Protein AF-A0A7S3PGZ2-F1 (afdb_monomer_lite)

Sequence (420 aa):
MGLGNPQEDLFAFGVSKQDFEAIEIAKSENRLQLIDGKELVEVLTGVWTCGNGAHTPGSQWILIQGSNKTLISLCVDSAYLYKNIEEMIPIGSCVSKSANLSAIKQMKTTADVLVPGHDLLICKQFRNFEQQTRVYIIDPGCNSSSIGELEKSINVHEKLGNSNFNPHWLKPVKEFEYYGNQENDIRGKSSWISDSELKEKFLDTNLPVVLRQVKSQKRCFDWDLNYLREKCENNIVIVRTETNRLLYRQGKRVPIEKMKFGRYATQILEKQKCRKRYYLAACNVKKALPQVNDEVYVPSFVKKIHKGPFLWVAPEEHYEFCHFDPDDGLLIVLSGKKTVRVFPPRYVDEMYPNPLGSYGRTIQSQVDKIGSVPDLDMYPEFRNVEGFETTLQTGDMLYIPAFWWHQVYIALSILPAITS

Structure (mmCIF, N/CA/C/O backbone):
data_AF-A0A7S3PGZ2-F1
#
_entry.id   AF-A0A7S3PGZ2-F1
#
loop_
_atom_site.group_PDB
_atom_site.id
_atom_site.type_symbol
_atom_site.label_atom_id
_atom_site.label_alt_id
_atom_site.label_comp_id
_atom_site.label_asym_id
_atom_site.label_entity_id
_atom_site.label_seq_id
_atom_site.pdbx_PDB_ins_code
_atom_site.Cartn_x
_atom_site.Cartn_y
_atom_site.Cartn_z
_atom_site.occupancy
_atom_site.B_iso_or_equiv
_atom_site.auth_seq_id
_atom_site.auth_comp_id
_atom_site.auth_asym_id
_atom_site.auth_atom_id
_atom_site.pdbx_PDB_model_num
ATOM 1 N N . MET A 1 1 ? 25.339 -29.223 25.527 1.00 36.03 1 MET A N 1
ATOM 2 C CA . MET A 1 1 ? 24.859 -28.596 24.278 1.00 36.03 1 MET A CA 1
ATOM 3 C C . MET A 1 1 ? 23.855 -29.555 23.669 1.00 36.03 1 MET A C 1
ATOM 5 O O . MET A 1 1 ? 24.261 -30.537 23.067 1.00 36.03 1 MET A O 1
ATOM 9 N N . GLY A 1 2 ? 22.571 -29.374 23.985 1.00 28.50 2 GLY A N 1
ATOM 10 C CA . GLY A 1 2 ? 21.505 -30.231 23.468 1.00 28.50 2 GLY A CA 1
ATOM 11 C C . GLY A 1 2 ? 21.201 -29.848 22.027 1.00 28.50 2 GLY A C 1
ATOM 12 O O . GLY A 1 2 ? 21.022 -28.669 21.736 1.00 28.50 2 GLY A O 1
ATOM 13 N N . LEU A 1 3 ? 21.196 -30.837 21.138 1.00 33.84 3 LEU A N 1
ATOM 14 C CA . LEU A 1 3 ? 20.711 -30.696 19.771 1.00 33.84 3 LEU A CA 1
ATOM 15 C C . LEU A 1 3 ? 19.202 -30.424 19.851 1.00 33.84 3 LEU A C 1
ATOM 17 O O . LEU A 1 3 ? 18.445 -31.287 20.292 1.00 33.84 3 LEU A O 1
ATOM 21 N N . GLY A 1 4 ? 18.794 -29.199 19.512 1.00 32.09 4 GLY A N 1
ATOM 22 C CA . GLY A 1 4 ? 17.389 -28.808 19.430 1.00 32.09 4 GLY A CA 1
ATOM 23 C C . GLY A 1 4 ? 16.656 -29.655 18.393 1.00 32.09 4 GLY A C 1
ATOM 24 O O . GLY A 1 4 ? 17.220 -30.019 17.360 1.00 32.09 4 GLY A O 1
ATOM 25 N N . ASN A 1 5 ? 15.414 -30.010 18.706 1.00 31.45 5 ASN A N 1
ATOM 26 C CA . ASN A 1 5 ? 14.564 -30.850 17.877 1.00 31.45 5 ASN A CA 1
ATOM 27 C C . ASN A 1 5 ? 14.244 -30.113 16.554 1.00 31.45 5 ASN A C 1
ATOM 29 O O . ASN A 1 5 ? 13.613 -29.056 16.607 1.00 31.45 5 ASN A O 1
ATOM 33 N N . PRO A 1 6 ? 14.634 -30.627 15.370 1.00 38.41 6 PRO A N 1
ATOM 34 C CA . PRO A 1 6 ? 14.487 -29.912 14.095 1.00 38.41 6 PRO A CA 1
ATOM 35 C C . PRO A 1 6 ? 13.031 -29.600 13.696 1.00 38.41 6 PRO A C 1
ATOM 37 O O . PRO A 1 6 ? 12.803 -28.813 12.782 1.00 38.41 6 PRO A O 1
ATOM 40 N N . GLN A 1 7 ? 12.039 -30.177 14.384 1.00 40.00 7 GLN A N 1
ATOM 41 C CA . GLN A 1 7 ? 10.625 -29.844 14.192 1.00 40.00 7 GLN A CA 1
ATOM 42 C C . GLN A 1 7 ? 10.199 -28.506 14.817 1.00 40.00 7 GLN A C 1
ATOM 44 O O . GLN A 1 7 ? 9.228 -27.922 14.340 1.00 40.00 7 GLN A O 1
ATOM 49 N N . GLU A 1 8 ? 10.889 -27.990 15.839 1.00 37.78 8 GLU A N 1
ATOM 50 C CA . GLU A 1 8 ? 10.476 -26.734 16.493 1.00 37.78 8 GLU A CA 1
ATOM 51 C C . GLU A 1 8 ? 10.910 -25.479 15.712 1.00 37.78 8 GLU A C 1
ATOM 53 O O . GLU A 1 8 ? 10.200 -24.474 15.728 1.00 37.78 8 GLU A O 1
ATOM 58 N N . ASP A 1 9 ? 11.994 -25.553 14.931 1.00 39.97 9 ASP A N 1
ATOM 59 C CA . ASP A 1 9 ? 12.512 -24.413 14.151 1.00 39.97 9 ASP A CA 1
ATOM 60 C C . ASP A 1 9 ? 11.703 -24.099 12.874 1.00 39.97 9 ASP A C 1
ATOM 62 O O . ASP A 1 9 ? 11.783 -22.991 12.334 1.00 39.97 9 ASP A O 1
ATOM 66 N N . LEU A 1 10 ? 10.866 -25.025 12.393 1.00 38.41 10 LEU A N 1
ATOM 67 C CA . LEU A 1 10 ? 10.037 -24.819 11.193 1.00 38.41 10 LEU A CA 1
ATOM 68 C C . LEU A 1 10 ? 8.880 -23.829 11.420 1.00 38.41 10 LEU A C 1
ATOM 70 O O . LEU A 1 10 ? 8.456 -23.146 10.485 1.00 38.41 10 LEU A O 1
ATOM 74 N N . PHE A 1 11 ? 8.413 -23.673 12.662 1.00 42.59 11 PHE A N 1
ATOM 75 C CA . PHE A 1 11 ? 7.309 -22.762 12.994 1.00 42.59 11 PHE A CA 1
ATOM 76 C C . PHE A 1 11 ? 7.729 -21.283 13.055 1.00 42.59 11 PHE A C 1
ATOM 78 O O . PHE A 1 11 ? 6.872 -20.395 13.062 1.00 42.59 11 PHE A O 1
ATOM 85 N N . ALA A 1 12 ? 9.033 -20.985 13.036 1.00 40.31 12 ALA A N 1
ATOM 86 C CA . ALA A 1 12 ? 9.550 -19.616 13.071 1.00 40.31 12 ALA A CA 1
ATOM 87 C C . ALA A 1 12 ? 9.348 -18.840 11.748 1.00 40.31 12 ALA A C 1
ATOM 89 O O . ALA A 1 12 ? 9.408 -17.608 11.743 1.00 40.31 12 ALA A O 1
ATOM 90 N N . PHE A 1 13 ? 9.057 -19.530 10.636 1.00 43.16 13 PHE A N 1
ATOM 91 C CA . PHE A 1 13 ? 8.945 -18.940 9.291 1.00 43.16 13 PHE A CA 1
ATOM 92 C C . PHE A 1 13 ? 7.508 -18.775 8.768 1.00 43.16 13 PHE A C 1
ATOM 94 O O . PHE A 1 13 ? 7.313 -18.406 7.611 1.00 43.16 13 PHE A O 1
ATOM 101 N N . GLY A 1 14 ? 6.493 -18.964 9.619 1.00 45.81 14 GLY A N 1
ATOM 102 C CA . GLY A 1 14 ? 5.097 -18.684 9.259 1.00 45.81 14 GLY A CA 1
ATOM 103 C C . GLY A 1 14 ? 4.384 -19.802 8.494 1.00 45.81 14 GLY A C 1
ATOM 104 O O . GLY A 1 14 ? 3.420 -19.512 7.794 1.00 45.81 14 GLY A O 1
ATOM 105 N N . VAL A 1 15 ? 4.840 -21.048 8.641 1.00 52.78 15 VAL A N 1
ATOM 106 C CA . VAL A 1 15 ? 4.122 -22.257 8.209 1.00 52.78 15 VAL A CA 1
ATOM 107 C C . VAL A 1 15 ? 3.601 -22.958 9.464 1.00 52.78 15 VAL A C 1
ATOM 109 O O . VAL A 1 15 ? 4.372 -23.293 10.362 1.00 52.78 15 VAL A O 1
ATOM 112 N N . SER A 1 16 ? 2.286 -23.114 9.569 1.00 69.19 16 SER A N 1
ATOM 113 C CA . SER A 1 16 ? 1.597 -23.757 10.688 1.00 69.19 16 SER A CA 1
ATOM 114 C C . SER A 1 16 ? 1.443 -25.266 10.475 1.00 69.19 16 SER A C 1
ATOM 116 O O . SER A 1 16 ? 1.635 -25.788 9.379 1.00 69.19 16 SER A O 1
ATOM 118 N N . LYS A 1 17 ? 1.042 -25.994 11.526 1.00 74.06 17 LYS A N 1
ATOM 119 C CA . LYS A 1 17 ? 0.737 -27.430 11.421 1.00 74.06 17 LYS A CA 1
ATOM 120 C C . LYS A 1 17 ? -0.398 -27.696 10.421 1.00 74.06 17 LYS A C 1
ATOM 122 O O . LYS A 1 17 ? -0.335 -28.663 9.672 1.00 74.06 17 LYS A O 1
ATOM 127 N N . GLN A 1 18 ? -1.386 -26.802 10.378 1.00 72.94 18 GLN A N 1
ATOM 128 C CA . GLN A 1 18 ? -2.496 -26.865 9.427 1.00 72.94 18 GLN A CA 1
ATOM 129 C C . GLN A 1 18 ? -2.013 -26.701 7.981 1.00 72.94 18 GLN A C 1
ATOM 131 O O . GLN A 1 18 ? -2.525 -27.376 7.095 1.00 72.94 18 GLN A O 1
ATOM 136 N N . ASP A 1 19 ? -0.994 -25.868 7.744 1.00 71.00 19 ASP A N 1
ATOM 137 C CA . ASP A 1 19 ? -0.402 -25.717 6.410 1.00 71.00 19 ASP A CA 1
ATOM 138 C C . ASP A 1 19 ? 0.290 -27.013 5.959 1.00 71.00 19 ASP A C 1
ATOM 140 O O . ASP A 1 19 ? 0.137 -27.421 4.810 1.00 71.00 19 ASP A O 1
ATOM 144 N N . PHE A 1 20 ? 0.989 -27.710 6.863 1.00 76.19 20 PHE A N 1
ATOM 145 C CA . PHE A 1 20 ? 1.580 -29.021 6.566 1.00 76.19 20 PHE A CA 1
ATOM 146 C C . PHE A 1 20 ? 0.525 -30.096 6.289 1.00 76.19 20 PHE A C 1
ATOM 148 O O . PHE A 1 20 ? 0.659 -30.849 5.327 1.00 76.19 20 PHE A O 1
ATOM 155 N N . GLU A 1 21 ? -0.537 -30.157 7.092 1.00 81.50 21 GLU A N 1
ATOM 156 C CA . GLU A 1 21 ? -1.652 -31.084 6.863 1.00 81.50 21 GLU A CA 1
ATOM 157 C C . GLU A 1 21 ? -2.329 -30.810 5.509 1.00 81.50 21 GLU A C 1
ATOM 159 O O . GLU A 1 21 ? -2.594 -31.742 4.750 1.00 81.50 21 GLU A O 1
ATOM 164 N N . ALA A 1 22 ? -2.528 -29.537 5.150 1.00 77.38 22 ALA A N 1
ATOM 165 C CA . ALA A 1 22 ? -3.069 -29.145 3.850 1.00 77.38 22 ALA A CA 1
ATOM 166 C C . ALA A 1 22 ? -2.145 -29.529 2.680 1.00 77.38 22 ALA A C 1
ATOM 168 O O . ALA A 1 22 ? -2.632 -29.964 1.635 1.00 77.38 22 ALA A O 1
ATOM 169 N N . ILE A 1 23 ? -0.826 -29.401 2.853 1.00 75.50 23 ILE A N 1
ATOM 170 C CA . ILE A 1 23 ? 0.185 -29.833 1.876 1.00 75.50 23 ILE A CA 1
ATOM 171 C C . ILE A 1 23 ? 0.129 -31.352 1.667 1.00 75.50 23 ILE A C 1
ATOM 173 O O . ILE A 1 23 ? 0.117 -31.804 0.522 1.00 75.50 23 ILE A O 1
ATOM 177 N N . GLU A 1 24 ? 0.049 -32.140 2.741 1.00 79.50 24 GLU A N 1
ATOM 178 C CA . GLU A 1 24 ? -0.033 -33.605 2.656 1.00 79.50 24 GLU A CA 1
ATOM 179 C C . GLU A 1 24 ? -1.346 -34.077 2.013 1.00 79.50 24 GLU A C 1
ATOM 181 O O . GLU A 1 24 ? -1.332 -34.989 1.184 1.00 79.50 24 GLU A O 1
ATOM 186 N N . ILE A 1 25 ? -2.474 -33.419 2.310 1.00 83.38 25 ILE A N 1
ATOM 187 C CA . ILE A 1 25 ? -3.754 -33.678 1.629 1.00 83.38 25 ILE A CA 1
ATOM 188 C C . ILE A 1 25 ? -3.645 -33.338 0.138 1.00 83.38 25 ILE A C 1
ATOM 190 O O . ILE A 1 25 ? -3.988 -34.155 -0.711 1.00 83.38 25 ILE A O 1
ATOM 194 N N . ALA A 1 26 ? -3.120 -32.162 -0.211 1.00 78.25 26 ALA A N 1
ATOM 195 C CA . ALA A 1 26 ? -2.963 -31.774 -1.611 1.00 78.25 26 ALA A CA 1
ATOM 196 C C . ALA A 1 26 ? -2.038 -32.738 -2.374 1.00 78.25 26 ALA A C 1
ATOM 198 O O . ALA A 1 26 ? -2.282 -33.032 -3.544 1.00 78.25 26 ALA A O 1
ATOM 199 N N . LYS A 1 27 ? -1.000 -33.261 -1.715 1.00 78.38 27 LYS A N 1
ATOM 200 C CA . LYS A 1 27 ? -0.095 -34.266 -2.280 1.00 78.38 27 LYS A CA 1
ATOM 201 C C . LYS A 1 27 ? -0.786 -35.615 -2.485 1.00 78.38 27 LYS A C 1
ATOM 203 O O . LYS A 1 27 ? -0.618 -36.205 -3.548 1.00 78.38 27 LYS A O 1
ATOM 208 N N . SER A 1 28 ? -1.574 -36.092 -1.518 1.00 83.00 28 SER A N 1
ATOM 209 C CA . SER A 1 28 ? -2.302 -37.366 -1.643 1.00 83.00 28 SER A CA 1
ATOM 210 C C . SER A 1 28 ? -3.388 -37.323 -2.724 1.00 83.00 28 SER A C 1
ATOM 212 O O . SER A 1 28 ? -3.659 -38.331 -3.373 1.00 83.00 28 SER A O 1
ATOM 214 N N . GLU A 1 29 ? -3.940 -36.140 -2.986 1.00 86.88 29 GLU A N 1
ATOM 215 C CA . GLU A 1 29 ? -4.897 -35.879 -4.064 1.00 86.88 29 GLU A CA 1
ATOM 216 C C . GLU A 1 29 ? -4.229 -35.595 -5.425 1.00 86.88 29 GLU A C 1
ATOM 218 O O . GLU A 1 29 ? -4.915 -35.217 -6.374 1.00 86.88 29 GLU A O 1
ATOM 223 N N . ASN A 1 30 ? -2.900 -35.744 -5.545 1.00 78.50 30 ASN A N 1
ATOM 224 C CA . ASN A 1 30 ? -2.111 -35.395 -6.739 1.00 78.50 30 ASN A CA 1
ATOM 225 C C . ASN A 1 30 ? -2.302 -33.940 -7.220 1.00 78.50 30 ASN A C 1
ATOM 227 O O . ASN A 1 30 ? -2.081 -33.625 -8.388 1.00 78.50 30 ASN A O 1
ATOM 231 N N . ARG A 1 31 ? -2.688 -33.028 -6.320 1.00 73.75 31 ARG A N 1
ATOM 232 C CA . ARG A 1 31 ? -2.811 -31.584 -6.585 1.00 73.75 31 ARG A CA 1
ATOM 233 C C . ARG A 1 31 ? -1.517 -30.815 -6.314 1.00 73.75 31 ARG A C 1
ATOM 235 O O . ARG A 1 31 ? -1.460 -29.616 -6.574 1.00 73.75 31 ARG A O 1
ATOM 242 N N . LEU A 1 32 ? -0.496 -31.480 -5.771 1.00 71.00 32 LEU A N 1
ATOM 243 C CA . LEU A 1 32 ? 0.798 -30.894 -5.441 1.00 71.00 32 LEU A CA 1
ATOM 244 C C . LEU A 1 32 ? 1.941 -31.788 -5.935 1.00 71.00 32 LEU A C 1
ATOM 246 O O . LEU A 1 32 ? 2.065 -32.936 -5.513 1.00 71.00 32 LEU A O 1
ATOM 250 N N . GLN A 1 33 ? 2.817 -31.225 -6.767 1.00 72.06 33 GLN A N 1
ATOM 251 C CA . GLN A 1 33 ? 4.068 -31.848 -7.191 1.00 72.06 33 GLN A CA 1
ATOM 252 C C . GLN A 1 33 ? 5.246 -31.091 -6.573 1.00 72.06 33 GLN A C 1
ATOM 254 O O . GLN A 1 33 ? 5.383 -29.881 -6.752 1.00 72.06 33 GLN A O 1
ATOM 259 N N . LEU A 1 34 ? 6.104 -31.801 -5.837 1.00 71.19 34 LEU A N 1
ATOM 260 C CA . LEU A 1 34 ? 7.367 -31.241 -5.358 1.00 71.19 34 LEU A CA 1
ATOM 261 C C . LEU A 1 34 ? 8.387 -31.279 -6.495 1.00 71.19 34 LEU A C 1
ATOM 263 O O . LEU A 1 34 ? 8.601 -32.326 -7.103 1.00 71.19 34 LEU A O 1
ATOM 267 N N . ILE A 1 35 ? 9.016 -30.139 -6.757 1.00 71.06 35 ILE A N 1
ATOM 268 C CA . ILE A 1 35 ? 10.087 -30.007 -7.744 1.00 71.06 35 ILE A CA 1
ATOM 269 C C . ILE A 1 35 ? 11.429 -29.961 -7.012 1.00 71.06 35 ILE A C 1
ATOM 271 O O . ILE A 1 35 ? 11.580 -29.218 -6.038 1.00 71.06 35 ILE A O 1
ATOM 275 N N . ASP A 1 36 ? 12.403 -30.755 -7.456 1.00 67.00 36 ASP A N 1
ATOM 276 C CA . ASP A 1 36 ? 13.773 -30.644 -6.956 1.00 67.00 36 ASP A CA 1
ATOM 277 C C . ASP A 1 36 ? 14.408 -29.406 -7.605 1.00 67.00 36 ASP A C 1
ATOM 279 O O . ASP A 1 36 ? 14.628 -29.340 -8.814 1.00 67.00 36 ASP A O 1
ATOM 283 N N . GLY A 1 37 ? 14.534 -28.350 -6.803 1.00 66.56 37 GLY A N 1
ATOM 284 C CA . GLY A 1 37 ? 14.540 -26.950 -7.225 1.00 66.56 37 GLY A CA 1
ATOM 285 C C . GLY A 1 37 ? 15.812 -26.451 -7.910 1.00 66.56 37 GLY A C 1
ATOM 286 O O . GLY A 1 37 ? 16.367 -25.448 -7.463 1.00 66.56 37 GLY A O 1
ATOM 287 N N . LYS A 1 38 ? 16.273 -27.123 -8.968 1.00 70.50 38 LYS A N 1
ATOM 288 C CA . LYS A 1 38 ? 17.391 -26.679 -9.823 1.00 70.50 38 LYS A CA 1
ATOM 289 C C . LYS A 1 38 ? 17.133 -26.823 -11.323 1.00 70.50 38 LYS A C 1
ATOM 291 O O . LYS A 1 38 ? 17.802 -26.154 -12.109 1.00 70.50 38 LYS A O 1
ATOM 296 N N . GLU A 1 39 ? 16.188 -27.670 -11.715 1.00 84.06 39 GLU A N 1
ATOM 297 C CA . GLU A 1 39 ? 15.803 -27.864 -13.112 1.00 84.06 39 GLU A CA 1
ATOM 298 C C . GLU A 1 39 ? 14.435 -27.236 -13.394 1.00 84.06 39 GLU A C 1
ATOM 300 O O . GLU A 1 39 ? 13.617 -27.049 -12.490 1.00 84.06 39 GLU A O 1
ATOM 305 N N . LEU A 1 40 ? 14.201 -26.887 -14.661 1.00 88.62 40 LEU A N 1
ATOM 306 C CA . LEU A 1 40 ? 12.897 -26.424 -15.126 1.00 88.62 40 LEU A CA 1
ATOM 307 C C . LEU A 1 40 ? 11.943 -27.608 -15.213 1.00 88.62 40 LEU A C 1
ATOM 309 O O . LEU A 1 40 ? 12.184 -28.553 -15.960 1.00 88.62 40 LEU A O 1
ATOM 313 N N . VAL A 1 41 ? 10.838 -27.522 -14.484 1.00 90.44 41 VAL A N 1
ATOM 314 C CA . VAL A 1 41 ? 9.777 -28.528 -14.482 1.00 90.44 41 VAL A CA 1
ATOM 315 C C . VAL A 1 41 ? 8.519 -27.910 -15.066 1.00 90.44 41 VAL A C 1
ATOM 317 O O . VAL A 1 41 ? 8.073 -26.861 -14.600 1.00 90.44 41 VAL A O 1
ATOM 320 N N . GLU A 1 42 ? 7.950 -28.553 -16.086 1.00 91.38 42 GLU A N 1
ATOM 321 C CA . GLU A 1 42 ? 6.666 -28.144 -16.660 1.00 91.38 42 GLU A CA 1
ATOM 322 C C . GLU A 1 42 ? 5.546 -28.515 -15.691 1.00 91.38 42 GLU A C 1
ATOM 324 O O . GLU A 1 42 ? 5.369 -29.686 -15.360 1.00 91.38 42 GLU A O 1
ATOM 329 N N . VAL A 1 43 ? 4.816 -27.513 -15.208 1.00 87.00 43 VAL A N 1
ATOM 330 C CA . VAL A 1 43 ? 3.734 -27.693 -14.224 1.00 87.00 43 VAL A CA 1
ATOM 331 C C . VAL A 1 43 ? 2.355 -27.503 -14.839 1.00 87.00 43 VAL A C 1
ATOM 333 O O . VAL A 1 43 ? 1.377 -28.050 -14.338 1.00 87.00 43 VAL A O 1
ATOM 336 N N . LEU A 1 44 ? 2.276 -26.754 -15.936 1.00 85.69 44 LEU A N 1
ATOM 337 C CA . LEU A 1 44 ? 1.117 -26.656 -16.817 1.00 85.69 44 LEU A CA 1
ATOM 338 C C . LEU A 1 44 ? 1.642 -26.574 -18.248 1.00 85.69 44 LEU A C 1
ATOM 340 O O . LEU A 1 44 ? 2.768 -26.136 -18.454 1.00 85.69 44 LEU A O 1
ATOM 344 N N . THR A 1 45 ? 0.835 -26.958 -19.235 1.00 88.12 45 THR A N 1
ATOM 345 C CA . THR A 1 45 ? 1.231 -26.853 -20.645 1.00 88.12 45 THR A CA 1
ATOM 346 C C . THR A 1 45 ? 1.700 -25.435 -20.968 1.00 88.12 45 THR A C 1
ATOM 348 O O . THR A 1 45 ? 0.925 -24.483 -20.854 1.00 88.12 45 THR A O 1
ATOM 351 N N . GLY A 1 46 ? 2.966 -25.297 -21.363 1.00 91.12 46 GLY A N 1
ATOM 352 C CA . GLY A 1 46 ? 3.565 -23.997 -21.663 1.00 91.12 46 GLY A CA 1
ATOM 353 C C . GLY A 1 46 ? 3.972 -23.171 -20.436 1.00 91.12 46 GLY A C 1
ATOM 354 O O . GLY A 1 46 ? 4.283 -21.991 -20.593 1.00 91.12 46 GLY A O 1
ATOM 355 N N . VAL A 1 47 ? 3.967 -23.744 -19.230 1.00 93.25 47 VAL A N 1
ATOM 356 C CA . VAL A 1 47 ? 4.386 -23.088 -17.983 1.00 93.25 47 VAL A CA 1
ATOM 357 C C . VAL A 1 47 ? 5.346 -23.990 -17.219 1.00 93.25 47 VAL A C 1
ATOM 359 O O . VAL A 1 47 ? 4.979 -25.058 -16.724 1.00 93.25 47 VAL A O 1
ATOM 362 N N . TRP A 1 48 ? 6.570 -23.506 -17.046 1.00 93.69 48 TRP A N 1
ATOM 363 C CA . TRP A 1 48 ? 7.604 -24.161 -16.261 1.00 93.69 48 TRP A CA 1
ATOM 364 C C . TRP A 1 48 ? 7.929 -23.347 -15.020 1.00 93.69 48 TRP A C 1
ATOM 366 O O . TRP A 1 48 ? 7.825 -22.121 -14.999 1.00 93.69 48 TRP A O 1
ATOM 376 N N . THR A 1 49 ? 8.382 -24.036 -13.988 1.00 92.00 49 THR A N 1
ATOM 377 C CA . THR A 1 49 ? 8.957 -23.423 -12.793 1.00 92.00 49 THR A CA 1
ATOM 378 C C . THR A 1 49 ? 10.323 -24.028 -12.525 1.00 92.00 49 THR A C 1
ATOM 380 O O . THR A 1 49 ? 10.563 -25.203 -12.802 1.00 92.00 49 THR A O 1
ATOM 383 N N . CYS A 1 50 ? 11.235 -23.222 -11.998 1.00 90.12 50 CYS A N 1
ATOM 384 C CA . CYS A 1 50 ? 12.549 -23.673 -11.572 1.00 90.12 50 CYS A CA 1
ATOM 385 C C . CYS A 1 50 ? 12.849 -23.096 -10.197 1.00 90.12 50 CYS A C 1
ATOM 387 O O . CYS A 1 50 ? 12.783 -21.884 -9.976 1.00 90.12 50 CYS A O 1
ATOM 389 N N . GLY A 1 51 ? 13.216 -23.971 -9.264 1.00 88.06 51 GLY A N 1
ATOM 390 C CA . GLY A 1 51 ? 13.726 -23.531 -7.974 1.00 88.06 51 GLY A CA 1
ATOM 391 C C . GLY A 1 51 ? 15.063 -22.811 -8.120 1.00 88.06 51 GLY A C 1
ATOM 392 O O . GLY A 1 51 ? 15.845 -23.068 -9.033 1.00 88.06 51 GLY A O 1
ATOM 393 N N . ASN A 1 52 ? 15.321 -21.885 -7.207 1.00 85.19 52 ASN A N 1
ATOM 394 C CA . ASN A 1 52 ? 16.647 -21.305 -7.031 1.00 85.19 52 ASN A CA 1
ATOM 395 C C . ASN A 1 52 ? 17.017 -21.073 -5.564 1.00 85.19 52 ASN A C 1
ATOM 397 O O . ASN A 1 52 ? 18.203 -20.958 -5.253 1.00 85.19 52 ASN A O 1
ATOM 401 N N . GLY A 1 53 ? 16.031 -21.004 -4.659 1.00 73.25 53 GLY A N 1
ATOM 402 C CA . GLY A 1 53 ? 16.273 -20.800 -3.231 1.00 73.25 53 GLY A CA 1
ATOM 403 C C . GLY A 1 53 ? 17.058 -19.520 -2.917 1.00 73.25 53 GLY A C 1
ATOM 404 O O . GLY A 1 53 ? 17.713 -19.449 -1.881 1.00 73.25 53 GLY A O 1
ATOM 405 N N . ALA A 1 54 ? 17.058 -18.543 -3.824 1.00 76.38 54 ALA A N 1
ATOM 406 C CA . ALA A 1 54 ? 17.967 -17.411 -3.798 1.00 76.38 54 ALA A CA 1
ATOM 407 C C . ALA A 1 54 ? 17.453 -16.257 -2.933 1.00 76.38 54 ALA A C 1
ATOM 409 O O . ALA A 1 54 ? 18.224 -15.692 -2.157 1.00 76.38 54 ALA A O 1
ATOM 410 N N . HIS A 1 55 ? 16.166 -15.911 -3.039 1.00 81.56 55 HIS A N 1
ATOM 411 C CA . HIS A 1 55 ? 15.544 -14.888 -2.190 1.00 81.56 55 HIS A CA 1
ATOM 412 C C . HIS A 1 55 ? 15.269 -15.451 -0.791 1.00 81.56 55 HIS A C 1
ATOM 414 O O . HIS A 1 55 ? 15.772 -14.944 0.212 1.00 81.56 55 HIS A O 1
ATOM 420 N N . THR A 1 56 ? 14.538 -16.563 -0.758 1.00 81.25 56 THR A N 1
ATOM 421 C CA . THR A 1 56 ? 14.191 -17.369 0.418 1.00 81.25 56 THR A CA 1
ATOM 422 C C . THR A 1 56 ? 14.339 -18.856 0.080 1.00 81.25 56 THR A C 1
ATOM 424 O O . THR A 1 56 ? 14.286 -19.213 -1.106 1.00 81.25 56 THR A O 1
ATOM 427 N N . PRO A 1 57 ? 14.528 -19.750 1.071 1.00 79.50 57 PRO A N 1
ATOM 428 C CA . PRO A 1 57 ? 14.527 -21.189 0.822 1.00 79.50 57 PRO A CA 1
ATOM 429 C C . PRO A 1 57 ? 13.257 -21.607 0.071 1.00 79.50 57 PRO A C 1
ATOM 431 O O . PRO A 1 57 ? 12.154 -21.236 0.462 1.00 79.50 57 PRO A O 1
ATOM 434 N N . GLY A 1 58 ? 13.424 -22.335 -1.035 1.00 77.69 58 GLY A N 1
ATOM 435 C CA . GLY A 1 58 ? 12.308 -22.764 -1.882 1.00 77.69 58 GLY A CA 1
ATOM 436 C C . GLY A 1 58 ? 11.762 -21.710 -2.854 1.00 77.69 58 GLY A C 1
ATOM 437 O O . GLY A 1 58 ? 10.797 -22.008 -3.547 1.00 77.69 58 GLY A O 1
ATOM 438 N N . SER A 1 59 ? 12.359 -20.513 -2.952 1.00 85.12 59 SER A N 1
ATOM 439 C CA . SER A 1 59 ? 12.002 -19.549 -4.009 1.00 85.12 59 SER A CA 1
ATOM 440 C C . SER A 1 59 ? 12.218 -20.136 -5.408 1.00 85.12 59 SER A C 1
ATOM 442 O O . SER A 1 59 ? 13.156 -20.907 -5.640 1.00 85.12 59 SER A O 1
ATOM 444 N N . GLN A 1 60 ? 11.317 -19.780 -6.321 1.00 89.38 60 GLN A N 1
ATOM 445 C CA . GLN A 1 60 ? 11.238 -20.285 -7.690 1.00 89.38 60 GLN A CA 1
ATOM 446 C C . GLN A 1 60 ? 11.092 -19.116 -8.655 1.00 89.38 60 GLN A C 1
ATOM 448 O O . GLN A 1 60 ? 10.627 -18.062 -8.246 1.00 89.38 60 GLN A O 1
ATOM 453 N N . TRP A 1 61 ? 11.436 -19.305 -9.919 1.00 91.69 61 TRP A N 1
ATOM 454 C CA . TRP A 1 61 ? 11.076 -18.401 -11.012 1.00 91.69 61 TRP A CA 1
ATOM 455 C C . TRP A 1 61 ? 10.255 -19.161 -12.052 1.00 91.69 61 TRP A C 1
ATOM 457 O O . TRP A 1 61 ? 10.307 -20.391 -12.104 1.00 91.69 61 TRP A O 1
ATOM 467 N N . ILE A 1 62 ? 9.464 -18.435 -12.843 1.00 94.44 62 ILE A N 1
ATOM 468 C CA . ILE A 1 62 ? 8.470 -19.027 -13.746 1.00 94.44 62 ILE A CA 1
ATOM 469 C C . ILE A 1 62 ? 8.848 -18.695 -15.184 1.00 94.44 62 ILE A C 1
ATOM 471 O O . ILE A 1 62 ? 9.174 -17.552 -15.489 1.00 94.44 62 ILE A O 1
ATOM 475 N N . LEU A 1 63 ? 8.762 -19.680 -16.069 1.00 96.00 63 LEU A N 1
ATOM 476 C CA . LEU A 1 63 ? 8.889 -19.521 -17.510 1.00 96.00 63 LEU A CA 1
ATOM 477 C C . LEU A 1 63 ? 7.536 -19.809 -18.159 1.00 96.00 63 LEU A C 1
ATOM 479 O O . LEU A 1 63 ? 6.911 -20.821 -17.858 1.00 96.00 63 LEU A O 1
ATOM 483 N N . ILE A 1 64 ? 7.093 -18.940 -19.057 1.00 96.38 64 ILE A N 1
ATOM 484 C CA . ILE A 1 64 ? 5.814 -19.053 -19.758 1.00 96.38 64 ILE A CA 1
ATOM 485 C C . ILE A 1 64 ? 6.077 -18.996 -21.257 1.00 96.38 64 ILE A C 1
ATOM 487 O O . ILE A 1 64 ? 6.797 -18.118 -21.730 1.00 96.38 64 ILE A O 1
ATOM 491 N N . GLN A 1 65 ? 5.469 -19.896 -22.019 1.00 96.06 65 GLN A N 1
ATOM 492 C CA . GLN A 1 65 ? 5.440 -19.818 -23.471 1.00 96.06 65 GLN A CA 1
ATOM 493 C C . GLN A 1 65 ? 4.251 -18.962 -23.926 1.00 96.06 65 GLN A C 1
ATOM 495 O O . GLN A 1 65 ? 3.092 -19.308 -23.708 1.00 96.06 65 GLN A O 1
ATOM 500 N N . GLY A 1 66 ? 4.542 -17.839 -24.578 1.00 88.44 66 GLY A N 1
ATOM 501 C CA . GLY A 1 66 ? 3.548 -16.978 -25.211 1.00 88.44 66 GLY A CA 1
ATOM 502 C C . GLY A 1 66 ? 2.990 -17.557 -26.517 1.00 88.44 66 GLY A C 1
ATOM 503 O O . GLY A 1 66 ? 3.499 -18.537 -27.064 1.00 88.44 66 GLY A O 1
ATOM 504 N N . SER A 1 67 ? 1.966 -16.897 -27.067 1.00 78.62 67 SER A N 1
ATOM 505 C CA . SER A 1 67 ? 1.230 -17.330 -28.271 1.00 78.62 67 SER A CA 1
ATOM 506 C C . SER A 1 67 ? 2.105 -17.560 -29.511 1.00 78.62 67 SER A C 1
ATOM 508 O O . SER A 1 67 ? 1.794 -18.422 -30.328 1.00 78.62 67 SER A O 1
ATOM 510 N N . ASN A 1 68 ? 3.235 -16.856 -29.624 1.00 86.62 68 ASN A N 1
ATOM 511 C CA . ASN A 1 68 ? 4.199 -16.994 -30.722 1.00 86.62 68 ASN A CA 1
ATOM 512 C C . ASN A 1 68 ? 5.416 -17.863 -30.356 1.00 86.62 68 ASN A C 1
ATOM 514 O O . ASN A 1 68 ? 6.488 -17.697 -30.932 1.00 86.62 68 ASN A O 1
ATOM 518 N N . LYS A 1 69 ? 5.275 -18.766 -29.377 1.00 87.81 69 LYS A N 1
ATOM 519 C CA . LYS A 1 69 ? 6.350 -19.593 -28.796 1.00 87.81 69 LYS A CA 1
ATOM 520 C C . LYS A 1 69 ? 7.462 -18.828 -28.064 1.00 87.81 69 LYS A C 1
ATOM 522 O O . LYS A 1 69 ? 8.381 -19.471 -27.570 1.00 87.81 69 LYS A O 1
ATOM 527 N N . THR A 1 70 ? 7.357 -17.503 -27.951 1.00 92.56 70 THR A N 1
ATOM 528 C CA . THR A 1 70 ? 8.257 -16.656 -27.156 1.00 92.56 70 THR A CA 1
ATOM 529 C C . THR A 1 70 ? 8.285 -17.121 -25.707 1.00 92.56 70 THR A C 1
ATOM 531 O O . THR A 1 70 ? 7.230 -17.284 -25.095 1.00 92.56 70 THR A O 1
ATOM 534 N N . LEU A 1 71 ? 9.474 -17.306 -25.151 1.00 95.88 71 LEU A N 1
ATOM 535 C CA . LEU A 1 71 ? 9.668 -17.698 -23.764 1.00 95.88 71 LEU A CA 1
ATOM 536 C C . LEU A 1 71 ? 9.812 -16.456 -22.884 1.00 95.88 71 LEU A C 1
ATOM 538 O O . LEU A 1 71 ? 10.706 -15.633 -23.073 1.00 95.88 71 LEU A O 1
ATOM 542 N N . ILE A 1 72 ? 8.921 -16.325 -21.909 1.00 95.31 72 ILE A N 1
ATOM 543 C CA . ILE A 1 72 ? 8.832 -15.189 -20.996 1.00 95.31 72 ILE A CA 1
ATOM 544 C C . ILE A 1 72 ? 9.172 -15.680 -19.592 1.00 95.31 72 ILE A C 1
ATOM 546 O O . ILE A 1 72 ? 8.449 -16.497 -19.029 1.00 95.31 72 ILE A O 1
ATOM 550 N N . SER A 1 73 ? 10.256 -15.180 -19.010 1.00 94.94 73 SER A N 1
ATOM 551 C CA . SER A 1 73 ? 10.606 -15.444 -17.616 1.00 94.94 73 SER A CA 1
ATOM 552 C C . SER A 1 73 ? 9.980 -14.390 -16.713 1.00 94.94 73 SER A C 1
ATOM 554 O O . SER A 1 73 ? 10.363 -13.221 -16.771 1.00 94.94 73 SER A O 1
ATOM 556 N N . LEU A 1 74 ? 9.082 -14.803 -15.822 1.00 94.19 74 LEU A N 1
ATOM 557 C CA . LEU A 1 74 ? 8.702 -14.016 -14.655 1.00 94.19 74 LEU A CA 1
ATOM 558 C C . LEU A 1 74 ? 9.758 -14.246 -13.573 1.00 94.19 74 LEU A C 1
ATOM 560 O O . LEU A 1 74 ? 9.811 -15.300 -12.930 1.00 94.19 74 LEU A O 1
ATOM 564 N N . CYS A 1 75 ? 10.622 -13.253 -13.378 1.00 91.00 75 CYS A N 1
ATOM 565 C CA . CYS A 1 75 ? 11.777 -13.373 -12.493 1.00 91.00 75 CYS A CA 1
ATOM 566 C C . CYS A 1 75 ? 11.404 -13.347 -11.008 1.00 91.00 75 CYS A C 1
ATOM 568 O O . CYS A 1 75 ? 12.239 -13.697 -10.171 1.00 91.00 75 CYS A O 1
ATOM 570 N N . VAL A 1 76 ? 10.174 -12.927 -10.689 1.00 85.88 76 VAL A N 1
ATOM 571 C CA . VAL A 1 76 ? 9.633 -12.791 -9.330 1.00 85.88 76 VAL A CA 1
ATOM 572 C C . VAL A 1 76 ? 10.637 -12.101 -8.391 1.00 85.88 76 VAL A C 1
ATOM 574 O O . VAL A 1 76 ? 11.332 -11.167 -8.789 1.00 85.88 76 VAL A O 1
ATOM 577 N N . ASP A 1 77 ? 10.787 -12.580 -7.158 1.00 86.56 77 ASP A N 1
ATOM 578 C CA . ASP A 1 77 ? 11.791 -12.097 -6.215 1.00 86.56 77 ASP A CA 1
ATOM 579 C C . ASP A 1 77 ? 13.235 -12.501 -6.555 1.00 86.56 77 ASP A C 1
ATOM 581 O O . ASP A 1 77 ? 14.145 -12.161 -5.811 1.00 86.56 77 ASP A O 1
ATOM 585 N N . SER A 1 78 ? 13.498 -13.200 -7.661 1.00 88.62 78 SER A N 1
ATOM 586 C CA . SER A 1 78 ? 14.868 -13.573 -8.054 1.00 88.62 78 SER A CA 1
ATOM 587 C C . SER A 1 78 ? 15.610 -12.416 -8.724 1.00 88.62 78 SER A C 1
ATOM 589 O O . SER A 1 78 ? 16.839 -12.367 -8.664 1.00 88.62 78 SER A O 1
ATOM 591 N N . ALA A 1 79 ? 14.879 -11.467 -9.313 1.00 89.81 79 ALA A N 1
ATOM 592 C CA . ALA A 1 79 ? 15.405 -10.203 -9.815 1.00 89.81 79 ALA A CA 1
ATOM 593 C C . ALA A 1 79 ? 14.354 -9.102 -9.634 1.00 89.81 79 ALA A C 1
ATOM 595 O O . ALA A 1 79 ? 13.300 -9.134 -10.266 1.00 89.81 79 ALA A O 1
ATOM 596 N N . TYR A 1 80 ? 14.641 -8.121 -8.777 1.00 85.81 80 TYR A N 1
ATOM 597 C CA . TYR A 1 80 ? 13.690 -7.049 -8.482 1.00 85.81 80 TYR A CA 1
ATOM 598 C C . TYR A 1 80 ? 13.577 -6.046 -9.623 1.00 85.81 80 TYR A C 1
ATOM 600 O O . TYR A 1 80 ? 12.474 -5.620 -9.939 1.00 85.81 80 TYR A O 1
ATOM 608 N N . LEU A 1 81 ? 14.706 -5.691 -10.233 1.00 86.19 81 LEU A N 1
ATOM 609 C CA . LEU A 1 81 ? 14.825 -4.646 -11.244 1.00 86.19 81 LEU A CA 1
ATOM 610 C C . LEU A 1 81 ? 15.488 -5.191 -12.515 1.00 86.19 81 LEU A C 1
ATOM 612 O O . LEU A 1 81 ? 16.309 -6.110 -12.438 1.00 86.19 81 LEU A O 1
ATOM 616 N N . TYR A 1 82 ? 15.235 -4.572 -13.668 1.00 87.75 82 TYR A N 1
ATOM 617 C CA . TYR A 1 82 ? 15.981 -4.817 -14.910 1.00 87.75 82 TYR A CA 1
ATOM 618 C C . TYR A 1 82 ? 17.480 -4.625 -14.692 1.00 87.75 82 TYR A C 1
ATOM 620 O O . TYR A 1 82 ? 18.282 -5.443 -15.136 1.00 87.75 82 TYR A O 1
ATOM 628 N N . LYS A 1 83 ? 17.853 -3.641 -13.867 1.00 86.62 83 LYS A N 1
ATOM 629 C CA . LYS A 1 83 ? 19.237 -3.416 -13.444 1.00 86.62 83 LYS A CA 1
ATOM 630 C C . LYS A 1 83 ? 19.892 -4.659 -12.824 1.00 86.62 83 LYS A C 1
ATOM 632 O O . LYS A 1 83 ? 21.062 -4.920 -13.089 1.00 86.62 83 LYS A O 1
ATOM 637 N N . ASN A 1 84 ? 19.160 -5.456 -12.031 1.00 91.38 84 ASN A N 1
ATOM 638 C CA . ASN A 1 84 ? 19.704 -6.704 -11.475 1.00 91.38 84 ASN A CA 1
ATOM 639 C C . ASN A 1 84 ? 20.113 -7.683 -12.588 1.00 91.38 84 ASN A C 1
ATOM 641 O O . ASN A 1 84 ? 21.127 -8.368 -12.465 1.00 91.38 84 ASN A O 1
ATOM 645 N N . ILE A 1 85 ? 19.333 -7.728 -13.669 1.00 91.38 85 ILE A N 1
ATOM 646 C CA . ILE A 1 85 ? 19.475 -8.658 -14.796 1.00 91.38 85 ILE A CA 1
ATOM 647 C C . ILE A 1 85 ? 20.547 -8.182 -15.786 1.00 91.38 85 ILE A C 1
ATOM 649 O O . ILE A 1 85 ? 21.350 -8.971 -16.296 1.00 91.38 85 ILE A O 1
ATOM 653 N N . GLU A 1 86 ? 20.563 -6.886 -16.079 1.00 91.12 86 GLU A N 1
ATOM 654 C CA . GLU A 1 86 ? 21.483 -6.264 -17.029 1.00 91.12 86 GLU A CA 1
ATOM 655 C C . GLU A 1 86 ? 22.905 -6.233 -16.476 1.00 91.12 86 GLU A C 1
ATOM 657 O O . GLU A 1 86 ? 23.823 -6.740 -17.123 1.00 91.12 86 GLU A O 1
ATOM 662 N N . GLU A 1 87 ? 23.064 -5.730 -15.251 1.00 91.62 87 GLU A N 1
ATOM 663 C CA . GLU A 1 87 ? 24.365 -5.550 -14.602 1.00 91.62 87 GLU A CA 1
ATOM 664 C C . GLU A 1 87 ? 24.821 -6.790 -13.820 1.00 91.62 87 GLU A C 1
ATOM 666 O O . GLU A 1 87 ? 25.908 -6.786 -13.246 1.00 91.62 87 GLU A O 1
ATOM 671 N N . MET A 1 88 ? 24.016 -7.861 -13.793 1.00 92.75 88 MET A N 1
ATOM 672 C CA . MET A 1 88 ? 24.291 -9.075 -13.014 1.00 92.75 88 MET A CA 1
ATOM 673 C C . MET A 1 88 ? 24.576 -8.748 -11.538 1.00 92.75 88 MET A C 1
ATOM 675 O O . MET A 1 88 ? 25.586 -9.165 -10.967 1.00 92.75 88 MET A O 1
ATOM 679 N N . ILE A 1 89 ? 23.676 -7.983 -10.915 1.00 90.50 89 ILE A N 1
ATOM 680 C CA . ILE A 1 89 ? 23.765 -7.570 -9.509 1.00 90.50 89 ILE A CA 1
ATOM 681 C C . ILE A 1 89 ? 22.738 -8.357 -8.696 1.00 90.50 89 ILE A C 1
ATOM 683 O O . ILE A 1 89 ? 21.550 -8.315 -9.032 1.00 90.50 89 ILE A O 1
ATOM 687 N N . PRO A 1 90 ? 23.140 -9.021 -7.594 1.00 88.38 90 PRO A N 1
ATOM 688 C CA . PRO A 1 90 ? 22.190 -9.753 -6.777 1.00 88.38 90 PRO A CA 1
ATOM 689 C C . PRO A 1 90 ? 21.197 -8.801 -6.104 1.00 88.38 90 PRO A C 1
ATOM 691 O O . PRO A 1 90 ? 21.527 -7.660 -5.770 1.00 88.38 90 PRO A O 1
ATOM 694 N N . ILE A 1 91 ? 19.986 -9.282 -5.848 1.00 85.75 91 ILE A N 1
ATOM 695 C CA . ILE A 1 91 ? 18.986 -8.520 -5.092 1.00 85.75 91 ILE A CA 1
ATOM 696 C C . ILE A 1 91 ? 19.482 -8.201 -3.670 1.00 85.75 91 ILE A C 1
ATOM 698 O O . ILE A 1 91 ? 20.241 -8.960 -3.060 1.00 85.75 91 ILE A O 1
ATOM 702 N N . GLY A 1 92 ? 19.001 -7.092 -3.102 1.00 79.88 92 GLY A N 1
ATOM 703 C CA . GLY A 1 92 ? 19.441 -6.614 -1.784 1.00 79.88 92 GLY A CA 1
ATOM 704 C C . GLY A 1 92 ? 19.044 -7.507 -0.600 1.00 79.88 92 GLY A C 1
ATOM 705 O O . GLY A 1 92 ? 19.606 -7.374 0.483 1.00 79.88 92 GLY A O 1
ATOM 706 N N . SER A 1 93 ? 18.095 -8.427 -0.792 1.00 80.19 93 SER A N 1
ATOM 707 C CA . SER A 1 93 ? 17.615 -9.351 0.237 1.00 80.19 93 SER A CA 1
ATOM 708 C C . SER A 1 93 ? 17.598 -10.765 -0.334 1.00 80.19 93 SER A C 1
ATOM 710 O O . SER A 1 93 ? 16.596 -11.205 -0.879 1.00 80.19 93 SER A O 1
ATOM 712 N N . CYS A 1 94 ? 18.731 -11.458 -0.268 1.00 82.31 94 CYS A N 1
ATOM 713 C CA . CYS A 1 94 ? 18.863 -12.853 -0.682 1.00 82.31 94 CYS A CA 1
ATOM 714 C C . CYS A 1 94 ? 19.599 -13.653 0.394 1.00 82.31 94 CYS A C 1
ATOM 716 O O . CYS A 1 94 ? 20.510 -13.135 1.044 1.00 82.31 94 CYS A O 1
ATOM 718 N N . VAL A 1 95 ? 19.220 -14.920 0.568 1.00 84.62 95 VAL A N 1
ATOM 719 C CA . VAL A 1 95 ? 19.931 -15.850 1.462 1.00 84.62 95 VAL A CA 1
ATOM 720 C C . VAL A 1 95 ? 21.285 -16.268 0.884 1.00 84.62 95 VAL A C 1
ATOM 722 O O . VAL A 1 95 ? 22.212 -16.559 1.634 1.00 84.62 95 VAL A O 1
ATOM 725 N N . SER A 1 96 ? 21.426 -16.252 -0.446 1.00 87.69 96 SER A N 1
ATOM 726 C CA . SER A 1 96 ? 22.682 -16.535 -1.142 1.00 87.69 96 SER A CA 1
ATOM 727 C C . SER A 1 96 ? 22.829 -15.678 -2.398 1.00 87.69 96 SER A C 1
ATOM 729 O O . SER A 1 96 ? 22.084 -15.823 -3.368 1.00 87.69 96 SER A O 1
ATOM 731 N N . LYS A 1 97 ? 23.845 -14.805 -2.401 1.00 90.06 97 LYS A N 1
ATOM 732 C CA . LYS A 1 97 ? 24.169 -13.945 -3.552 1.00 90.06 97 LYS A CA 1
ATOM 733 C C . LYS A 1 97 ? 24.594 -14.757 -4.775 1.00 90.06 97 LYS A C 1
ATOM 735 O O . LYS A 1 97 ? 24.213 -14.417 -5.888 1.00 90.06 97 LYS A O 1
ATOM 740 N N . SER A 1 98 ? 25.365 -15.828 -4.580 1.00 90.38 98 SER A N 1
ATOM 741 C CA . SER A 1 98 ? 25.826 -16.683 -5.681 1.00 90.38 98 SER A CA 1
ATOM 742 C C . SER A 1 98 ? 24.674 -17.463 -6.311 1.00 90.38 98 SER A C 1
ATOM 744 O O . SER A 1 98 ? 24.576 -17.507 -7.535 1.00 90.38 98 SER A O 1
ATOM 746 N N . ALA A 1 99 ? 23.763 -18.006 -5.496 1.00 88.62 99 ALA A N 1
ATOM 747 C CA . ALA A 1 99 ? 22.558 -18.667 -5.995 1.00 88.62 99 ALA A CA 1
ATOM 748 C C . ALA A 1 99 ? 21.653 -17.679 -6.746 1.00 88.62 99 ALA A C 1
ATOM 750 O O . ALA A 1 99 ? 21.153 -18.001 -7.820 1.00 88.62 99 ALA A O 1
ATOM 751 N N . ASN A 1 100 ? 21.508 -16.451 -6.235 1.00 92.44 100 ASN A N 1
ATOM 752 C CA . ASN A 1 100 ? 20.743 -15.400 -6.904 1.00 92.44 100 ASN A CA 1
ATOM 753 C C . ASN A 1 100 ? 21.323 -15.036 -8.274 1.00 92.44 100 ASN A C 1
ATOM 755 O O . ASN A 1 100 ? 20.597 -15.031 -9.262 1.00 92.44 100 ASN A O 1
ATOM 759 N N . LEU A 1 101 ? 22.636 -14.825 -8.362 1.00 93.25 101 LEU A N 1
ATOM 760 C CA . LEU A 1 101 ? 23.302 -14.556 -9.638 1.00 93.25 101 LEU A CA 1
ATOM 761 C C . LEU A 1 101 ? 23.199 -15.729 -10.617 1.00 93.25 101 LEU A C 1
ATOM 763 O O . LEU A 1 101 ? 23.019 -15.510 -11.814 1.00 93.25 101 LEU A O 1
ATOM 767 N N . SER A 1 102 ? 23.273 -16.965 -10.119 1.00 91.56 102 SER A N 1
ATOM 768 C CA . SER A 1 102 ? 23.056 -18.159 -10.937 1.00 91.56 102 SER A CA 1
ATOM 769 C C . SER A 1 102 ? 21.635 -18.203 -11.497 1.00 91.56 102 SER A C 1
ATOM 771 O O . SER A 1 102 ? 21.466 -18.468 -12.683 1.00 91.56 102 SER A O 1
ATOM 773 N N . ALA A 1 103 ? 20.627 -17.880 -10.681 1.00 91.94 103 ALA A N 1
ATOM 774 C CA . ALA A 1 103 ? 19.236 -17.806 -11.120 1.00 91.94 103 ALA A CA 1
ATOM 775 C C . ALA A 1 103 ? 19.041 -16.726 -12.190 1.00 91.94 103 ALA A C 1
ATOM 777 O O . ALA A 1 103 ? 18.465 -16.998 -13.238 1.00 91.94 103 ALA A O 1
ATOM 778 N N . ILE A 1 104 ? 19.583 -15.521 -11.968 1.00 94.12 104 ILE A N 1
ATOM 779 C CA . ILE A 1 104 ? 19.543 -14.424 -12.948 1.00 94.12 104 ILE A CA 1
ATOM 780 C C . ILE A 1 104 ? 20.172 -14.865 -14.272 1.00 94.12 104 ILE A C 1
ATOM 782 O O . ILE A 1 104 ? 19.592 -14.652 -15.336 1.00 94.12 104 ILE A O 1
ATOM 786 N N . LYS A 1 105 ? 21.327 -15.536 -14.216 1.00 94.56 105 LYS A N 1
ATOM 787 C CA . LYS A 1 105 ? 22.001 -16.067 -15.405 1.00 94.56 105 LYS A CA 1
ATOM 788 C C . LYS A 1 105 ? 21.153 -17.119 -16.123 1.00 94.56 105 LYS A C 1
ATOM 790 O O . LYS A 1 105 ? 21.073 -17.097 -17.349 1.00 94.56 105 LYS A O 1
ATOM 795 N N . GLN A 1 106 ? 20.530 -18.031 -15.383 1.00 92.94 106 GLN A N 1
ATOM 796 C CA . GLN A 1 106 ? 19.681 -19.075 -15.953 1.00 92.94 106 GLN A CA 1
ATOM 797 C C . GLN A 1 106 ? 18.457 -18.472 -16.651 1.00 92.94 106 GLN A C 1
ATOM 799 O O . GLN A 1 106 ? 18.208 -18.782 -17.811 1.00 92.94 106 GLN A O 1
ATOM 804 N N . MET A 1 107 ? 17.761 -17.534 -16.005 1.00 94.56 107 MET A N 1
ATOM 805 C CA . MET A 1 107 ? 16.634 -16.815 -16.611 1.00 94.56 107 MET A CA 1
ATOM 806 C C . MET A 1 107 ? 17.062 -16.106 -17.900 1.00 94.56 107 MET A C 1
ATOM 808 O O . MET A 1 107 ? 16.430 -16.276 -18.939 1.00 94.56 107 MET A O 1
ATOM 812 N N . LYS A 1 108 ? 18.187 -15.378 -17.859 1.00 94.44 108 LYS A N 1
ATOM 813 C CA . LYS A 1 108 ? 18.718 -14.610 -18.998 1.00 94.44 108 LYS A CA 1
ATOM 814 C C . LYS A 1 108 ? 19.145 -15.477 -20.182 1.00 94.44 108 LYS A C 1
ATOM 816 O O . LYS A 1 108 ? 19.177 -14.997 -21.306 1.00 94.44 108 LYS A O 1
ATOM 821 N N . THR A 1 109 ? 19.519 -16.728 -19.927 1.00 94.50 109 THR A N 1
ATOM 822 C CA . THR A 1 109 ? 19.918 -17.682 -20.975 1.00 94.50 109 THR A CA 1
ATOM 823 C C . THR A 1 109 ? 18.752 -18.508 -21.503 1.00 94.50 109 THR A C 1
ATOM 825 O O . THR A 1 109 ? 18.854 -19.041 -22.601 1.00 94.50 109 THR A O 1
ATOM 828 N N . THR A 1 110 ? 17.663 -18.616 -20.739 1.00 94.31 110 THR A N 1
ATOM 829 C CA . THR A 1 110 ? 16.520 -19.468 -21.086 1.00 94.31 110 THR A CA 1
ATOM 830 C C . THR A 1 110 ? 15.398 -18.697 -21.778 1.00 94.31 110 THR A C 1
ATOM 832 O O . THR A 1 110 ? 14.747 -19.244 -22.662 1.00 94.31 110 THR A O 1
ATOM 835 N N . ALA A 1 111 ? 15.130 -17.458 -21.360 1.00 95.44 111 ALA A N 1
ATOM 836 C CA . ALA A 1 111 ? 13.977 -16.692 -21.822 1.00 95.44 111 ALA A CA 1
ATOM 837 C C . ALA A 1 111 ? 14.349 -15.629 -22.859 1.00 95.44 111 ALA A C 1
ATOM 839 O O . ALA A 1 111 ? 15.393 -14.987 -22.758 1.00 95.44 111 ALA A O 1
ATOM 840 N N . ASP A 1 112 ? 13.439 -15.394 -23.802 1.00 93.19 112 ASP A N 1
ATOM 841 C CA . ASP A 1 112 ? 13.522 -14.303 -24.776 1.00 93.19 112 ASP A CA 1
ATOM 842 C C . ASP A 1 112 ? 13.167 -12.956 -24.129 1.00 93.19 112 ASP A C 1
ATOM 844 O O . ASP A 1 112 ? 13.724 -11.913 -24.469 1.00 93.19 112 ASP A O 1
ATOM 848 N N . VAL A 1 113 ? 12.219 -12.982 -23.187 1.00 91.56 113 VAL A N 1
ATOM 849 C CA . VAL A 1 113 ? 11.721 -11.810 -22.462 1.00 91.56 113 VAL A CA 1
ATOM 850 C C . VAL A 1 113 ? 11.852 -12.058 -20.967 1.00 91.56 113 VAL A C 1
ATOM 852 O O . VAL A 1 113 ? 11.422 -13.091 -20.459 1.00 91.56 113 VAL A O 1
ATOM 855 N N . LEU A 1 114 ? 12.417 -11.097 -20.241 1.00 92.25 114 LEU A N 1
ATOM 856 C CA . LEU A 1 114 ? 12.547 -11.152 -18.788 1.00 92.25 114 LEU A CA 1
ATOM 857 C C . LEU A 1 114 ? 11.669 -10.080 -18.159 1.00 92.25 114 LEU A C 1
ATOM 859 O O . LEU A 1 114 ? 11.823 -8.907 -18.475 1.00 92.25 114 LEU A O 1
ATOM 863 N N . VAL A 1 115 ? 10.789 -10.479 -17.247 1.00 91.75 115 VAL A N 1
ATOM 864 C CA . VAL A 1 115 ? 9.919 -9.573 -16.497 1.00 91.75 115 VAL A CA 1
ATOM 865 C C . VAL A 1 115 ? 10.365 -9.596 -15.031 1.00 91.75 115 VAL A C 1
ATOM 867 O O . VAL A 1 115 ? 10.135 -10.596 -14.342 1.00 91.75 115 VAL A O 1
ATOM 870 N N . PRO A 1 116 ? 11.061 -8.552 -14.545 1.00 89.19 116 PRO A N 1
ATOM 871 C CA . PRO A 1 116 ? 11.477 -8.460 -13.145 1.00 89.19 116 PRO A CA 1
ATOM 872 C C . PRO A 1 116 ? 10.275 -8.390 -12.183 1.00 89.19 116 PRO A C 1
ATOM 874 O O . PRO A 1 116 ? 9.146 -8.168 -12.600 1.00 89.19 116 PRO A O 1
ATOM 877 N N . GLY A 1 117 ? 10.489 -8.610 -10.885 1.00 82.88 117 GLY A N 1
ATOM 878 C CA . GLY A 1 117 ? 9.384 -8.649 -9.916 1.00 82.88 117 GLY A CA 1
ATOM 879 C C . GLY A 1 117 ? 8.841 -7.279 -9.497 1.00 82.88 117 GLY A C 1
ATOM 880 O O . GLY A 1 117 ? 7.678 -7.175 -9.125 1.00 82.88 117 GLY A O 1
ATOM 881 N N . HIS A 1 118 ? 9.678 -6.236 -9.534 1.00 79.81 118 HIS A N 1
ATOM 882 C CA . HIS A 1 118 ? 9.408 -4.953 -8.869 1.00 79.81 118 HIS A CA 1
ATOM 883 C C . HIS A 1 118 ? 9.857 -3.734 -9.698 1.00 79.81 118 HIS A C 1
ATOM 885 O O . HIS A 1 118 ? 10.001 -2.639 -9.152 1.00 79.81 118 HIS A O 1
ATOM 891 N N . ASP A 1 119 ? 10.127 -3.900 -10.999 1.00 81.31 119 ASP A N 1
ATOM 892 C CA . ASP A 1 119 ? 10.645 -2.810 -11.832 1.00 81.31 119 ASP A CA 1
ATOM 893 C C . ASP A 1 119 ? 9.536 -1.919 -12.393 1.00 81.31 119 ASP A C 1
ATOM 895 O O . ASP A 1 119 ? 8.569 -2.373 -13.006 1.00 81.31 119 ASP A O 1
ATOM 899 N N . LEU A 1 120 ? 9.742 -0.613 -12.267 1.00 69.12 120 LEU A N 1
ATOM 900 C CA . LEU A 1 120 ? 8.844 0.411 -12.781 1.00 69.12 120 LEU A CA 1
ATOM 901 C C . LEU A 1 120 ? 8.661 0.387 -14.300 1.00 69.12 120 LEU A C 1
ATOM 903 O O . LEU A 1 120 ? 7.612 0.802 -14.797 1.00 69.12 120 LEU A O 1
ATOM 907 N N . LEU A 1 121 ? 9.650 -0.094 -15.055 1.00 75.62 121 LEU A N 1
ATOM 908 C CA . LEU A 1 121 ? 9.559 -0.215 -16.508 1.00 75.62 121 LEU A CA 1
ATOM 909 C C . LEU A 1 121 ? 8.466 -1.199 -16.946 1.00 75.62 121 LEU A C 1
ATOM 911 O O . LEU A 1 121 ? 7.960 -1.057 -18.057 1.00 75.62 121 LEU A O 1
ATOM 915 N N . ILE A 1 122 ? 8.035 -2.130 -16.090 1.00 74.19 122 ILE A N 1
ATOM 916 C CA . ILE A 1 122 ? 6.915 -3.042 -16.384 1.00 74.19 122 ILE A CA 1
ATOM 917 C C . ILE A 1 122 ? 5.632 -2.241 -16.600 1.00 74.19 122 ILE A C 1
ATOM 919 O O . ILE A 1 122 ? 4.949 -2.420 -17.607 1.00 74.19 122 ILE A O 1
ATOM 923 N N . CYS A 1 123 ? 5.361 -1.271 -15.722 1.00 64.44 123 CYS A N 1
ATOM 924 C CA . CYS A 1 123 ? 4.222 -0.365 -15.873 1.00 64.44 123 CYS A CA 1
ATOM 925 C C . CYS A 1 123 ? 4.296 0.438 -17.185 1.00 64.44 123 CYS A C 1
ATOM 927 O O . CYS A 1 123 ? 3.267 0.868 -17.702 1.00 64.44 123 CYS A O 1
ATOM 929 N N . LYS A 1 124 ? 5.500 0.635 -17.747 1.00 65.50 124 LYS A N 1
ATOM 930 C CA . LYS A 1 124 ? 5.698 1.321 -19.033 1.00 65.50 124 LYS A CA 1
ATOM 931 C C . LYS A 1 124 ? 5.509 0.409 -20.240 1.00 65.50 124 LYS A C 1
ATOM 933 O O . LYS A 1 124 ? 4.885 0.806 -21.217 1.00 65.50 124 LYS A O 1
ATOM 938 N N . GLN A 1 125 ? 6.088 -0.783 -20.203 1.00 65.94 125 GLN A N 1
ATOM 939 C CA . GLN A 1 125 ? 6.086 -1.704 -21.340 1.00 65.94 125 GLN A CA 1
ATOM 940 C C . GLN A 1 125 ? 4.706 -2.316 -21.573 1.00 65.94 125 GLN A C 1
ATOM 942 O O . GLN A 1 125 ? 4.320 -2.536 -22.716 1.00 65.94 125 GLN A O 1
ATOM 947 N N . PHE A 1 126 ? 3.930 -2.504 -20.507 1.00 62.84 126 PHE A N 1
ATOM 948 C CA . PHE A 1 126 ? 2.576 -3.046 -20.579 1.00 62.84 126 PHE A CA 1
ATOM 949 C C . PHE A 1 126 ? 1.503 -1.954 -20.453 1.00 62.84 126 PHE A C 1
ATOM 951 O O . PHE A 1 126 ? 0.410 -2.220 -19.978 1.00 62.84 126 PHE A O 1
ATOM 958 N N . ARG A 1 127 ? 1.791 -0.725 -20.915 1.00 53.44 127 ARG A N 1
ATOM 959 C CA . ARG A 1 127 ? 0.938 0.485 -20.823 1.00 53.44 127 ARG A CA 1
ATOM 960 C C . ARG A 1 127 ? -0.498 0.366 -21.351 1.00 53.44 127 ARG A C 1
ATOM 962 O O . ARG A 1 127 ? -1.283 1.270 -21.073 1.00 53.44 127 ARG A O 1
ATOM 969 N N . ASN A 1 128 ? -0.859 -0.697 -22.076 1.00 48.50 128 ASN A N 1
ATOM 970 C CA . ASN A 1 128 ? -2.210 -0.928 -22.609 1.00 48.50 128 ASN A CA 1
ATOM 971 C C . ASN A 1 128 ? -3.208 -1.356 -21.512 1.00 48.50 128 ASN A C 1
ATOM 973 O O . ASN A 1 128 ? -3.908 -2.357 -21.629 1.00 48.50 128 ASN A O 1
ATOM 977 N N . PHE A 1 129 ? -3.283 -0.553 -20.454 1.00 53.34 129 PHE A N 1
ATOM 978 C CA . PHE A 1 129 ? -4.274 -0.590 -19.389 1.00 53.34 129 PHE A CA 1
ATOM 979 C C . PHE A 1 129 ? -5.220 0.614 -19.528 1.00 53.34 129 PHE A C 1
ATOM 981 O O . PHE A 1 129 ? -5.427 1.364 -18.576 1.00 53.34 129 PHE A O 1
ATOM 988 N N . GLU A 1 130 ? -5.805 0.843 -20.711 1.00 46.81 130 GLU A N 1
ATOM 989 C CA . GLU A 1 130 ? -6.780 1.936 -20.921 1.00 46.81 130 GLU A CA 1
ATOM 990 C C . GLU A 1 130 ? -7.979 1.865 -19.951 1.00 46.81 130 GLU A C 1
ATOM 992 O O . GLU A 1 130 ? -8.627 2.872 -19.689 1.00 46.81 130 GLU A O 1
ATOM 997 N N . GLN A 1 131 ? -8.235 0.701 -19.341 1.00 48.94 131 GLN A N 1
ATOM 998 C CA . GLN A 1 131 ? -9.267 0.520 -18.316 1.00 48.94 131 GLN A CA 1
ATOM 999 C C . GLN A 1 131 ? -8.869 1.053 -16.920 1.00 48.94 131 GLN A C 1
ATOM 1001 O O . GLN A 1 131 ? -9.756 1.327 -16.114 1.00 48.94 131 GLN A O 1
ATOM 1006 N N . GLN A 1 132 ? -7.580 1.286 -16.630 1.00 57.00 132 GLN A N 1
ATOM 1007 C CA . GLN A 1 132 ? -7.063 1.749 -15.325 1.00 57.00 132 GLN A CA 1
ATOM 1008 C C . GLN A 1 132 ? -7.089 3.278 -15.149 1.00 57.00 132 GLN A C 1
ATOM 1010 O O . GLN A 1 132 ? -6.229 3.870 -14.499 1.00 57.00 132 GLN A O 1
ATOM 1015 N N . THR A 1 133 ? -8.070 3.960 -15.734 1.00 62.59 133 THR A N 1
ATOM 1016 C CA . THR A 1 133 ? -8.292 5.402 -15.525 1.00 62.59 133 THR A CA 1
ATOM 1017 C C . THR A 1 133 ? -9.649 5.680 -14.907 1.00 62.59 133 THR A C 1
ATOM 1019 O O . THR A 1 133 ? -10.250 6.716 -15.181 1.00 62.59 133 THR A O 1
ATOM 1022 N N . ARG A 1 134 ? -10.177 4.734 -14.135 1.00 69.50 134 ARG A N 1
ATOM 1023 C CA . ARG A 1 134 ? -11.461 4.870 -13.453 1.00 69.50 134 ARG A CA 1
ATOM 1024 C C . ARG A 1 134 ? -11.278 4.438 -12.016 1.00 69.50 134 ARG A C 1
ATOM 1026 O O . ARG A 1 134 ? -10.537 3.498 -11.734 1.00 69.50 134 ARG A O 1
ATOM 1033 N N . VAL A 1 135 ? -11.938 5.151 -11.122 1.00 73.94 135 VAL A N 1
ATOM 1034 C CA . VAL A 1 135 ? -11.919 4.860 -9.697 1.00 73.94 135 VAL A CA 1
ATOM 1035 C C . VAL A 1 135 ? -13.341 4.960 -9.206 1.00 73.94 135 VAL A C 1
ATOM 1037 O O . VAL A 1 135 ? -14.037 5.888 -9.609 1.00 73.94 135 VAL A O 1
ATOM 1040 N N . TYR A 1 136 ? -13.777 4.007 -8.387 1.00 79.75 136 TYR A N 1
ATOM 1041 C CA . TYR A 1 136 ? -15.199 3.847 -8.103 1.00 79.75 136 TYR A CA 1
ATOM 1042 C C . TYR A 1 136 ? -15.563 4.097 -6.639 1.00 79.75 136 TYR A C 1
ATOM 1044 O O . TYR A 1 136 ? -14.760 3.858 -5.741 1.00 79.75 136 TYR A O 1
ATOM 1052 N N . ILE A 1 137 ? -16.791 4.544 -6.386 1.00 79.88 137 ILE A N 1
ATOM 1053 C CA . ILE A 1 137 ? -17.428 4.568 -5.066 1.00 79.88 137 ILE A CA 1
ATOM 1054 C C . ILE A 1 137 ? -18.606 3.594 -5.079 1.00 79.88 137 ILE A C 1
ATOM 1056 O O . ILE A 1 137 ? -19.468 3.659 -5.951 1.00 79.88 137 ILE A O 1
ATOM 1060 N N . ILE A 1 138 ? -18.666 2.731 -4.072 1.00 79.69 138 ILE A N 1
ATOM 1061 C CA . ILE A 1 138 ? -19.822 1.898 -3.752 1.00 79.69 138 ILE A CA 1
ATOM 1062 C C . ILE A 1 138 ? -20.414 2.438 -2.455 1.00 79.69 138 ILE A C 1
ATOM 1064 O O . ILE A 1 138 ? -19.761 2.407 -1.408 1.00 79.69 138 ILE A O 1
ATOM 1068 N N . ASP A 1 139 ? -21.645 2.940 -2.534 1.00 75.56 139 ASP A N 1
ATOM 1069 C CA . ASP A 1 139 ? -22.374 3.487 -1.393 1.00 75.56 139 ASP A CA 1
ATOM 1070 C C . ASP A 1 139 ? -23.744 2.800 -1.240 1.00 75.56 139 ASP A C 1
ATOM 1072 O O . ASP A 1 139 ? -24.631 3.004 -2.070 1.00 75.56 139 ASP A O 1
ATOM 1076 N N . PRO A 1 140 ? -23.948 1.991 -0.184 1.00 64.25 140 PRO A N 1
ATOM 1077 C CA . PRO A 1 140 ? -25.208 1.288 0.057 1.00 64.25 140 PRO A CA 1
ATOM 1078 C C . PRO A 1 140 ? -26.365 2.216 0.474 1.00 64.25 140 PRO A C 1
ATOM 1080 O O . PRO A 1 140 ? -27.514 1.775 0.484 1.00 64.25 140 PRO A O 1
ATOM 1083 N N . GLY A 1 141 ? -26.084 3.460 0.882 1.00 56.31 141 GLY A N 1
ATOM 1084 C CA . GLY A 1 141 ? -27.073 4.425 1.374 1.00 56.31 141 GLY A CA 1
ATOM 1085 C C . GLY A 1 141 ? -27.523 5.458 0.339 1.00 56.31 141 GLY A C 1
ATOM 1086 O O . GLY A 1 141 ? -28.384 6.288 0.644 1.00 56.31 141 GLY A O 1
ATOM 1087 N N . CYS A 1 142 ? -26.957 5.440 -0.868 1.00 49.78 142 CYS A N 1
ATOM 1088 C CA . CYS A 1 142 ? -27.203 6.477 -1.860 1.00 49.78 142 CYS A CA 1
ATOM 1089 C C . CYS A 1 142 ? -28.442 6.157 -2.715 1.00 49.78 142 CYS A C 1
ATOM 1091 O O . CYS A 1 142 ? -28.380 5.404 -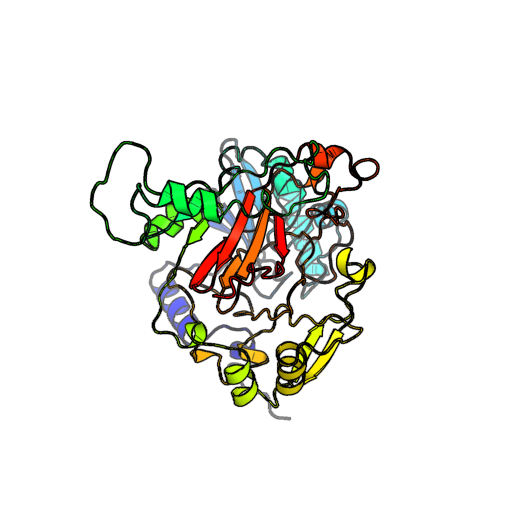3.685 1.00 49.78 142 CYS A O 1
ATOM 1093 N N . ASN A 1 143 ? -29.591 6.746 -2.367 1.00 44.41 143 ASN A N 1
ATOM 1094 C CA . ASN A 1 143 ? -30.703 6.885 -3.309 1.00 44.41 143 ASN A CA 1
ATOM 1095 C C . ASN A 1 143 ? -30.329 7.958 -4.348 1.00 44.41 143 ASN A C 1
ATOM 1097 O O . ASN A 1 143 ? -29.696 8.953 -4.011 1.00 44.41 143 ASN A O 1
ATOM 1101 N N . SER A 1 144 ? -30.740 7.811 -5.608 1.00 44.97 144 SER A N 1
ATOM 1102 C CA . SER A 1 144 ? -30.346 8.716 -6.708 1.00 44.97 144 SER A CA 1
ATOM 1103 C C . SER A 1 144 ? -30.629 10.211 -6.461 1.00 44.97 144 SER A C 1
ATOM 1105 O O . SER A 1 144 ? -30.031 11.066 -7.105 1.00 44.97 144 SER A O 1
ATOM 1107 N N . SER A 1 145 ? -31.517 10.546 -5.520 1.00 41.38 145 SER A N 1
ATOM 1108 C CA . SER A 1 145 ? -31.834 11.914 -5.096 1.00 41.38 145 SER A CA 1
ATOM 1109 C C . SER A 1 145 ? -30.811 12.551 -4.143 1.00 41.38 145 SER A C 1
ATOM 1111 O O . SER A 1 145 ? -30.752 13.775 -4.080 1.00 41.38 145 SER A O 1
ATOM 1113 N N . SER A 1 146 ? -30.010 11.767 -3.411 1.00 41.47 146 SER A N 1
ATOM 1114 C CA . SER A 1 146 ? -28.975 12.274 -2.489 1.00 41.47 146 SER A CA 1
ATOM 1115 C C . SER A 1 146 ? -27.609 12.478 -3.151 1.00 41.47 146 SER A C 1
ATOM 1117 O O . SER A 1 146 ? -26.761 13.155 -2.571 1.00 41.47 146 SER A O 1
ATOM 1119 N N . ILE A 1 147 ? -27.411 11.979 -4.378 1.00 40.31 147 ILE A N 1
ATOM 1120 C CA . ILE A 1 147 ? -26.190 12.202 -5.174 1.00 40.31 147 ILE A CA 1
ATOM 1121 C C . ILE A 1 147 ? -25.930 13.708 -5.336 1.00 40.31 147 ILE A C 1
ATOM 1123 O O . ILE A 1 147 ? -24.838 14.168 -5.028 1.00 40.31 147 ILE A O 1
ATOM 1127 N N . GLY A 1 148 ? -26.960 14.501 -5.659 1.00 38.75 148 GLY A N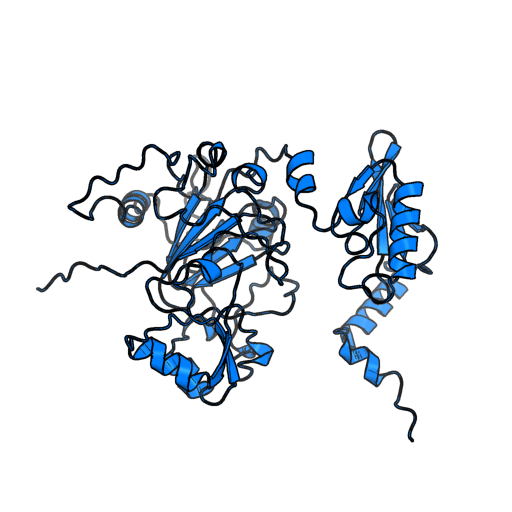 1
ATOM 1128 C CA . GLY A 1 148 ? -26.827 15.956 -5.827 1.00 38.75 148 GLY A CA 1
ATOM 1129 C C . GLY A 1 148 ? -26.555 16.751 -4.536 1.00 38.75 148 GLY A C 1
ATOM 1130 O O . GLY A 1 148 ? -26.155 17.913 -4.609 1.00 38.75 148 GLY A O 1
ATOM 1131 N N . GLU A 1 149 ? -26.764 16.166 -3.349 1.00 35.56 149 GLU A N 1
ATOM 1132 C CA . GLU A 1 149 ? -26.365 16.758 -2.058 1.00 35.56 149 GLU A CA 1
ATOM 1133 C C . GLU A 1 149 ? -24.977 16.270 -1.609 1.00 35.56 149 GLU A C 1
ATOM 1135 O O . GLU A 1 149 ? -24.198 17.058 -1.067 1.00 35.56 149 GLU A O 1
ATOM 1140 N N . LEU A 1 150 ? -24.621 15.013 -1.902 1.00 37.16 150 LEU A N 1
ATOM 1141 C CA . LEU A 1 150 ? -23.280 14.464 -1.686 1.00 37.16 150 LEU A CA 1
ATOM 1142 C C . LEU A 1 150 ? -22.237 15.129 -2.596 1.00 37.16 150 LEU A C 1
ATOM 1144 O O . LEU A 1 150 ? -21.212 15.563 -2.076 1.00 37.16 150 LEU A O 1
ATOM 1148 N N . GLU A 1 151 ? -22.525 15.326 -3.886 1.00 36.81 151 GLU A N 1
ATOM 1149 C CA . GLU A 1 151 ? -21.708 16.105 -4.840 1.00 36.81 151 GLU A CA 1
ATOM 1150 C C . GLU A 1 151 ? -21.469 17.546 -4.347 1.00 36.81 151 GLU A C 1
ATOM 1152 O O . GLU A 1 151 ? -20.374 18.100 -4.479 1.00 36.81 151 GLU A O 1
ATOM 1157 N N . LYS A 1 152 ? -22.466 18.151 -3.683 1.00 33.00 152 LYS A N 1
ATOM 1158 C CA . LYS A 1 152 ? -22.326 19.473 -3.045 1.00 33.00 152 LYS A CA 1
ATOM 1159 C C . LYS A 1 152 ? -21.490 19.443 -1.764 1.00 33.00 152 LYS A C 1
ATOM 1161 O O . LYS A 1 152 ? -20.845 20.436 -1.447 1.00 33.00 152 LYS A O 1
ATOM 1166 N N . SER A 1 153 ? -21.501 18.336 -1.020 1.00 32.91 153 SER A N 1
ATOM 1167 C CA . SER A 1 153 ? -20.712 18.165 0.212 1.00 32.91 153 SER A CA 1
ATOM 1168 C C . SER A 1 153 ? -19.258 17.740 -0.041 1.00 32.91 153 SER A C 1
ATOM 1170 O O . SER A 1 153 ? -18.396 17.972 0.807 1.00 32.91 153 SER A O 1
ATOM 1172 N N . ILE A 1 154 ? -18.987 17.135 -1.202 1.00 37.66 154 ILE A N 1
ATOM 1173 C CA . ILE A 1 154 ? -17.656 16.716 -1.666 1.00 37.66 154 ILE A CA 1
ATOM 1174 C C . ILE A 1 154 ? -16.917 17.901 -2.319 1.00 37.66 154 ILE A C 1
ATOM 1176 O O . ILE A 1 154 ? -15.694 17.995 -2.216 1.00 37.66 154 ILE A O 1
ATOM 1180 N N . ASN A 1 155 ? -17.650 18.894 -2.837 1.00 33.62 155 ASN A N 1
ATOM 1181 C CA . ASN A 1 155 ? -17.124 20.208 -3.216 1.00 33.62 155 ASN A CA 1
ATOM 1182 C C . ASN A 1 155 ? -16.825 21.106 -1.998 1.00 33.62 155 ASN A C 1
ATOM 1184 O O . ASN A 1 155 ? -17.491 22.111 -1.753 1.00 33.62 155 ASN A O 1
ATOM 1188 N N . VAL A 1 156 ? -15.778 20.794 -1.229 1.00 33.09 156 VAL A N 1
ATOM 1189 C CA . VAL A 1 156 ? -15.259 21.722 -0.194 1.00 33.09 156 VAL A CA 1
ATOM 1190 C C . VAL A 1 156 ? -14.248 22.730 -0.772 1.00 33.09 156 VAL A C 1
ATOM 1192 O O . VAL A 1 156 ? -13.736 23.581 -0.050 1.00 33.09 156 VAL A O 1
ATOM 1195 N N . HIS A 1 157 ? -13.988 22.720 -2.084 1.00 34.16 157 HIS A N 1
ATOM 1196 C CA . HIS A 1 157 ? -13.025 23.650 -2.694 1.00 34.16 157 HIS A CA 1
ATOM 1197 C C . HIS A 1 157 ? -13.601 25.027 -3.073 1.00 34.16 157 HIS A C 1
ATOM 1199 O O . HIS A 1 157 ? -12.824 25.944 -3.314 1.00 34.16 157 HIS A O 1
ATOM 1205 N N . GLU A 1 158 ? -14.924 25.241 -3.046 1.00 32.22 158 GLU A N 1
ATOM 1206 C CA . GLU A 1 158 ? -15.525 26.504 -3.532 1.00 32.22 158 GLU A CA 1
ATOM 1207 C C . GLU A 1 158 ? -15.937 27.535 -2.462 1.00 32.22 158 GLU A C 1
ATOM 1209 O O . GLU A 1 158 ? -16.422 28.614 -2.804 1.00 32.22 158 GLU A O 1
ATOM 1214 N N . LYS A 1 159 ? -15.729 27.287 -1.161 1.00 28.42 159 LYS A N 1
ATOM 1215 C CA . LYS A 1 159 ? -16.129 28.253 -0.108 1.00 28.42 159 LYS A CA 1
ATOM 1216 C C . LYS A 1 159 ? -15.048 28.624 0.907 1.00 28.42 159 LYS A C 1
ATOM 1218 O O . LYS A 1 159 ? -15.359 29.011 2.031 1.00 28.42 159 LYS A O 1
ATOM 1223 N N . LEU A 1 160 ? -13.782 28.621 0.497 1.00 31.66 160 LEU A N 1
ATOM 1224 C CA . LEU A 1 160 ? -12.766 29.444 1.160 1.00 31.66 160 LEU A CA 1
ATOM 1225 C C . LEU A 1 160 ? -12.681 30.785 0.427 1.00 31.66 160 LEU A C 1
ATOM 1227 O O . LEU A 1 160 ? -11.901 30.972 -0.502 1.00 31.66 160 LEU A O 1
ATOM 1231 N N . GLY A 1 161 ? -13.546 31.715 0.837 1.00 29.52 161 GLY A N 1
ATOM 1232 C CA . GLY A 1 161 ? -13.474 33.103 0.401 1.00 29.52 161 GLY A CA 1
ATOM 1233 C C . GLY A 1 161 ? -12.079 33.680 0.660 1.00 29.52 161 GLY A C 1
ATOM 1234 O O . GLY A 1 161 ? -11.536 33.540 1.754 1.00 29.52 161 GLY A O 1
ATOM 1235 N N . ASN A 1 162 ? -11.545 34.351 -0.362 1.00 30.78 162 ASN A N 1
ATOM 1236 C CA . ASN A 1 162 ? -10.254 35.042 -0.423 1.00 30.78 162 ASN A CA 1
ATOM 1237 C C . ASN A 1 162 ? -8.991 34.170 -0.514 1.00 30.78 162 ASN A C 1
ATOM 1239 O O . ASN A 1 162 ? -8.142 34.167 0.370 1.00 30.78 162 ASN A O 1
ATOM 1243 N N . SER A 1 163 ? -8.773 33.565 -1.680 1.00 30.22 163 SER A N 1
ATOM 1244 C CA . SER A 1 163 ? -7.589 33.865 -2.506 1.00 30.22 163 SER A CA 1
ATOM 1245 C C . SER A 1 163 ? -7.778 33.258 -3.899 1.00 30.22 163 SER A C 1
ATOM 1247 O O . SER A 1 163 ? -8.516 32.294 -4.052 1.00 30.22 163 SER A O 1
ATOM 1249 N N . ASN A 1 164 ? -7.158 33.855 -4.917 1.00 28.56 164 ASN A N 1
ATOM 1250 C CA . ASN A 1 164 ? -7.187 33.449 -6.328 1.00 28.56 164 ASN A CA 1
ATOM 1251 C C . ASN A 1 164 ? -6.716 31.993 -6.555 1.00 28.56 164 ASN A C 1
ATOM 1253 O O . ASN A 1 164 ? -5.602 31.772 -7.026 1.00 28.56 164 ASN A O 1
ATOM 1257 N N . PHE A 1 165 ? -7.535 30.997 -6.223 1.00 34.56 165 PHE A N 1
ATOM 1258 C CA . PHE A 1 165 ? -7.189 29.581 -6.323 1.00 34.56 165 PHE A CA 1
ATOM 1259 C C . PHE A 1 165 ? -8.064 28.889 -7.371 1.00 34.56 165 PHE A C 1
ATOM 1261 O O . PHE A 1 165 ? -8.942 28.095 -7.060 1.00 34.56 165 PHE A O 1
ATOM 1268 N N . ASN A 1 166 ? -7.808 29.204 -8.640 1.00 34.16 166 ASN A N 1
ATOM 1269 C CA . ASN A 1 166 ? -8.192 28.344 -9.755 1.00 34.16 166 ASN A CA 1
ATOM 1270 C C . ASN A 1 166 ? -6.898 27.818 -10.398 1.00 34.16 166 ASN A C 1
ATOM 1272 O O . ASN A 1 166 ? -6.275 28.531 -11.192 1.00 34.16 166 ASN A O 1
ATOM 1276 N N . PRO A 1 167 ? -6.394 26.638 -9.993 1.00 39.12 167 PRO A N 1
ATOM 1277 C CA . PRO A 1 167 ? -5.156 26.120 -10.540 1.00 39.12 167 PRO A CA 1
ATOM 1278 C C . PRO A 1 167 ? -5.420 25.543 -11.936 1.00 39.12 167 PRO A C 1
ATOM 1280 O O . PRO A 1 167 ? -5.666 24.353 -12.086 1.00 39.12 167 PRO A O 1
ATOM 1283 N N . HIS A 1 168 ? -5.288 26.375 -12.972 1.00 35.53 168 HIS A N 1
ATOM 1284 C CA . HIS A 1 168 ? -5.322 25.980 -14.391 1.00 35.53 168 HIS A CA 1
ATOM 1285 C C . HIS A 1 168 ? -4.299 24.884 -14.793 1.00 35.53 168 HIS A C 1
ATOM 1287 O O . HIS A 1 168 ? -4.270 24.472 -15.949 1.00 35.53 168 HIS A O 1
ATOM 1293 N N . TRP A 1 169 ? -3.431 24.438 -13.877 1.00 44.97 169 TRP A N 1
ATOM 1294 C CA . TRP A 1 169 ? -2.338 23.490 -14.120 1.00 44.97 169 TRP A CA 1
ATOM 1295 C C . TRP A 1 169 ? -2.644 22.040 -13.719 1.00 44.97 169 TRP A C 1
ATOM 1297 O O . TRP A 1 169 ? -1.929 21.139 -14.153 1.00 44.97 169 TRP A O 1
ATOM 1307 N N . LEU A 1 170 ? -3.681 21.794 -12.917 1.00 44.72 170 LEU A N 1
ATOM 1308 C CA . LEU A 1 170 ? -4.251 20.456 -12.781 1.00 44.72 170 LEU A CA 1
ATOM 1309 C C . LEU A 1 170 ? -5.305 20.329 -13.875 1.00 44.72 170 LEU A C 1
ATOM 1311 O O . LEU A 1 170 ? -6.250 21.119 -13.912 1.00 44.72 170 LEU A O 1
ATOM 1315 N N . LYS A 1 171 ? -5.206 19.306 -14.731 1.00 48.75 171 LYS A N 1
ATOM 1316 C CA . LYS A 1 171 ? -6.440 18.788 -15.327 1.00 48.75 171 LYS A CA 1
ATOM 1317 C C . LYS A 1 171 ? -7.399 18.512 -14.164 1.00 48.75 171 LYS A C 1
ATOM 1319 O O . LYS A 1 171 ? -6.920 18.007 -13.143 1.00 48.75 171 LYS A O 1
ATOM 1324 N N . PRO A 1 172 ? -8.689 18.878 -14.265 1.00 47.50 172 PRO A N 1
ATOM 1325 C CA . PRO A 1 172 ? -9.615 18.719 -13.156 1.00 47.50 172 PRO A CA 1
ATOM 1326 C C . PRO A 1 172 ? -9.491 17.299 -12.619 1.00 47.50 172 PRO A C 1
ATOM 1328 O O . PRO A 1 172 ? -9.597 16.329 -13.374 1.00 47.50 172 PRO A O 1
ATOM 1331 N N . VAL A 1 173 ? -9.163 17.206 -11.330 1.00 52.91 173 VAL A N 1
ATOM 1332 C CA . VAL A 1 173 ? -9.138 15.932 -10.626 1.00 52.91 173 VAL A CA 1
ATOM 1333 C C . VAL A 1 173 ? -10.526 15.345 -10.797 1.00 52.91 173 VAL A C 1
ATOM 1335 O O . VAL A 1 173 ? -11.514 15.988 -10.442 1.00 52.91 173 VAL A O 1
ATOM 1338 N N . LYS A 1 174 ? -10.605 14.171 -11.416 1.00 55.72 174 LYS A N 1
ATOM 1339 C CA . LYS A 1 174 ? -11.900 13.549 -11.661 1.00 55.72 174 LYS A CA 1
ATOM 1340 C C . LYS A 1 174 ? -12.436 13.044 -10.330 1.00 55.72 174 LYS A C 1
ATOM 1342 O O . LYS A 1 174 ? -11.691 12.498 -9.511 1.00 55.72 174 LYS A O 1
ATOM 1347 N N . GLU A 1 175 ? -13.729 13.232 -10.116 1.00 55.69 175 GLU A N 1
ATOM 1348 C CA . GLU A 1 175 ? -14.407 12.550 -9.026 1.00 55.69 175 GLU A CA 1
ATOM 1349 C C . GLU A 1 175 ? -14.414 11.041 -9.293 1.00 55.69 175 GLU A C 1
ATOM 1351 O O . GLU A 1 175 ? -14.301 10.581 -10.433 1.00 55.69 175 GLU A O 1
ATOM 1356 N N . PHE A 1 176 ? -14.504 10.263 -8.220 1.00 58.41 176 PHE A N 1
ATOM 1357 C CA . PHE A 1 176 ? -14.677 8.823 -8.335 1.00 58.41 176 PHE A CA 1
ATOM 1358 C C . PHE A 1 176 ? -16.079 8.546 -8.897 1.00 58.41 176 PHE A C 1
ATOM 1360 O O . PHE A 1 176 ? -17.058 9.154 -8.469 1.00 58.41 176 PHE A O 1
ATOM 1367 N N . GLU A 1 177 ? -16.186 7.607 -9.827 1.00 57.66 177 GLU A N 1
ATOM 1368 C CA . GLU A 1 177 ? -17.454 7.214 -10.434 1.00 57.66 177 GLU A CA 1
ATOM 1369 C C . GLU A 1 177 ? -18.276 6.354 -9.465 1.00 57.66 177 GLU A C 1
ATOM 1371 O O . GLU A 1 177 ? -17.761 5.427 -8.844 1.00 57.66 177 GLU A O 1
ATOM 1376 N N . TYR A 1 178 ? -19.579 6.594 -9.340 1.00 55.97 178 TYR A N 1
ATOM 1377 C CA . TYR A 1 178 ? -20.424 5.701 -8.548 1.00 55.97 178 TYR A CA 1
ATOM 1378 C C . TYR A 1 178 ? -20.649 4.381 -9.294 1.00 55.97 178 TYR A C 1
ATOM 1380 O O . TYR A 1 178 ? -21.154 4.357 -10.418 1.00 55.97 178 TYR A O 1
ATOM 1388 N N . TYR A 1 179 ? -20.295 3.269 -8.656 1.00 46.47 179 TYR A N 1
ATOM 1389 C CA . TYR A 1 179 ? -20.623 1.936 -9.144 1.00 46.47 179 TYR A CA 1
ATOM 1390 C C . TYR A 1 179 ? -22.019 1.559 -8.632 1.00 46.47 179 TYR A C 1
ATOM 1392 O O . TYR A 1 179 ? -22.216 1.364 -7.433 1.00 46.47 179 TYR A O 1
ATOM 1400 N N . GLY A 1 180 ? -22.983 1.495 -9.558 1.00 54.25 180 GLY A N 1
ATOM 1401 C CA . GLY A 1 180 ? -24.394 1.204 -9.273 1.00 54.25 180 GLY A CA 1
ATOM 1402 C C . GLY A 1 180 ? -25.350 2.380 -9.514 1.00 54.25 180 GLY A C 1
ATOM 1403 O O . GLY A 1 180 ? -25.969 2.855 -8.572 1.00 54.25 180 GLY A O 1
ATOM 1404 N N . ASN A 1 181 ? -25.459 2.852 -10.764 1.00 45.56 181 ASN A N 1
ATOM 1405 C CA . ASN A 1 181 ? -26.626 3.537 -11.363 1.00 45.56 181 ASN A CA 1
ATOM 1406 C C . ASN A 1 181 ? -26.233 4.113 -12.737 1.00 45.56 181 ASN A C 1
ATOM 1408 O O . ASN A 1 181 ? -26.083 5.320 -12.903 1.00 45.56 181 ASN A O 1
ATOM 1412 N N . GLN A 1 182 ? -26.058 3.255 -13.742 1.00 39.69 182 GLN A N 1
ATOM 1413 C CA . GLN A 1 182 ? -26.045 3.698 -15.140 1.00 39.69 182 GLN A CA 1
ATOM 1414 C C . GLN A 1 182 ? -27.209 3.030 -15.869 1.00 39.69 182 GLN A C 1
ATOM 1416 O O . GLN A 1 182 ? -27.086 1.900 -16.316 1.00 39.69 182 GLN A O 1
ATOM 1421 N N . GLU A 1 183 ? -28.342 3.739 -15.883 1.00 37.81 183 GLU A N 1
ATOM 1422 C CA . GLU A 1 183 ? -29.521 3.670 -16.772 1.00 37.81 183 GLU A CA 1
ATOM 1423 C C . GLU A 1 183 ? -30.165 2.335 -17.189 1.00 37.81 183 GLU A C 1
ATOM 1425 O O . GLU A 1 183 ? -31.272 2.370 -17.717 1.00 37.81 183 GLU A O 1
ATOM 1430 N N . ASN A 1 184 ? -29.618 1.166 -16.877 1.00 34.91 184 ASN A N 1
ATOM 1431 C CA . ASN A 1 184 ? -30.291 -0.115 -17.045 1.00 34.91 184 ASN A CA 1
ATOM 1432 C C . ASN A 1 184 ? -29.965 -1.017 -15.856 1.00 34.91 184 ASN A C 1
ATOM 1434 O O . ASN A 1 184 ? -28.819 -1.418 -15.688 1.00 34.91 184 ASN A O 1
ATOM 1438 N N . ASP A 1 185 ? -31.011 -1.364 -15.096 1.00 40.06 185 ASP A N 1
ATOM 1439 C CA . ASP A 1 185 ? -31.005 -2.361 -14.015 1.00 40.06 185 ASP A CA 1
ATOM 1440 C C . ASP A 1 185 ? -30.242 -1.878 -12.752 1.00 40.06 185 ASP A C 1
ATOM 1442 O O . ASP A 1 185 ? -29.030 -1.737 -12.743 1.00 40.06 185 ASP A O 1
ATOM 1446 N N . ILE A 1 186 ? -30.838 -1.554 -11.600 1.00 33.84 186 ILE A N 1
ATOM 1447 C CA . ILE A 1 186 ? -31.791 -2.323 -10.797 1.00 33.84 186 ILE A CA 1
ATOM 1448 C C . ILE A 1 186 ? -32.467 -1.330 -9.825 1.00 33.84 186 ILE A C 1
ATOM 1450 O O . ILE A 1 186 ? -31.866 -0.889 -8.842 1.00 33.84 186 ILE A O 1
ATOM 1454 N N . ARG A 1 187 ? -33.743 -0.989 -10.036 1.00 32.56 187 ARG A N 1
ATOM 1455 C CA . ARG A 1 187 ? -34.552 -0.376 -8.967 1.00 32.56 187 ARG A CA 1
ATOM 1456 C C . ARG A 1 187 ? -34.825 -1.463 -7.926 1.00 32.56 187 ARG A C 1
ATOM 1458 O O . ARG A 1 187 ? -35.695 -2.296 -8.146 1.00 32.56 187 ARG A O 1
ATOM 1465 N N . GLY A 1 188 ? -34.082 -1.472 -6.815 1.00 33.16 188 GLY A N 1
ATOM 1466 C CA . GLY A 1 188 ? -34.461 -2.258 -5.632 1.00 33.16 188 GLY A CA 1
ATOM 1467 C C . GLY A 1 188 ? -33.448 -3.246 -5.048 1.00 33.16 188 GLY A C 1
ATOM 1468 O O . GLY A 1 188 ? -33.873 -4.143 -4.325 1.00 33.16 188 GLY A O 1
ATOM 1469 N N . LYS A 1 189 ? -32.135 -3.109 -5.278 1.00 36.84 189 LYS A N 1
ATOM 1470 C CA . LYS A 1 189 ? -31.142 -3.838 -4.467 1.00 36.84 189 LYS A CA 1
ATOM 1471 C C . LYS A 1 189 ? -30.532 -2.929 -3.405 1.00 36.84 189 LYS A C 1
ATOM 1473 O O . LYS A 1 189 ? -29.577 -2.210 -3.648 1.00 36.84 189 LYS A O 1
ATOM 1478 N N . SER A 1 190 ? -31.076 -3.026 -2.197 1.00 42.56 190 SER A N 1
ATOM 1479 C CA . SER A 1 190 ? -30.534 -2.487 -0.943 1.00 42.56 190 SER A CA 1
ATOM 1480 C C . SER A 1 190 ? -29.293 -3.250 -0.440 1.00 42.56 190 SER A C 1
ATOM 1482 O O . SER A 1 190 ? -29.043 -3.303 0.765 1.00 42.56 190 SER A O 1
ATOM 1484 N N . SER A 1 191 ? -28.573 -3.947 -1.319 1.00 52.28 191 SER A N 1
ATOM 1485 C CA . SER A 1 191 ? -27.538 -4.906 -0.940 1.00 52.28 191 SER A CA 1
ATOM 1486 C C . SER A 1 191 ? -26.168 -4.410 -1.370 1.00 52.28 191 SER A C 1
ATOM 1488 O O . SER A 1 191 ? -25.950 -4.131 -2.545 1.00 52.28 191 SER A O 1
ATOM 1490 N N . TRP A 1 192 ? -25.255 -4.359 -0.404 1.00 66.19 192 TRP A N 1
ATOM 1491 C CA . TRP A 1 192 ? -23.811 -4.285 -0.608 1.00 66.19 192 TRP A CA 1
ATOM 1492 C C . TRP A 1 192 ? -23.328 -5.174 -1.766 1.00 66.19 192 TRP A C 1
ATOM 1494 O O . TRP A 1 192 ? -23.879 -6.256 -1.987 1.00 66.19 192 TRP A O 1
ATOM 1504 N N . ILE A 1 193 ? -22.265 -4.741 -2.454 1.00 76.06 193 ILE A N 1
ATOM 1505 C CA . ILE A 1 193 ? -21.536 -5.580 -3.414 1.00 76.06 193 ILE A CA 1
ATOM 1506 C C . ILE A 1 193 ? -21.070 -6.876 -2.732 1.00 76.06 193 ILE A C 1
ATOM 1508 O O . ILE A 1 193 ? -20.646 -6.859 -1.574 1.00 76.06 193 ILE A O 1
ATOM 1512 N N . SER A 1 194 ? -21.160 -8.005 -3.435 1.00 81.50 194 SER A N 1
ATOM 1513 C CA . SER A 1 194 ? -20.661 -9.285 -2.918 1.00 81.50 194 SER A CA 1
ATOM 1514 C C . SER A 1 194 ? -19.131 -9.361 -2.977 1.00 81.50 194 SER A C 1
ATOM 1516 O O . SER A 1 194 ? -18.519 -8.772 -3.864 1.00 81.50 194 SER A O 1
ATOM 1518 N N . ASP A 1 195 ? -18.502 -10.148 -2.097 1.00 83.69 195 ASP A N 1
ATOM 1519 C CA . ASP A 1 195 ? -17.045 -10.374 -2.117 1.00 83.69 195 ASP A CA 1
ATOM 1520 C C . ASP A 1 195 ? -16.545 -10.897 -3.474 1.00 83.69 195 ASP A C 1
ATOM 1522 O O . ASP A 1 195 ? -15.476 -10.503 -3.940 1.00 83.69 195 ASP A O 1
ATOM 1526 N N . SER A 1 196 ? -17.317 -11.774 -4.124 1.00 80.00 196 SER A N 1
ATOM 1527 C CA . SER A 1 196 ? -16.983 -12.309 -5.448 1.00 80.00 196 SER A CA 1
ATOM 1528 C C . SER A 1 196 ? -17.016 -11.233 -6.526 1.00 80.00 196 SER A C 1
ATOM 1530 O O . SER A 1 196 ? -16.114 -11.176 -7.355 1.00 80.00 196 SER A O 1
ATOM 1532 N N . GLU A 1 197 ? -18.026 -10.363 -6.491 1.00 81.38 197 GLU A N 1
ATOM 1533 C CA . GLU A 1 197 ? -18.161 -9.277 -7.459 1.00 81.38 197 GLU A CA 1
ATOM 1534 C C . GLU A 1 197 ? -17.107 -8.192 -7.219 1.00 81.38 197 GLU A C 1
ATOM 1536 O O . GLU A 1 197 ? -16.480 -7.733 -8.169 1.00 81.38 197 GLU A O 1
ATOM 1541 N N . LEU A 1 198 ? -16.825 -7.848 -5.957 1.00 83.62 198 LEU A N 1
ATOM 1542 C CA . LEU A 1 198 ? -15.735 -6.942 -5.596 1.00 83.62 198 LEU A CA 1
ATOM 1543 C C . LEU A 1 198 ? -14.396 -7.461 -6.136 1.00 83.62 198 LEU A C 1
ATOM 1545 O O . LEU A 1 198 ? -13.619 -6.709 -6.727 1.00 83.62 198 LEU A O 1
ATOM 1549 N N . LYS A 1 199 ? -14.141 -8.762 -5.964 1.00 82.25 199 LYS A N 1
ATOM 1550 C CA . LYS A 1 199 ? -12.922 -9.397 -6.456 1.00 82.25 199 LYS A CA 1
ATOM 1551 C C . LYS A 1 199 ? -12.827 -9.336 -7.981 1.00 82.25 199 LYS A C 1
ATOM 1553 O O . LYS A 1 199 ? -11.835 -8.832 -8.494 1.00 82.25 199 LYS A O 1
ATOM 1558 N N . GLU A 1 200 ? -13.843 -9.830 -8.683 1.00 78.44 200 GLU A N 1
ATOM 1559 C CA . GLU A 1 200 ? -13.852 -9.917 -10.148 1.00 78.44 200 GLU A CA 1
ATOM 1560 C C . GLU A 1 200 ? -13.767 -8.533 -10.802 1.00 78.44 200 GLU A C 1
ATOM 1562 O O . GLU A 1 200 ? -13.048 -8.353 -11.781 1.00 78.44 200 GLU A O 1
ATOM 1567 N N . LYS A 1 201 ? -14.505 -7.549 -10.273 1.00 77.31 201 LYS A N 1
ATOM 1568 C CA . LYS A 1 201 ? -14.646 -6.236 -10.911 1.00 77.31 201 LYS A CA 1
ATOM 1569 C C . LYS A 1 201 ? -13.548 -5.248 -10.548 1.00 77.31 201 LYS A C 1
ATOM 1571 O O . LYS A 1 201 ? -13.302 -4.358 -11.361 1.00 77.31 201 LYS A O 1
ATOM 1576 N N . PHE A 1 202 ? -12.910 -5.385 -9.382 1.00 84.31 202 PHE A N 1
ATOM 1577 C CA . PHE A 1 202 ? -11.947 -4.392 -8.885 1.00 84.31 202 PHE A CA 1
ATOM 1578 C C . PHE A 1 202 ? -10.575 -4.966 -8.537 1.00 84.31 202 PHE A C 1
ATOM 1580 O O . PHE A 1 202 ? -9.567 -4.417 -8.975 1.00 84.31 202 PHE A O 1
ATOM 1587 N N . LEU A 1 203 ? -10.506 -6.056 -7.767 1.00 84.38 203 LEU A N 1
ATOM 1588 C CA . LEU A 1 203 ? -9.208 -6.610 -7.348 1.00 84.38 203 LEU A CA 1
ATOM 1589 C C . LEU A 1 203 ? -8.488 -7.266 -8.533 1.00 84.38 203 LEU A C 1
ATOM 1591 O O . LEU A 1 203 ? -7.320 -6.983 -8.780 1.00 84.38 203 LEU A O 1
ATOM 1595 N N . ASP A 1 204 ? -9.193 -8.089 -9.311 1.00 79.69 204 ASP A N 1
ATOM 1596 C CA . ASP A 1 204 ? -8.612 -8.813 -10.453 1.00 79.69 204 ASP A CA 1
ATOM 1597 C C . ASP A 1 204 ? -8.311 -7.901 -11.650 1.00 79.69 204 ASP A C 1
ATOM 1599 O O . ASP A 1 204 ? -7.483 -8.229 -12.498 1.00 79.69 204 ASP A O 1
ATOM 1603 N N . THR A 1 205 ? -8.965 -6.743 -11.708 1.00 77.06 205 THR A N 1
ATOM 1604 C CA . THR A 1 205 ? -8.797 -5.721 -12.751 1.00 77.06 205 THR A CA 1
ATOM 1605 C C . THR A 1 205 ? -7.873 -4.581 -12.323 1.00 77.06 205 THR A C 1
ATOM 1607 O O . THR A 1 205 ? -7.571 -3.708 -13.141 1.00 77.06 205 THR A O 1
ATOM 1610 N N . ASN A 1 206 ? -7.383 -4.597 -11.075 1.00 82.94 206 ASN A N 1
ATOM 1611 C CA . ASN A 1 206 ? -6.466 -3.598 -10.528 1.00 82.94 206 ASN A CA 1
ATOM 1612 C C . ASN A 1 206 ? -7.075 -2.173 -10.616 1.00 82.94 206 ASN A C 1
ATOM 1614 O O . ASN A 1 206 ? -6.487 -1.225 -11.142 1.00 82.94 206 ASN A O 1
ATOM 1618 N N . LEU A 1 207 ? -8.311 -2.038 -10.119 1.00 84.62 207 LEU A N 1
ATOM 1619 C CA . LEU A 1 207 ? -9.058 -0.779 -10.066 1.00 84.62 207 LEU A CA 1
ATOM 1620 C C . LEU A 1 207 ? -9.310 -0.356 -8.614 1.00 84.62 207 LEU A C 1
ATOM 1622 O O . LEU A 1 207 ? -9.889 -1.132 -7.850 1.00 84.62 207 LEU A O 1
ATOM 1626 N N . PRO A 1 208 ? -8.933 0.872 -8.211 1.00 89.94 208 PRO A N 1
ATOM 1627 C CA . PRO A 1 208 ? -9.224 1.342 -6.873 1.00 89.94 208 PRO A CA 1
ATOM 1628 C C . PRO A 1 208 ? -10.725 1.578 -6.698 1.00 89.94 208 PRO A C 1
ATOM 1630 O O . PRO A 1 208 ? -11.442 2.006 -7.610 1.00 89.94 208 PRO A O 1
ATOM 1633 N N . VAL A 1 209 ? -11.203 1.298 -5.489 1.00 89.12 209 VAL A N 1
ATOM 1634 C CA . VAL A 1 209 ? -12.617 1.430 -5.135 1.00 89.12 209 VAL A CA 1
ATOM 1635 C C . VAL A 1 209 ? -12.774 1.821 -3.674 1.00 89.12 209 VAL A C 1
ATOM 1637 O O . VAL A 1 209 ? -12.103 1.284 -2.791 1.00 89.12 209 VAL A O 1
ATOM 1640 N N . VAL A 1 210 ? -13.672 2.768 -3.419 1.00 89.88 210 VAL A N 1
ATOM 1641 C CA . VAL A 1 210 ? -14.125 3.144 -2.083 1.00 89.88 210 VAL A CA 1
ATOM 1642 C C . VAL A 1 210 ? -15.403 2.391 -1.766 1.00 89.88 210 VAL A C 1
ATOM 1644 O O . VAL A 1 210 ? -16.392 2.520 -2.479 1.00 89.88 210 VAL A O 1
ATOM 1647 N N . LEU A 1 211 ? -15.410 1.668 -0.657 1.00 88.94 211 LEU A N 1
ATOM 1648 C CA . LEU A 1 211 ? -16.611 1.129 -0.037 1.00 88.94 211 LEU A CA 1
ATOM 1649 C C . LEU A 1 211 ? -17.010 2.065 1.104 1.00 88.94 211 LEU A C 1
ATOM 1651 O O . LEU A 1 211 ? -16.280 2.189 2.094 1.00 88.94 211 LEU A O 1
ATOM 1655 N N . ARG A 1 212 ? -18.141 2.757 0.961 1.00 85.31 212 ARG A N 1
ATOM 1656 C CA . ARG A 1 212 ? -18.635 3.680 1.988 1.00 85.31 212 ARG A CA 1
ATOM 1657 C C . ARG A 1 212 ? -19.292 2.924 3.126 1.00 85.31 212 ARG A C 1
ATOM 1659 O O . ARG A 1 212 ? -20.031 1.970 2.898 1.00 85.31 212 ARG A O 1
ATOM 1666 N N . GLN A 1 213 ? -19.069 3.407 4.347 1.00 82.81 213 GLN A N 1
ATOM 1667 C CA . GLN A 1 213 ? -19.809 2.977 5.536 1.00 82.81 213 GLN A CA 1
ATOM 1668 C C . GLN A 1 213 ? -19.793 1.452 5.754 1.00 82.81 213 GLN A C 1
ATOM 1670 O O . GLN A 1 213 ? -20.823 0.846 6.065 1.00 82.81 213 GLN A O 1
ATOM 1675 N N . VAL A 1 214 ? -18.622 0.825 5.591 1.00 83.88 214 VAL A N 1
ATOM 1676 C CA . VAL A 1 214 ? -18.397 -0.586 5.926 1.00 83.88 214 VAL A CA 1
ATOM 1677 C C . VAL A 1 214 ? -18.805 -0.816 7.377 1.00 83.88 214 VAL A C 1
ATOM 1679 O O . VAL A 1 214 ? -18.311 -0.155 8.289 1.00 83.88 214 VAL A O 1
A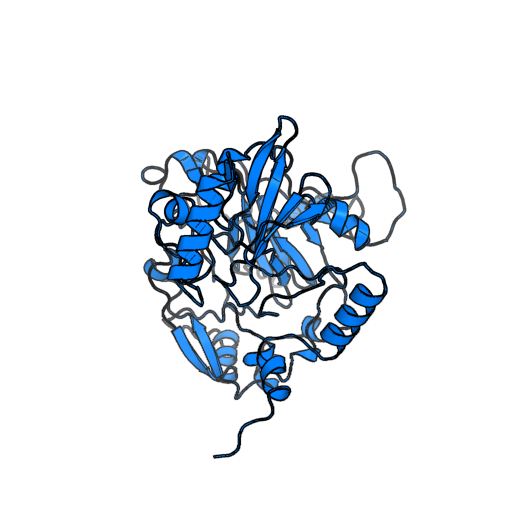TOM 1682 N N . LYS A 1 215 ? -19.704 -1.778 7.595 1.00 74.12 215 LYS A N 1
ATOM 1683 C CA . LYS A 1 215 ? -20.161 -2.167 8.931 1.00 74.12 215 LYS A CA 1
ATOM 1684 C C . LYS A 1 215 ? -19.540 -3.495 9.329 1.00 74.12 215 LYS A C 1
ATOM 1686 O O . LYS A 1 215 ? -19.508 -4.438 8.545 1.00 74.12 215 LYS A O 1
ATOM 1691 N N . SER A 1 216 ? -19.100 -3.585 10.575 1.00 81.75 216 SER A N 1
ATOM 1692 C CA . SER A 1 216 ? -18.642 -4.825 11.191 1.00 81.75 216 SER A CA 1
ATOM 1693 C C . SER A 1 216 ? -18.955 -4.792 12.681 1.00 81.75 216 SER A C 1
ATOM 1695 O O . SER A 1 216 ? -19.008 -3.725 13.279 1.00 81.75 216 SER A O 1
ATOM 1697 N N . GLN A 1 217 ? -19.121 -5.963 13.294 1.00 85.06 217 GLN A N 1
ATOM 1698 C CA . GLN A 1 217 ? -19.242 -6.095 14.753 1.00 85.06 217 GLN A CA 1
ATOM 1699 C C . GLN A 1 217 ? -17.877 -6.042 15.462 1.00 85.06 217 GLN A C 1
ATOM 1701 O O . GLN A 1 217 ? -17.787 -6.181 16.680 1.00 85.06 217 GLN A O 1
ATOM 1706 N N . LYS A 1 218 ? -16.788 -5.901 14.700 1.00 90.50 218 LYS A N 1
ATOM 1707 C CA . LYS A 1 218 ? -15.436 -5.797 15.240 1.00 90.50 218 LYS A CA 1
ATOM 1708 C C . LYS A 1 218 ? -15.237 -4.462 15.955 1.00 90.50 218 LYS A C 1
ATOM 1710 O O . LYS A 1 218 ? -15.489 -3.401 15.394 1.00 90.50 218 LYS A O 1
ATOM 1715 N N . ARG A 1 219 ? -14.688 -4.533 17.171 1.00 91.81 219 ARG A N 1
ATOM 1716 C CA . ARG A 1 219 ? -14.505 -3.387 18.075 1.00 91.81 219 ARG A CA 1
ATOM 1717 C C . ARG A 1 219 ? -13.602 -2.281 17.523 1.00 91.81 219 ARG A C 1
ATOM 1719 O O . ARG A 1 219 ? -13.693 -1.154 17.993 1.00 91.81 219 ARG A O 1
ATOM 1726 N N . CYS A 1 220 ? -12.762 -2.556 16.521 1.00 91.81 220 CYS A N 1
ATOM 1727 C CA . CYS A 1 220 ? -11.924 -1.517 15.921 1.00 91.81 220 CYS A CA 1
ATOM 1728 C C . CYS A 1 220 ? -12.705 -0.343 15.317 1.00 91.81 220 CYS A C 1
ATOM 1730 O O . CYS A 1 220 ? -12.151 0.748 15.219 1.00 91.81 220 CYS A O 1
ATOM 1732 N N . PHE A 1 221 ? -13.972 -0.538 14.939 1.00 89.56 221 PHE A N 1
ATOM 1733 C CA . PHE A 1 221 ? -14.836 0.541 14.450 1.00 89.56 221 PHE A CA 1
ATOM 1734 C C . PHE A 1 221 ? -15.282 1.520 15.549 1.00 89.56 221 PHE A C 1
ATOM 1736 O O . PHE A 1 221 ? -15.667 2.638 15.227 1.00 89.56 221 PHE A O 1
ATOM 1743 N N . ASP A 1 222 ? -15.156 1.139 16.823 1.00 90.25 222 ASP A N 1
ATOM 1744 C CA . ASP A 1 222 ? -15.441 1.992 17.985 1.00 90.25 222 ASP A CA 1
ATOM 1745 C C . ASP A 1 222 ? -14.161 2.582 18.600 1.00 90.25 222 ASP A C 1
ATOM 1747 O O . ASP A 1 222 ? -14.191 3.182 19.676 1.00 90.25 222 ASP A O 1
ATOM 1751 N N . TRP A 1 223 ? -12.999 2.366 17.974 1.00 92.94 223 TRP A N 1
ATOM 1752 C CA . TRP A 1 223 ? -11.745 2.879 18.506 1.00 92.94 223 TRP A CA 1
ATOM 1753 C C . TRP A 1 223 ? -11.690 4.401 18.426 1.00 92.94 223 TRP A C 1
ATOM 1755 O O . TRP A 1 223 ? -11.730 4.999 17.351 1.00 92.94 223 TRP A O 1
ATOM 1765 N N . ASP A 1 224 ? -11.429 5.013 19.573 1.00 90.62 224 ASP A N 1
ATOM 1766 C CA . ASP A 1 224 ? -10.879 6.353 19.654 1.00 90.62 224 ASP A CA 1
ATOM 1767 C C . ASP A 1 224 ? -9.486 6.332 20.302 1.00 90.62 224 ASP A C 1
ATOM 1769 O O . ASP A 1 224 ? -8.989 5.315 20.806 1.00 90.62 224 ASP A O 1
ATOM 1773 N N . LEU A 1 225 ? -8.817 7.483 20.268 1.00 91.44 225 LEU A N 1
ATOM 1774 C CA . LEU A 1 225 ? -7.463 7.590 20.793 1.00 91.44 225 LEU A CA 1
ATOM 1775 C C . LEU A 1 225 ? -7.416 7.537 22.333 1.00 91.44 225 LEU A C 1
ATOM 1777 O O . LEU A 1 225 ? -6.369 7.189 22.874 1.00 91.44 225 LEU A O 1
ATOM 1781 N N . ASN A 1 226 ? -8.518 7.818 23.042 1.00 93.75 226 ASN A N 1
ATOM 1782 C CA . ASN A 1 226 ? -8.592 7.660 24.499 1.00 93.75 226 ASN A CA 1
ATOM 1783 C C . ASN A 1 226 ? -8.601 6.179 24.884 1.00 93.75 226 ASN A C 1
ATOM 1785 O O . ASN A 1 226 ? -7.803 5.768 25.726 1.00 93.75 226 ASN A O 1
ATOM 1789 N N . TYR A 1 227 ? -9.440 5.384 24.222 1.00 95.62 227 TYR A N 1
ATOM 1790 C CA . TYR A 1 227 ? -9.536 3.942 24.403 1.00 95.62 227 TYR A CA 1
ATOM 1791 C C . TYR A 1 227 ? -8.195 3.255 24.137 1.00 95.62 227 TYR A C 1
ATOM 1793 O O . TYR A 1 227 ? -7.686 2.505 24.974 1.00 95.62 227 TYR A O 1
ATOM 1801 N N . LEU A 1 228 ? -7.577 3.554 22.989 1.00 96.19 228 LEU A N 1
ATOM 1802 C CA . LEU A 1 228 ? -6.270 2.993 22.654 1.00 96.19 228 LEU A CA 1
ATOM 1803 C C . LEU A 1 228 ? -5.201 3.432 23.662 1.00 96.19 228 LEU A C 1
ATOM 1805 O O . LEU A 1 228 ? -4.333 2.634 24.018 1.00 96.19 228 LEU A O 1
ATOM 1809 N N . ARG A 1 229 ? -5.239 4.693 24.123 1.00 96.25 229 ARG A N 1
ATOM 1810 C CA . ARG A 1 229 ? -4.289 5.216 25.116 1.00 96.25 229 ARG A CA 1
ATOM 1811 C C . ARG A 1 229 ? -4.383 4.438 26.418 1.00 96.25 229 ARG A C 1
ATOM 1813 O O . ARG A 1 229 ? -3.342 4.061 26.937 1.00 96.25 229 ARG A O 1
ATOM 1820 N N . GLU A 1 230 ? -5.591 4.211 26.924 1.00 96.94 230 GLU A N 1
ATOM 1821 C CA . GLU A 1 230 ? -5.828 3.462 28.160 1.00 96.94 230 GLU A CA 1
ATOM 1822 C C . GLU A 1 230 ? -5.345 2.014 28.024 1.00 96.94 230 GLU A C 1
ATOM 1824 O O . GLU A 1 230 ? -4.579 1.516 28.848 1.00 96.94 230 GLU A O 1
ATOM 1829 N N . LYS A 1 231 ? -5.724 1.346 26.933 1.00 97.56 231 LYS A N 1
ATOM 1830 C CA . LYS A 1 231 ? -5.458 -0.084 26.756 1.00 97.56 231 LYS A CA 1
ATOM 1831 C C . LYS A 1 231 ? -4.006 -0.414 26.396 1.00 97.56 231 LYS A C 1
ATOM 1833 O O . LYS A 1 231 ? -3.517 -1.497 26.725 1.00 97.56 231 LYS A O 1
ATOM 1838 N N . CYS A 1 232 ? -3.313 0.503 25.724 1.00 97.50 232 CYS A N 1
ATOM 1839 C CA . CYS A 1 232 ? -1.951 0.302 25.227 1.00 97.50 232 CYS A CA 1
ATOM 1840 C C . CYS A 1 232 ? -0.944 1.318 25.787 1.00 97.50 232 CYS A C 1
ATOM 1842 O O . CYS A 1 232 ? 0.103 1.538 25.181 1.00 97.50 232 CYS A O 1
ATOM 1844 N N . GLU A 1 233 ? -1.224 1.940 26.935 1.00 97.31 233 GLU A N 1
ATOM 1845 C CA . GLU A 1 233 ? -0.450 3.066 27.479 1.00 97.31 233 GLU A CA 1
ATOM 1846 C C . GLU A 1 233 ? 1.068 2.817 27.495 1.00 97.31 233 GLU A C 1
ATOM 1848 O O . GLU A 1 233 ? 1.864 3.655 27.056 1.00 97.31 233 GLU A O 1
ATOM 1853 N N . ASN A 1 234 ? 1.469 1.640 27.980 1.00 98.00 234 ASN A N 1
ATOM 1854 C CA . ASN A 1 234 ? 2.863 1.286 28.235 1.00 98.00 234 ASN A CA 1
ATOM 1855 C C . ASN A 1 234 ? 3.591 0.674 27.030 1.00 98.00 234 ASN A C 1
ATOM 1857 O O . ASN A 1 234 ? 4.805 0.467 27.099 1.00 98.00 234 ASN A O 1
ATOM 1861 N N . ASN A 1 235 ? 2.891 0.409 25.927 1.00 98.31 235 ASN A N 1
ATOM 1862 C CA . ASN A 1 235 ? 3.476 -0.182 24.730 1.00 98.31 235 ASN A CA 1
ATOM 1863 C C . ASN A 1 235 ? 4.473 0.773 24.071 1.00 98.31 235 ASN A C 1
ATOM 1865 O O . ASN A 1 235 ? 4.220 1.971 23.971 1.00 98.31 235 ASN A O 1
ATOM 1869 N N . ILE A 1 236 ? 5.599 0.253 23.580 1.00 98.00 236 ILE A N 1
ATOM 1870 C CA . ILE A 1 236 ? 6.592 1.062 22.867 1.00 98.00 236 ILE A CA 1
ATOM 1871 C C . ILE A 1 236 ? 6.263 1.087 21.376 1.00 98.00 236 ILE A C 1
ATOM 1873 O O . ILE A 1 236 ? 6.181 0.044 20.730 1.00 98.00 236 ILE A O 1
ATOM 1877 N N . VAL A 1 237 ? 6.139 2.290 20.822 1.00 97.00 237 VAL A N 1
ATOM 1878 C CA . VAL A 1 237 ? 5.894 2.537 19.398 1.00 97.00 237 VAL A CA 1
ATOM 1879 C C . VAL A 1 237 ? 7.029 3.337 18.767 1.00 97.00 237 VAL A C 1
ATOM 1881 O O . VAL A 1 237 ? 7.752 4.069 19.446 1.00 97.00 237 VAL A O 1
ATOM 1884 N N . ILE A 1 238 ? 7.185 3.184 17.450 1.00 95.19 238 ILE A N 1
ATOM 1885 C CA . ILE A 1 238 ? 8.124 3.954 16.630 1.00 95.19 238 ILE A CA 1
ATOM 1886 C C . ILE A 1 238 ? 7.331 5.055 15.932 1.00 95.19 238 ILE A C 1
ATOM 1888 O O . ILE A 1 238 ? 6.437 4.773 15.139 1.00 95.19 238 ILE A O 1
ATOM 1892 N N . VAL A 1 239 ? 7.666 6.306 16.224 1.00 93.06 239 VAL A N 1
ATOM 1893 C CA . VAL A 1 239 ? 6.961 7.486 15.721 1.00 93.06 239 VAL A CA 1
ATOM 1894 C C . VAL A 1 239 ? 7.896 8.259 14.806 1.00 93.06 239 VAL A C 1
ATOM 1896 O O . VAL A 1 239 ? 9.017 8.587 15.193 1.00 93.06 239 VAL A O 1
ATOM 1899 N N . ARG A 1 240 ? 7.441 8.566 13.592 1.00 91.00 240 ARG A N 1
ATOM 1900 C CA . ARG A 1 240 ? 8.138 9.482 12.688 1.00 91.00 240 ARG A CA 1
ATOM 1901 C C . ARG A 1 240 ? 7.971 10.902 13.212 1.00 91.00 240 ARG A C 1
ATOM 1903 O O . ARG A 1 240 ? 6.880 11.292 13.631 1.00 91.00 240 ARG A O 1
ATOM 1910 N N . THR A 1 241 ? 9.046 11.671 13.207 1.00 88.06 241 THR A N 1
ATOM 1911 C CA . THR A 1 241 ? 9.064 13.040 13.725 1.00 88.06 241 THR A CA 1
ATOM 1912 C C . THR A 1 241 ? 9.375 14.022 12.607 1.00 88.06 241 THR A C 1
ATOM 1914 O O . THR A 1 241 ? 9.732 13.626 11.500 1.00 88.06 241 THR A O 1
ATOM 1917 N N . GLU A 1 242 ? 9.196 15.317 12.874 1.00 84.75 242 GLU A N 1
ATOM 1918 C CA . GLU A 1 242 ? 9.562 16.385 11.937 1.00 84.75 242 GLU A CA 1
ATOM 1919 C C . GLU A 1 242 ? 8.971 16.197 10.525 1.00 84.75 242 GLU A C 1
ATOM 1921 O O . GLU A 1 242 ? 9.566 16.608 9.527 1.00 84.75 242 GLU A O 1
ATOM 1926 N N . THR A 1 243 ? 7.771 15.609 10.427 1.00 79.75 243 THR A N 1
ATOM 1927 C CA . THR A 1 243 ? 7.153 15.268 9.131 1.00 79.75 243 THR A CA 1
ATOM 1928 C C . THR A 1 243 ? 6.751 16.497 8.308 1.00 79.75 243 THR A C 1
ATOM 1930 O O . THR A 1 243 ? 6.431 16.422 7.126 1.00 79.75 243 THR A O 1
ATOM 1933 N N . ASN A 1 244 ? 6.800 17.676 8.923 1.00 74.44 244 ASN A N 1
ATOM 1934 C CA . ASN A 1 244 ? 6.649 18.969 8.270 1.00 74.44 244 ASN A CA 1
ATOM 1935 C C . ASN A 1 244 ? 7.912 19.459 7.540 1.00 74.44 244 ASN A C 1
ATOM 1937 O O . ASN A 1 244 ? 7.849 20.499 6.887 1.00 74.44 244 ASN A O 1
ATOM 1941 N N . ARG A 1 245 ? 9.058 18.780 7.660 1.00 76.94 245 ARG A N 1
ATOM 1942 C CA . ARG A 1 245 ? 10.315 19.200 7.022 1.00 76.94 245 ARG A CA 1
ATOM 1943 C C . ARG A 1 245 ? 10.406 18.716 5.578 1.00 76.94 245 ARG A C 1
ATOM 1945 O O . ARG A 1 245 ? 10.008 17.599 5.264 1.00 76.94 245 ARG A O 1
ATOM 1952 N N . LEU A 1 246 ? 11.032 19.529 4.722 1.00 73.12 246 LEU A N 1
ATOM 1953 C CA . LEU A 1 246 ? 11.235 19.220 3.302 1.00 73.12 246 LEU A CA 1
ATOM 1954 C C . LEU A 1 246 ? 11.955 17.880 3.085 1.00 73.12 246 LEU A C 1
ATOM 1956 O O . LEU A 1 246 ? 11.564 17.114 2.219 1.00 73.12 246 LEU A O 1
ATOM 1960 N N . LEU A 1 247 ? 12.966 17.559 3.899 1.00 74.00 247 LEU A N 1
ATOM 1961 C CA . LEU A 1 247 ? 13.706 16.298 3.760 1.00 74.00 247 LEU A CA 1
ATOM 1962 C C . LEU A 1 247 ? 12.864 15.056 4.081 1.00 74.00 247 LEU A C 1
ATOM 1964 O O . LEU A 1 247 ? 13.096 14.012 3.475 1.00 74.00 247 LEU A O 1
ATOM 1968 N N . TYR A 1 248 ? 11.908 15.165 5.013 1.00 75.19 248 TYR A N 1
ATOM 1969 C CA . TYR A 1 248 ? 10.933 14.099 5.264 1.00 75.19 248 TYR A CA 1
ATOM 1970 C C . TYR A 1 248 ? 10.022 13.933 4.061 1.00 75.19 248 TYR A C 1
ATOM 1972 O O . TYR A 1 248 ? 9.858 12.828 3.555 1.00 75.19 248 TYR A O 1
ATOM 1980 N N . ARG A 1 249 ? 9.482 15.057 3.587 1.00 66.75 249 ARG A N 1
ATOM 1981 C CA . ARG A 1 249 ? 8.561 15.098 2.457 1.00 66.75 249 ARG A CA 1
ATOM 1982 C C . ARG A 1 249 ? 9.214 14.497 1.216 1.00 66.75 249 ARG A C 1
ATOM 1984 O O . ARG A 1 249 ? 8.681 13.557 0.673 1.00 66.75 249 ARG A O 1
ATOM 1991 N N . GLN A 1 250 ? 10.452 14.860 0.894 1.00 66.81 250 GLN A N 1
ATOM 1992 C CA . GLN A 1 250 ? 11.216 14.268 -0.215 1.00 66.81 250 GLN A CA 1
ATOM 1993 C C . GLN A 1 250 ? 11.638 12.793 -0.014 1.00 66.81 250 GLN A C 1
ATOM 1995 O O . GLN A 1 250 ? 12.383 12.259 -0.836 1.00 66.81 250 GLN A O 1
ATOM 2000 N N . GLY A 1 251 ? 11.271 12.145 1.097 1.00 66.69 251 GLY A N 1
ATOM 2001 C CA . GLY A 1 251 ? 11.681 10.772 1.420 1.00 66.69 251 GLY A CA 1
ATOM 2002 C C . GLY A 1 251 ? 13.177 10.603 1.726 1.00 66.69 251 GLY A C 1
ATOM 2003 O O . GLY A 1 251 ? 13.640 9.488 1.946 1.00 66.69 251 GLY A O 1
ATOM 2004 N N . LYS A 1 252 ? 13.947 11.699 1.780 1.00 68.56 252 LYS A N 1
ATOM 2005 C CA . LYS A 1 252 ? 15.408 11.684 1.975 1.00 68.56 252 LYS A CA 1
ATOM 2006 C C . LYS A 1 252 ? 15.815 11.435 3.424 1.00 68.56 252 LYS A C 1
ATOM 2008 O O . LYS A 1 252 ? 16.905 10.927 3.678 1.00 68.56 252 LYS A O 1
ATOM 2013 N N . ARG A 1 253 ? 14.976 11.822 4.392 1.00 75.44 253 ARG A N 1
ATOM 2014 C CA . ARG A 1 253 ? 15.250 11.622 5.822 1.00 75.44 253 ARG A CA 1
ATOM 2015 C C . ARG A 1 253 ? 13.972 11.393 6.613 1.00 75.44 253 ARG A C 1
ATOM 2017 O O . ARG A 1 253 ? 13.136 12.282 6.708 1.00 75.44 253 ARG A O 1
ATOM 2024 N N . VAL A 1 254 ? 13.890 10.251 7.286 1.00 80.00 254 VAL A N 1
ATOM 2025 C CA . VAL A 1 254 ? 12.763 9.892 8.155 1.00 80.00 254 VAL A CA 1
ATOM 2026 C C . VAL A 1 254 ? 13.269 9.811 9.597 1.00 80.00 254 VAL A C 1
ATOM 2028 O O . VAL A 1 254 ? 13.728 8.749 10.017 1.00 80.00 254 VAL A O 1
ATOM 2031 N N . PRO A 1 255 ? 13.284 10.918 10.364 1.00 85.75 255 PRO A N 1
ATOM 2032 C CA . PRO A 1 255 ? 13.686 10.848 11.759 1.00 85.75 255 PRO A CA 1
ATOM 2033 C C . PRO A 1 255 ? 12.610 10.100 12.553 1.00 85.75 255 PRO A C 1
ATOM 2035 O O . PRO A 1 255 ? 11.412 10.304 12.357 1.00 85.75 255 PRO A O 1
ATOM 2038 N N . ILE A 1 256 ? 13.053 9.203 13.430 1.00 91.00 256 ILE A N 1
ATOM 2039 C CA . ILE A 1 256 ? 12.183 8.345 14.233 1.00 91.00 256 ILE A CA 1
ATOM 2040 C C . ILE A 1 256 ? 12.514 8.488 15.717 1.00 91.00 256 ILE A C 1
ATOM 2042 O O . ILE A 1 256 ? 13.676 8.636 16.093 1.00 91.00 256 ILE A O 1
ATOM 2046 N N . GLU A 1 257 ? 11.495 8.410 16.563 1.00 93.69 257 GLU A N 1
ATOM 2047 C CA . GLU A 1 257 ? 11.611 8.351 18.020 1.00 93.69 257 GLU A CA 1
ATOM 2048 C C . GLU A 1 257 ? 10.878 7.102 18.536 1.00 93.69 257 GLU A C 1
ATOM 2050 O O . GLU A 1 257 ? 9.801 6.755 18.051 1.00 93.69 257 GLU A O 1
ATOM 2055 N N . LYS A 1 258 ? 11.461 6.414 19.526 1.00 96.19 258 LYS A N 1
ATOM 2056 C CA . LYS A 1 258 ? 10.786 5.342 20.272 1.00 96.19 258 LYS A CA 1
ATOM 2057 C C . LYS A 1 258 ? 10.161 5.938 21.527 1.00 96.19 258 LYS A C 1
ATOM 2059 O O . LYS A 1 258 ? 10.863 6.585 22.302 1.00 96.19 258 LYS A O 1
ATOM 2064 N N . MET A 1 259 ? 8.870 5.716 21.747 1.00 95.81 259 MET A N 1
ATOM 2065 C CA . MET A 1 259 ? 8.173 6.238 22.926 1.00 95.81 259 MET A CA 1
ATOM 2066 C C . MET A 1 259 ? 7.007 5.346 23.349 1.00 95.81 259 MET A C 1
ATOM 2068 O O . MET A 1 259 ? 6.551 4.510 22.574 1.00 95.81 259 MET A O 1
ATOM 2072 N N . LYS A 1 260 ? 6.519 5.542 24.579 1.00 98.06 260 LYS A N 1
ATOM 2073 C CA . LYS A 1 260 ? 5.265 4.933 25.035 1.00 98.06 260 LYS A CA 1
ATOM 2074 C C . LYS A 1 260 ? 4.095 5.428 24.181 1.00 98.06 260 LYS A C 1
ATOM 2076 O O . LYS A 1 260 ? 3.985 6.634 23.945 1.00 98.06 260 LYS A O 1
ATOM 2081 N N . PHE A 1 261 ? 3.208 4.527 23.774 1.00 97.56 261 PHE A N 1
ATOM 2082 C CA . PHE A 1 261 ? 2.009 4.862 23.010 1.00 97.56 261 PHE A CA 1
ATOM 2083 C C . PHE A 1 261 ? 1.118 5.830 23.786 1.00 97.56 261 PHE A C 1
ATOM 2085 O O . PHE A 1 261 ? 0.626 6.788 23.199 1.00 97.56 261 PHE A O 1
ATOM 2092 N N . GLY A 1 262 ? 1.000 5.666 25.108 1.00 96.25 262 GLY A N 1
ATOM 2093 C CA . GLY A 1 262 ? 0.220 6.578 25.939 1.00 96.25 262 GLY A CA 1
ATOM 2094 C C . GLY A 1 262 ? 0.708 8.026 25.860 1.00 96.25 262 GLY A C 1
ATOM 2095 O O . GLY A 1 262 ? -0.086 8.947 25.685 1.00 96.25 262 GLY A O 1
ATOM 2096 N N . ARG A 1 263 ? 2.034 8.226 25.871 1.00 94.44 263 ARG A N 1
ATOM 2097 C CA . ARG A 1 263 ? 2.654 9.549 25.688 1.00 9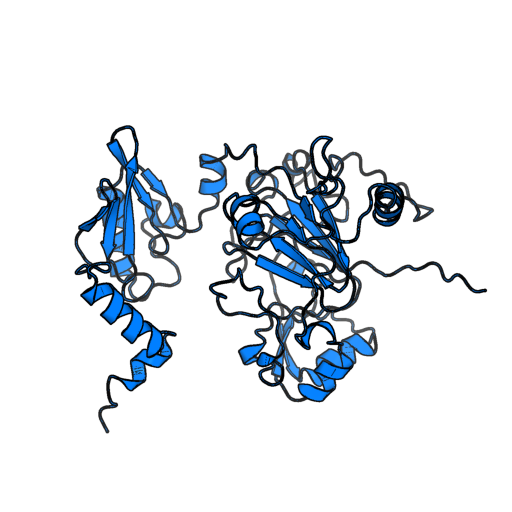4.44 263 ARG A CA 1
ATOM 2098 C C . ARG A 1 263 ? 2.337 10.128 24.310 1.00 94.44 263 ARG A C 1
ATOM 2100 O O . ARG A 1 263 ? 1.963 11.293 24.222 1.00 94.44 263 ARG A O 1
ATOM 2107 N N . TYR A 1 264 ? 2.491 9.326 23.257 1.00 93.56 264 TYR A N 1
ATOM 2108 C CA . TYR A 1 264 ? 2.172 9.742 21.892 1.00 93.56 264 TYR A CA 1
ATOM 2109 C C . TYR A 1 264 ? 0.694 10.145 21.759 1.00 93.56 264 TYR A C 1
ATOM 2111 O O . TYR A 1 264 ? 0.390 11.231 21.272 1.00 93.56 264 TYR A O 1
ATOM 2119 N N . ALA A 1 265 ? -0.219 9.308 22.253 1.00 93.38 265 ALA A N 1
ATOM 2120 C CA . ALA A 1 265 ? -1.655 9.550 22.211 1.00 93.38 265 ALA A CA 1
ATOM 2121 C C . ALA A 1 265 ? -2.040 10.849 22.936 1.00 93.38 265 ALA A C 1
ATOM 2123 O O . ALA A 1 265 ? -2.768 11.667 22.378 1.00 93.38 265 ALA A O 1
ATOM 2124 N N . THR A 1 266 ? -1.491 11.088 24.132 1.00 91.56 266 THR A N 1
ATOM 2125 C CA . THR A 1 266 ? -1.694 12.340 24.876 1.00 91.56 266 THR A CA 1
ATOM 2126 C C . THR A 1 266 ? -1.222 13.564 24.089 1.00 91.56 266 THR A C 1
ATOM 2128 O O . THR A 1 266 ? -1.943 14.554 24.025 1.00 91.56 266 THR A O 1
ATOM 2131 N N . GLN A 1 267 ? -0.067 13.495 23.417 1.00 88.00 267 GLN A N 1
ATOM 2132 C CA . GLN A 1 267 ? 0.432 14.614 22.603 1.00 88.00 267 GLN A CA 1
ATOM 2133 C C . GLN A 1 267 ? -0.513 14.985 21.451 1.00 88.00 267 GLN A C 1
ATOM 2135 O O . GLN A 1 267 ? -0.649 16.169 21.139 1.00 88.00 267 GLN A O 1
ATOM 2140 N N . ILE A 1 268 ? -1.158 13.994 20.828 1.00 86.69 268 ILE A N 1
ATOM 2141 C CA . ILE A 1 268 ? -2.148 14.222 19.767 1.00 86.69 268 ILE A CA 1
ATOM 2142 C C . ILE A 1 268 ? -3.456 14.777 20.350 1.00 86.69 268 ILE A C 1
ATOM 2144 O O . ILE A 1 268 ? -3.968 15.771 19.838 1.00 86.69 268 ILE A O 1
ATOM 2148 N N . LEU A 1 269 ? -3.970 14.172 21.429 1.00 86.69 269 LEU A N 1
ATOM 2149 C CA . LEU A 1 269 ? -5.234 14.559 22.073 1.00 86.69 269 LEU A CA 1
ATOM 2150 C C . LEU A 1 269 ? -5.209 15.991 22.614 1.00 86.69 269 LEU A C 1
ATOM 2152 O O . LEU A 1 269 ? -6.150 16.750 22.411 1.00 86.69 269 LEU A O 1
ATOM 2156 N N . GLU A 1 270 ? -4.119 16.382 23.267 1.00 84.88 270 GLU A N 1
ATOM 2157 C CA . GLU A 1 270 ? -3.977 17.713 23.865 1.00 84.88 270 GLU A CA 1
ATOM 2158 C C . GLU A 1 270 ? -3.648 18.801 22.832 1.00 84.88 270 GLU A C 1
ATOM 2160 O O . GLU A 1 270 ? -3.420 19.954 23.203 1.00 84.88 270 GLU A O 1
ATOM 2165 N N . LYS A 1 271 ? -3.575 18.446 21.537 1.00 74.06 271 LYS A N 1
ATOM 2166 C CA . LYS A 1 271 ? -3.138 19.327 20.442 1.00 74.06 271 LYS A CA 1
ATOM 2167 C C . LYS A 1 271 ? -1.895 20.132 20.830 1.00 74.06 271 LYS A C 1
ATOM 2169 O O . LYS A 1 271 ? -1.783 21.311 20.480 1.00 74.06 271 LYS A O 1
ATOM 2174 N N . GLN A 1 272 ? -0.973 19.518 21.588 1.00 61.91 272 GLN A N 1
ATOM 2175 C CA . GLN A 1 272 ? 0.210 20.223 22.068 1.00 61.91 272 GLN A CA 1
ATOM 2176 C C . GLN A 1 272 ? 0.885 20.843 20.849 1.00 61.91 272 GLN A C 1
ATOM 2178 O O . GLN A 1 272 ? 1.159 20.135 19.875 1.00 61.91 272 GLN A O 1
ATOM 2183 N N . LYS A 1 273 ? 1.141 22.160 20.886 1.00 56.53 273 LYS A N 1
ATOM 2184 C CA . LYS A 1 273 ? 1.919 22.874 19.862 1.00 56.53 273 LYS A CA 1
ATOM 2185 C C . LYS A 1 273 ? 3.367 22.390 19.922 1.00 56.53 273 LYS A C 1
ATOM 2187 O O . LYS A 1 273 ? 4.280 23.100 20.335 1.00 56.53 273 LYS A O 1
ATOM 2192 N N . CYS A 1 274 ? 3.583 21.134 19.565 1.00 53.06 274 CYS A N 1
ATOM 2193 C CA . CYS A 1 274 ? 4.888 20.536 19.502 1.00 53.06 274 CYS A CA 1
ATOM 2194 C C . CYS A 1 274 ? 5.577 21.120 18.268 1.00 53.06 274 CYS A C 1
ATOM 2196 O O . CYS A 1 274 ? 5.030 21.090 17.165 1.00 53.06 274 CYS A O 1
ATOM 2198 N N . ARG A 1 275 ? 6.800 21.646 18.425 1.00 59.94 275 ARG A N 1
ATOM 2199 C CA . ARG A 1 275 ? 7.612 22.095 17.274 1.00 59.94 275 ARG A CA 1
ATOM 2200 C C . ARG A 1 275 ? 7.853 20.962 16.265 1.00 59.94 275 ARG A C 1
ATOM 2202 O O . ARG A 1 275 ? 8.159 21.244 15.108 1.00 59.94 275 ARG A O 1
ATOM 2209 N N . LYS A 1 276 ? 7.733 19.702 16.701 1.00 68.56 276 LYS A N 1
ATOM 2210 C CA . LYS A 1 276 ? 7.856 18.497 15.877 1.00 68.56 276 LYS A CA 1
ATOM 2211 C C . LYS A 1 276 ? 6.463 17.971 15.520 1.00 68.56 276 LYS A C 1
ATOM 2213 O O . LYS A 1 276 ? 5.667 17.710 16.415 1.00 68.56 276 LYS A O 1
ATOM 2218 N N . ARG A 1 277 ? 6.182 17.763 14.228 1.00 78.75 277 ARG A N 1
ATOM 2219 C CA . ARG A 1 277 ? 4.997 16.996 13.809 1.00 78.75 277 ARG A CA 1
ATOM 2220 C C . ARG A 1 277 ? 5.277 15.504 13.950 1.00 78.75 277 ARG A C 1
ATOM 2222 O O . ARG A 1 277 ? 6.256 15.018 13.384 1.00 78.75 277 ARG A O 1
ATOM 2229 N N . TYR A 1 278 ? 4.436 14.815 14.715 1.00 87.56 278 TYR A N 1
ATOM 2230 C CA . TYR A 1 278 ? 4.531 13.379 14.949 1.00 87.56 278 TYR A CA 1
ATOM 2231 C C . TYR A 1 278 ? 3.587 12.596 14.042 1.00 87.56 278 TYR A C 1
ATOM 2233 O O . TYR A 1 278 ? 2.463 13.021 13.793 1.00 87.56 278 TYR A O 1
ATOM 2241 N N . TYR A 1 279 ? 4.031 11.428 13.595 1.00 90.81 279 TYR A N 1
ATOM 2242 C CA . TYR A 1 279 ? 3.242 10.512 12.786 1.00 90.81 279 TYR A CA 1
ATOM 2243 C C . TYR A 1 279 ? 3.559 9.071 13.176 1.00 90.81 279 TYR A C 1
ATOM 2245 O O . TYR A 1 279 ? 4.684 8.594 13.001 1.00 90.81 279 TYR A O 1
ATOM 2253 N N . LEU A 1 280 ? 2.568 8.373 13.720 1.00 93.19 280 LEU A N 1
ATOM 2254 C CA . LEU A 1 280 ? 2.647 6.939 13.934 1.00 93.19 280 LEU A CA 1
ATOM 2255 C C . LEU A 1 280 ? 2.269 6.262 12.616 1.00 93.19 280 LEU A C 1
ATOM 2257 O O . LEU A 1 280 ? 1.090 6.130 12.308 1.00 93.19 280 LEU A O 1
ATOM 2261 N N . ALA A 1 281 ? 3.272 5.884 11.828 1.00 90.25 281 ALA A N 1
ATOM 2262 C CA . ALA A 1 281 ? 3.092 5.311 10.498 1.00 90.25 281 ALA A CA 1
ATOM 2263 C C . ALA A 1 281 ? 3.427 3.821 10.485 1.00 90.25 281 ALA A C 1
ATOM 2265 O O . ALA A 1 281 ? 4.430 3.423 11.079 1.00 90.25 281 ALA A O 1
ATOM 2266 N N . ALA A 1 282 ? 2.636 3.024 9.760 1.00 88.69 282 ALA A N 1
ATOM 2267 C CA . ALA A 1 282 ? 2.861 1.589 9.581 1.00 88.69 282 ALA A CA 1
ATOM 2268 C C . ALA A 1 282 ? 3.122 0.850 10.913 1.00 88.69 282 ALA A C 1
ATOM 2270 O O . ALA A 1 282 ? 4.003 -0.008 11.019 1.00 88.69 282 ALA A O 1
ATOM 2271 N N . CYS A 1 283 ? 2.367 1.197 11.961 1.00 92.75 283 CYS A N 1
ATOM 2272 C CA . CYS A 1 283 ? 2.493 0.570 13.271 1.00 92.75 283 CYS A CA 1
ATOM 2273 C C . CYS A 1 283 ? 1.858 -0.823 13.229 1.00 92.75 283 CYS A C 1
ATOM 2275 O O . CYS A 1 283 ? 0.638 -0.940 13.180 1.00 92.75 283 CYS A O 1
ATOM 2277 N N . ASN A 1 284 ? 2.665 -1.885 13.212 1.00 93.94 284 ASN A N 1
ATOM 2278 C CA . ASN A 1 284 ? 2.151 -3.257 13.213 1.00 93.94 284 ASN A CA 1
ATOM 2279 C C . ASN A 1 284 ? 1.383 -3.517 14.518 1.00 93.94 284 ASN A C 1
ATOM 2281 O O . ASN A 1 284 ? 2.001 -3.586 15.582 1.00 93.94 284 ASN A O 1
ATOM 2285 N N . VAL A 1 285 ? 0.062 -3.689 14.430 1.00 93.44 285 VAL A N 1
ATOM 2286 C CA . VAL A 1 285 ? -0.815 -3.810 15.606 1.00 93.44 285 VAL A CA 1
ATOM 2287 C C . VAL A 1 285 ? -0.456 -5.050 16.419 1.00 93.44 285 VAL A C 1
ATOM 2289 O O . VAL A 1 285 ? -0.248 -4.944 17.621 1.00 93.44 285 VAL A O 1
ATOM 2292 N N . LYS A 1 286 ? -0.260 -6.203 15.769 1.00 92.56 286 LYS A N 1
ATOM 2293 C CA . LYS A 1 286 ? 0.107 -7.461 16.440 1.00 92.56 286 LYS A CA 1
ATOM 2294 C C . LYS A 1 286 ? 1.376 -7.337 17.286 1.00 92.56 286 LYS A C 1
ATOM 2296 O O . LYS A 1 286 ? 1.456 -7.908 18.368 1.00 92.56 286 LYS A O 1
ATOM 2301 N N . LYS A 1 287 ? 2.387 -6.625 16.784 1.00 92.75 287 LYS A N 1
ATOM 2302 C CA . LYS A 1 287 ? 3.689 -6.475 17.451 1.00 92.75 287 LYS A CA 1
ATOM 2303 C C . LYS A 1 287 ? 3.700 -5.341 18.467 1.00 92.75 287 LYS A C 1
ATOM 2305 O O . LYS A 1 287 ? 4.269 -5.495 19.540 1.00 92.75 287 LYS A O 1
ATOM 2310 N N . ALA A 1 288 ? 3.141 -4.192 18.102 1.00 93.50 288 ALA A N 1
ATOM 2311 C CA . ALA A 1 288 ? 3.245 -2.977 18.894 1.00 93.50 288 ALA A CA 1
ATOM 2312 C C . ALA A 1 288 ? 2.096 -2.827 19.894 1.00 93.50 288 ALA A C 1
ATOM 2314 O O . ALA A 1 288 ? 2.327 -2.321 20.985 1.00 93.50 288 ALA A O 1
ATOM 2315 N N . LEU A 1 289 ? 0.886 -3.278 19.557 1.00 96.12 289 LEU A N 1
ATOM 2316 C CA . LEU A 1 289 ? -0.349 -3.107 20.332 1.00 96.12 289 LEU A CA 1
ATOM 2317 C C . LEU A 1 289 ? -1.127 -4.444 20.450 1.00 96.12 289 LEU A C 1
ATOM 2319 O O . LEU A 1 289 ? -2.307 -4.502 20.092 1.00 96.12 289 LEU A O 1
ATOM 2323 N N . PRO A 1 290 ? -0.498 -5.546 20.915 1.00 95.88 290 PRO A N 1
ATOM 2324 C CA . PRO A 1 290 ? -1.103 -6.882 20.908 1.00 95.88 290 PRO A CA 1
ATOM 2325 C C . PRO A 1 290 ? -2.450 -6.965 21.639 1.00 95.88 290 PRO A C 1
ATOM 2327 O O . PRO A 1 290 ? -3.291 -7.774 21.264 1.00 95.88 290 PRO A O 1
ATOM 2330 N N . GLN A 1 291 ? -2.692 -6.104 22.633 1.00 96.50 291 GLN A N 1
ATOM 2331 C CA . GLN A 1 291 ? -3.929 -6.078 23.424 1.00 96.50 291 GLN A CA 1
ATOM 2332 C C . GLN A 1 291 ? -5.191 -5.808 22.594 1.00 96.50 291 GLN A C 1
ATOM 2334 O O . GLN A 1 291 ? -6.294 -6.131 23.035 1.00 96.50 291 GLN A O 1
ATOM 2339 N N . VAL A 1 292 ? -5.042 -5.179 21.427 1.00 95.94 292 VAL A N 1
ATOM 2340 C CA . VAL A 1 292 ? -6.153 -4.822 20.534 1.00 95.94 292 VAL A CA 1
ATOM 2341 C C . VAL A 1 292 ? -6.078 -5.552 19.191 1.00 95.94 292 VAL A C 1
ATOM 2343 O O . VAL A 1 292 ? -6.850 -5.262 18.285 1.00 95.94 292 VAL A O 1
ATOM 2346 N N . ASN A 1 293 ? -5.173 -6.524 19.041 1.00 94.25 293 ASN A N 1
ATOM 2347 C CA . ASN A 1 293 ? -4.996 -7.242 17.779 1.00 94.25 293 ASN A CA 1
ATOM 2348 C C . ASN A 1 293 ? -6.270 -7.978 17.330 1.00 94.25 293 ASN A C 1
ATOM 2350 O O . ASN A 1 293 ? -6.653 -7.885 16.167 1.00 94.25 293 ASN A O 1
ATOM 2354 N N . ASP A 1 294 ? -6.951 -8.665 18.247 1.00 93.31 294 ASP A N 1
ATOM 2355 C CA . ASP A 1 294 ? -8.100 -9.525 17.908 1.00 93.31 294 ASP A CA 1
ATOM 2356 C C . ASP A 1 294 ? -9.392 -8.730 17.627 1.00 93.31 294 ASP A C 1
ATOM 2358 O O . ASP A 1 294 ? -10.391 -9.259 17.117 1.00 93.31 294 ASP A O 1
ATOM 2362 N N . GLU A 1 295 ? -9.353 -7.429 17.921 1.00 95.06 295 GLU A N 1
ATOM 2363 C CA . GLU A 1 295 ? -10.413 -6.463 17.640 1.00 95.06 295 GLU A CA 1
ATOM 2364 C C . GLU A 1 295 ? -10.346 -5.911 16.215 1.00 95.06 295 GLU A C 1
ATOM 2366 O O . GLU A 1 295 ? -11.332 -5.331 15.758 1.00 95.06 295 GLU A O 1
ATOM 2371 N N . VAL A 1 296 ? -9.218 -6.092 15.516 1.00 92.38 296 VAL A N 1
ATOM 2372 C CA . VAL A 1 296 ? -9.033 -5.601 14.148 1.00 92.38 296 VAL A CA 1
ATOM 2373 C C . VAL A 1 296 ? -9.959 -6.344 13.190 1.00 92.38 296 VAL A C 1
ATOM 2375 O O . VAL A 1 296 ? -10.044 -7.574 13.178 1.00 92.38 296 VAL A O 1
ATOM 2378 N N . TYR A 1 297 ? -10.647 -5.573 12.356 1.00 91.25 297 TYR A N 1
ATOM 2379 C CA . TYR A 1 297 ? -11.423 -6.086 11.244 1.00 91.25 297 TYR A CA 1
ATOM 2380 C C . TYR A 1 297 ? -10.532 -6.388 10.041 1.00 91.25 297 TYR A C 1
ATOM 2382 O O . TYR A 1 297 ? -9.732 -5.559 9.613 1.00 91.25 297 TYR A O 1
ATOM 2390 N N . VAL A 1 298 ? -10.717 -7.581 9.485 1.00 89.38 298 VAL A N 1
ATOM 2391 C CA . VAL A 1 298 ? -10.120 -8.023 8.228 1.00 89.38 298 VAL A CA 1
ATOM 2392 C C . VAL A 1 298 ? -11.276 -8.507 7.355 1.00 89.38 298 VAL A C 1
ATOM 2394 O O . VAL A 1 298 ? -11.976 -9.430 7.781 1.00 89.38 298 VAL A O 1
ATOM 2397 N N . PRO A 1 299 ? -11.523 -7.894 6.184 1.00 86.31 299 PRO A N 1
ATOM 2398 C CA . PRO A 1 299 ? -12.575 -8.354 5.284 1.00 86.31 299 PRO A CA 1
ATOM 2399 C C . PRO A 1 299 ? -12.348 -9.801 4.826 1.00 86.31 299 PRO A C 1
ATOM 2401 O O . PRO A 1 299 ? -11.209 -10.212 4.614 1.00 86.31 299 PRO A O 1
ATOM 2404 N N . SER A 1 300 ? -13.421 -10.567 4.625 1.00 84.44 300 SER A N 1
ATOM 2405 C CA . SER A 1 300 ? -13.369 -11.993 4.251 1.00 84.44 300 SER A CA 1
ATOM 2406 C C . SER A 1 300 ? -12.667 -12.267 2.920 1.00 84.44 300 SER A C 1
ATOM 2408 O O . SER A 1 300 ? -12.035 -13.311 2.761 1.00 84.44 300 SER A O 1
ATOM 2410 N N . PHE A 1 301 ? -12.718 -11.323 1.980 1.00 81.75 301 PHE A N 1
ATOM 2411 C CA . PHE A 1 301 ? -11.998 -11.420 0.709 1.00 81.75 301 PHE A CA 1
ATOM 2412 C C . PHE A 1 301 ? -10.472 -11.259 0.852 1.00 81.75 301 PHE A C 1
ATOM 2414 O O . PHE A 1 301 ? -9.727 -11.604 -0.069 1.00 81.75 301 PHE A O 1
ATOM 2421 N N . VAL A 1 302 ? -9.973 -10.790 2.002 1.00 84.19 302 VAL A N 1
ATOM 2422 C CA . VAL A 1 302 ? -8.536 -10.685 2.287 1.00 84.19 302 VAL A CA 1
ATOM 2423 C C . VAL A 1 302 ? -8.014 -12.025 2.796 1.00 84.19 302 VAL A C 1
ATOM 2425 O O . VAL A 1 302 ? -8.099 -12.349 3.977 1.00 84.19 302 VAL A O 1
ATOM 2428 N N . LYS A 1 303 ? -7.423 -12.810 1.892 1.00 77.81 303 LYS A N 1
ATOM 2429 C CA . LYS A 1 303 ? -6.905 -14.152 2.216 1.00 77.81 303 LYS A CA 1
ATOM 2430 C C . LYS A 1 303 ? -5.589 -14.136 2.993 1.00 77.81 303 LYS A C 1
ATOM 2432 O O . LYS A 1 303 ? -5.325 -15.040 3.779 1.00 77.81 303 LYS A O 1
ATOM 2437 N N . LYS A 1 304 ? -4.735 -13.140 2.744 1.00 79.19 304 LYS A N 1
ATOM 2438 C CA . LYS A 1 304 ? -3.397 -13.043 3.337 1.00 79.19 304 LYS A CA 1
ATOM 2439 C C . LYS A 1 304 ? -3.051 -11.592 3.620 1.00 79.19 304 LYS A C 1
ATOM 2441 O O . LYS A 1 304 ? -3.199 -10.740 2.753 1.00 79.19 304 LYS A O 1
ATOM 2446 N N . ILE A 1 305 ? -2.532 -11.333 4.817 1.00 78.75 305 ILE A N 1
ATOM 2447 C CA . ILE A 1 305 ? -2.013 -10.019 5.193 1.00 78.75 305 ILE A CA 1
ATOM 2448 C C . ILE A 1 305 ? -0.497 -10.110 5.313 1.00 78.75 305 ILE A C 1
ATOM 2450 O O . ILE A 1 305 ? 0.046 -10.811 6.171 1.00 78.75 305 ILE A O 1
ATOM 2454 N N . HIS A 1 306 ? 0.212 -9.382 4.458 1.00 74.06 306 HIS A N 1
ATOM 2455 C CA . HIS A 1 306 ? 1.666 -9.332 4.502 1.00 74.06 306 HIS A CA 1
ATOM 2456 C C . HIS A 1 306 ? 2.122 -8.428 5.648 1.00 74.06 306 HIS A C 1
ATOM 2458 O O . HIS A 1 306 ? 2.020 -7.209 5.576 1.00 74.06 306 HIS A O 1
ATOM 2464 N N . LYS A 1 307 ? 2.649 -9.026 6.725 1.00 74.06 307 LYS A N 1
ATOM 2465 C CA . LYS A 1 307 ? 3.255 -8.322 7.876 1.00 74.06 307 LYS A CA 1
ATOM 2466 C C . LYS A 1 307 ? 2.322 -7.365 8.647 1.00 74.06 307 LYS A C 1
ATOM 2468 O O . LYS A 1 307 ? 2.807 -6.760 9.598 1.00 74.06 307 LYS A O 1
ATOM 2473 N N . GLY A 1 308 ? 1.048 -7.232 8.279 1.00 70.94 308 GLY A N 1
ATOM 2474 C CA . GLY A 1 308 ? 0.026 -6.402 8.935 1.00 70.94 308 GLY A CA 1
ATOM 2475 C C . GLY A 1 308 ? -1.037 -7.233 9.669 1.00 70.94 308 GLY A C 1
ATOM 2476 O O . GLY A 1 308 ? -0.959 -8.462 9.635 1.00 70.94 308 GLY A O 1
ATOM 2477 N N . PRO A 1 309 ? -2.020 -6.599 10.338 1.00 90.00 309 PRO A N 1
ATOM 2478 C CA . PRO A 1 309 ? -2.521 -5.242 10.088 1.00 90.00 309 PRO A CA 1
ATOM 2479 C C . PRO A 1 309 ? -1.649 -4.120 10.669 1.00 90.00 309 PRO A C 1
ATOM 2481 O O . PRO A 1 309 ? -0.923 -4.303 11.652 1.00 90.00 309 PRO A O 1
ATOM 2484 N N . PHE A 1 310 ? -1.735 -2.945 10.048 1.00 93.31 310 PHE A N 1
ATOM 2485 C CA . PHE A 1 310 ? -0.987 -1.748 10.425 1.00 93.31 310 PHE A CA 1
ATOM 2486 C C . PHE A 1 310 ? -1.931 -0.610 10.828 1.00 93.31 310 PHE A C 1
ATOM 2488 O O . PHE A 1 310 ? -3.024 -0.477 10.287 1.00 93.31 310 PHE A O 1
ATOM 2495 N N . LEU A 1 311 ? -1.486 0.217 11.772 1.00 94.94 311 LEU A N 1
ATOM 2496 C CA . LEU A 1 311 ? -2.192 1.397 12.253 1.00 94.94 311 LEU A CA 1
ATOM 2497 C C . LEU A 1 311 ? -1.438 2.670 11.848 1.00 94.94 311 LEU A C 1
ATOM 2499 O O . LEU A 1 311 ? -0.214 2.756 11.996 1.00 94.94 311 LEU A O 1
ATOM 2503 N N . TRP A 1 312 ? -2.197 3.667 11.388 1.00 94.38 312 TRP A N 1
ATOM 2504 C CA . TRP A 1 312 ? -1.707 5.009 11.082 1.00 94.38 312 TRP A CA 1
ATOM 2505 C C . TRP A 1 312 ? -2.464 6.054 11.893 1.00 94.38 312 TRP A C 1
ATOM 2507 O O . TRP A 1 312 ? -3.651 6.278 11.652 1.00 94.38 312 TRP A O 1
ATOM 2517 N N . VAL A 1 313 ? -1.763 6.733 12.799 1.00 93.06 313 VAL A N 1
ATOM 2518 C CA . VAL A 1 313 ? -2.304 7.841 13.598 1.00 93.06 313 VAL A CA 1
ATOM 2519 C C . VAL A 1 313 ? -1.470 9.077 13.312 1.00 93.06 313 VAL A C 1
ATOM 2521 O O . VAL A 1 313 ? -0.240 9.024 13.320 1.00 93.06 313 VAL A O 1
ATOM 2524 N N . ALA A 1 314 ? -2.129 10.190 13.023 1.00 88.44 314 ALA A N 1
ATOM 2525 C CA . ALA A 1 314 ? -1.474 11.457 12.750 1.00 88.44 314 ALA A CA 1
ATOM 2526 C C . ALA A 1 314 ? -2.366 12.615 13.220 1.00 88.44 314 ALA A C 1
ATOM 2528 O O . ALA A 1 314 ? -3.587 12.450 13.262 1.00 88.44 314 ALA A O 1
ATOM 2529 N N . PRO A 1 315 ? -1.781 13.770 13.577 1.00 83.00 315 PRO A N 1
ATOM 2530 C CA . PRO A 1 315 ? -2.550 14.968 13.879 1.00 83.00 315 PRO A CA 1
ATOM 2531 C C . PRO A 1 315 ? -3.200 15.545 12.611 1.00 83.00 315 PRO A C 1
ATOM 2533 O O . PRO A 1 315 ? -2.817 15.209 11.486 1.00 83.00 315 PRO A O 1
ATOM 2536 N N . GLU A 1 316 ? -4.142 16.467 12.807 1.00 78.44 316 GLU A N 1
ATOM 2537 C CA . GLU A 1 316 ? -4.674 17.329 11.744 1.00 78.44 316 GLU A CA 1
ATOM 2538 C C . GLU A 1 316 ? -3.529 18.015 10.967 1.00 78.44 316 GLU A C 1
ATOM 2540 O O . GLU A 1 316 ? -2.443 18.260 11.502 1.00 78.44 316 GLU A O 1
ATOM 2545 N N . GLU A 1 317 ? -3.760 18.306 9.684 1.00 75.94 317 GLU A N 1
ATOM 2546 C CA . GLU A 1 317 ? -2.781 18.868 8.738 1.00 75.94 317 GLU A CA 1
ATOM 2547 C C . GLU A 1 317 ? -1.573 17.971 8.417 1.00 75.94 317 GLU A C 1
ATOM 2549 O O . GLU A 1 317 ? -0.606 18.417 7.782 1.00 75.94 317 GLU A O 1
ATOM 2554 N N . HIS A 1 318 ? -1.561 16.716 8.862 1.00 80.81 318 HIS A N 1
ATOM 2555 C CA . HIS A 1 318 ? -0.560 15.766 8.399 1.00 80.81 318 HIS A CA 1
ATOM 2556 C C . HIS A 1 318 ? -0.808 15.402 6.930 1.00 80.81 318 HIS A C 1
ATOM 2558 O O . HIS A 1 318 ? -1.946 15.177 6.525 1.00 80.81 318 HIS A O 1
ATOM 2564 N N . TYR A 1 319 ? 0.262 15.284 6.147 1.00 79.81 319 TYR A N 1
ATOM 2565 C CA . TYR A 1 319 ? 0.206 14.641 4.842 1.00 79.81 319 TYR A CA 1
ATOM 2566 C C . TYR A 1 319 ? 1.372 13.677 4.683 1.00 79.81 319 TYR A C 1
ATOM 2568 O O . TYR A 1 319 ? 2.481 13.952 5.154 1.00 79.81 319 TYR A O 1
ATOM 2576 N N . GLU A 1 320 ? 1.102 12.576 3.996 1.00 80.19 320 GLU A N 1
ATOM 2577 C CA . GLU A 1 320 ? 2.116 11.663 3.503 1.00 80.19 320 GLU A CA 1
ATOM 2578 C C . GLU A 1 320 ? 2.398 11.997 2.042 1.00 80.19 320 GLU A C 1
ATOM 2580 O O . GLU A 1 320 ? 1.501 12.329 1.264 1.00 80.19 320 GLU A O 1
ATOM 2585 N N . PHE A 1 321 ? 3.672 11.957 1.689 1.00 81.19 321 PHE A N 1
ATOM 2586 C CA . PHE A 1 321 ? 4.135 12.242 0.345 1.00 81.19 321 PHE A CA 1
ATOM 2587 C C . PHE A 1 321 ? 3.570 11.257 -0.678 1.00 81.19 321 PHE A C 1
ATOM 2589 O O . PHE A 1 321 ? 3.264 10.115 -0.333 1.00 81.19 321 PHE A O 1
ATOM 2596 N N . CYS A 1 322 ? 3.447 11.682 -1.936 1.00 87.06 322 CYS A N 1
ATOM 2597 C CA . CYS A 1 322 ? 2.933 10.788 -2.962 1.00 87.06 322 CYS A CA 1
ATOM 2598 C C . CYS A 1 322 ? 3.924 9.650 -3.230 1.00 87.06 322 CYS A C 1
ATOM 2600 O O . CYS A 1 322 ? 5.121 9.878 -3.425 1.00 87.06 322 CYS A O 1
ATOM 2602 N N . HIS A 1 323 ? 3.424 8.423 -3.202 1.00 88.00 323 HIS A N 1
ATOM 2603 C CA . HIS A 1 323 ? 4.196 7.209 -3.428 1.00 88.00 323 HIS A CA 1
ATOM 2604 C C . HIS A 1 323 ? 3.293 6.122 -3.999 1.00 88.00 323 HIS A C 1
ATOM 2606 O O . HIS A 1 323 ? 2.075 6.274 -4.004 1.00 88.00 323 HIS A O 1
ATOM 2612 N N . PHE A 1 324 ? 3.884 5.026 -4.455 1.00 88.19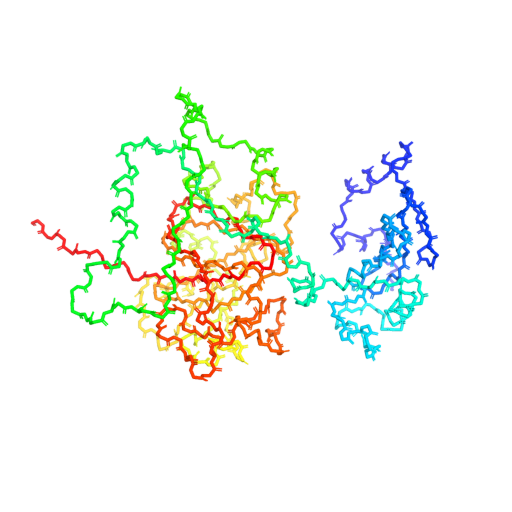 324 PHE A N 1
ATOM 2613 C CA . PHE A 1 324 ? 3.159 3.778 -4.659 1.00 88.19 324 PHE A CA 1
ATOM 2614 C C . PHE A 1 324 ? 3.772 2.662 -3.811 1.00 88.19 324 PHE A C 1
ATOM 2616 O O . PHE A 1 324 ? 4.950 2.715 -3.424 1.00 88.19 324 PHE A O 1
ATOM 2623 N N . ASP A 1 325 ? 2.958 1.641 -3.568 1.00 86.25 325 ASP A N 1
ATOM 2624 C CA . ASP A 1 325 ? 3.342 0.390 -2.926 1.00 86.25 325 ASP A CA 1
ATOM 2625 C C . ASP A 1 325 ? 3.404 -0.742 -3.966 1.00 86.25 325 ASP A C 1
ATOM 2627 O O . ASP A 1 325 ? 2.620 -0.734 -4.915 1.00 86.25 325 ASP A O 1
ATOM 2631 N N . PRO A 1 326 ? 4.307 -1.725 -3.815 1.00 80.25 326 PRO A N 1
ATOM 2632 C CA . PRO A 1 326 ? 4.348 -2.910 -4.678 1.00 80.25 326 PRO A CA 1
ATOM 2633 C C . PRO A 1 326 ? 3.307 -3.974 -4.289 1.00 80.25 326 PRO A C 1
ATOM 2635 O O . PRO A 1 326 ? 3.149 -4.962 -4.996 1.00 80.25 326 PRO A O 1
ATOM 2638 N N . ASP A 1 327 ? 2.633 -3.791 -3.152 1.00 84.38 327 ASP A N 1
ATOM 2639 C CA . ASP A 1 327 ? 1.620 -4.690 -2.606 1.00 84.38 327 ASP A CA 1
ATOM 2640 C C . ASP A 1 327 ? 0.244 -3.992 -2.662 1.00 84.38 327 ASP A C 1
ATOM 2642 O O . ASP A 1 327 ? 0.161 -2.770 -2.521 1.00 84.38 327 ASP A O 1
ATOM 2646 N N . ASP A 1 328 ? -0.836 -4.763 -2.811 1.00 88.31 328 ASP A N 1
ATOM 2647 C CA . ASP A 1 328 ? -2.205 -4.255 -2.666 1.00 88.31 328 ASP A CA 1
ATOM 2648 C C . ASP A 1 328 ? -2.457 -3.699 -1.252 1.00 88.31 328 ASP A C 1
ATOM 2650 O O . ASP A 1 328 ? -2.101 -4.312 -0.238 1.00 88.31 328 ASP A O 1
ATOM 2654 N N . GLY A 1 329 ? -3.135 -2.556 -1.176 1.00 90.81 329 GLY A N 1
ATOM 2655 C CA . GLY A 1 329 ? -3.484 -1.859 0.056 1.00 90.81 329 GLY A CA 1
ATOM 2656 C C . GLY A 1 329 ? -4.990 -1.801 0.311 1.00 90.81 329 GLY A C 1
ATOM 2657 O O . GLY A 1 329 ? -5.794 -1.587 -0.592 1.00 90.81 329 GLY A O 1
ATOM 2658 N N . LEU A 1 330 ? -5.380 -1.928 1.582 1.00 92.56 330 LEU A N 1
ATOM 2659 C CA . LEU A 1 330 ? -6.734 -1.631 2.060 1.00 92.56 330 LEU A CA 1
ATOM 2660 C C . LEU A 1 330 ? -6.652 -0.624 3.202 1.00 92.56 330 LEU A C 1
ATOM 2662 O O . LEU A 1 330 ? -6.192 -0.940 4.302 1.00 92.56 330 LEU A O 1
ATOM 2666 N N . LEU A 1 331 ? -7.095 0.600 2.933 1.00 94.31 331 LEU A N 1
ATOM 2667 C CA . LEU A 1 331 ? -7.129 1.690 3.897 1.00 94.31 331 LEU A CA 1
ATOM 2668 C C . LEU A 1 331 ? -8.532 1.807 4.489 1.00 94.31 331 LEU A C 1
ATOM 2670 O O . LEU A 1 331 ? -9.458 2.197 3.789 1.00 94.31 331 LEU A O 1
ATOM 2674 N N . ILE A 1 332 ? -8.678 1.535 5.786 1.00 93.38 332 ILE A N 1
ATOM 2675 C CA . ILE A 1 332 ? -9.937 1.721 6.520 1.00 93.38 332 ILE A CA 1
ATOM 2676 C C . ILE A 1 332 ? -9.797 2.928 7.447 1.00 93.38 332 ILE A C 1
ATOM 2678 O O . ILE A 1 332 ? -8.836 3.022 8.219 1.00 93.38 332 ILE A O 1
ATOM 2682 N N . VAL A 1 333 ? -10.754 3.854 7.395 1.00 92.94 333 VAL A N 1
ATOM 2683 C CA . VAL A 1 333 ? -10.797 5.000 8.309 1.00 92.94 333 VAL A CA 1
ATOM 2684 C C . VAL A 1 333 ? -11.608 4.626 9.546 1.00 92.94 333 VAL A C 1
ATOM 2686 O O . VAL A 1 333 ? -12.829 4.533 9.502 1.00 92.94 333 VAL A O 1
ATOM 2689 N N . LEU A 1 334 ? -10.915 4.414 10.667 1.00 92.12 334 LEU A N 1
ATOM 2690 C CA . LEU A 1 334 ? -11.546 4.088 11.955 1.00 92.12 334 LEU A CA 1
ATOM 2691 C C . LEU A 1 334 ? -11.974 5.337 12.739 1.00 92.12 334 LEU A C 1
ATOM 2693 O O . LEU A 1 334 ? -12.916 5.289 13.517 1.00 92.12 334 LEU A O 1
ATOM 2697 N N . SER A 1 335 ? -11.290 6.467 12.540 1.00 89.25 335 SER A N 1
ATOM 2698 C CA . SER A 1 335 ? -11.613 7.731 13.202 1.00 89.25 335 SER A CA 1
ATOM 2699 C C . SER A 1 335 ? -11.135 8.922 12.371 1.00 89.25 335 SER A C 1
ATOM 2701 O O . SER A 1 335 ? -10.034 8.899 11.809 1.00 89.25 335 SER A O 1
ATOM 2703 N N . GLY A 1 336 ? -11.956 9.971 12.310 1.00 87.12 336 GLY A N 1
ATOM 2704 C CA . GLY A 1 336 ? -11.660 11.213 11.601 1.00 87.12 336 GLY A CA 1
ATOM 2705 C C . GLY A 1 336 ? -11.949 11.152 10.099 1.00 87.12 336 GLY A C 1
ATOM 2706 O O . GLY A 1 336 ? -12.812 10.410 9.634 1.00 87.12 336 GLY A O 1
ATOM 2707 N N . LYS A 1 337 ? -11.242 11.990 9.336 1.00 87.19 337 LYS A N 1
ATOM 2708 C CA . LYS A 1 337 ? -11.362 12.080 7.876 1.00 87.19 337 LYS A CA 1
ATOM 2709 C C . LYS A 1 337 ? -9.982 12.088 7.234 1.00 87.19 337 LYS A C 1
ATOM 2711 O O . LYS A 1 337 ? -9.048 12.685 7.772 1.00 87.19 337 LYS A O 1
ATOM 2716 N N . LYS A 1 338 ? -9.860 11.448 6.076 1.00 87.56 338 LYS A N 1
ATOM 2717 C CA . LYS A 1 338 ? -8.642 11.460 5.259 1.00 87.56 338 LYS A CA 1
ATOM 2718 C C . LYS A 1 338 ? -9.016 11.780 3.829 1.00 87.56 338 LYS A C 1
ATOM 2720 O O . LYS A 1 338 ? -9.860 11.097 3.265 1.00 87.56 338 LYS A O 1
ATOM 2725 N N . THR A 1 339 ? -8.374 12.771 3.233 1.00 86.00 339 THR A N 1
ATOM 2726 C CA . THR A 1 339 ? -8.463 12.954 1.789 1.00 86.00 339 THR A CA 1
ATOM 2727 C C . THR A 1 339 ? -7.346 12.174 1.127 1.00 86.00 339 THR A C 1
ATOM 2729 O O . THR A 1 339 ? -6.184 12.254 1.536 1.00 86.00 339 THR A O 1
ATOM 2732 N N . VAL A 1 340 ? -7.719 11.382 0.130 1.00 86.56 340 VAL A N 1
ATOM 2733 C CA . VAL A 1 340 ? -6.801 10.559 -0.643 1.00 86.56 340 VAL A CA 1
ATOM 2734 C C . VAL A 1 340 ? -6.850 11.019 -2.085 1.00 86.56 340 VAL A C 1
ATOM 2736 O O . VAL A 1 340 ? -7.929 11.198 -2.645 1.00 86.56 340 VAL A O 1
ATOM 2739 N N . ARG A 1 341 ? -5.671 11.189 -2.674 1.00 87.31 341 ARG A N 1
ATOM 2740 C CA . ARG A 1 341 ? -5.499 11.301 -4.117 1.00 87.31 341 ARG A CA 1
ATOM 2741 C C . ARG A 1 341 ? -4.904 10.017 -4.642 1.00 87.31 341 ARG A C 1
ATOM 2743 O O . ARG A 1 341 ? -3.979 9.509 -4.012 1.00 87.31 341 ARG A O 1
ATOM 2750 N N . VAL A 1 342 ? -5.390 9.529 -5.773 1.00 88.38 342 VAL A N 1
ATOM 2751 C CA . VAL A 1 342 ? -4.839 8.357 -6.458 1.00 88.38 342 VAL A CA 1
ATOM 2752 C C . VAL A 1 342 ? -4.538 8.688 -7.916 1.00 88.38 342 VAL A C 1
ATOM 2754 O O . VAL A 1 342 ? -5.288 9.429 -8.553 1.00 88.38 342 VAL A O 1
ATOM 2757 N N . PHE A 1 343 ? -3.439 8.147 -8.440 1.00 87.31 343 PHE A N 1
ATOM 2758 C CA . PHE A 1 343 ? -3.016 8.332 -9.825 1.00 87.31 343 PHE A CA 1
ATOM 2759 C C . PHE A 1 343 ? -2.696 6.978 -10.461 1.00 87.31 343 PHE A C 1
ATOM 2761 O O . PHE A 1 343 ? -2.002 6.161 -9.844 1.00 87.31 343 PHE A O 1
ATOM 2768 N N . PRO A 1 344 ? -3.166 6.746 -11.697 1.00 85.88 344 PRO A N 1
ATOM 2769 C CA . PRO A 1 344 ? -2.883 5.523 -12.431 1.00 85.88 344 PRO A CA 1
ATOM 2770 C C . PRO A 1 344 ? -1.378 5.209 -12.543 1.00 85.88 344 PRO A C 1
ATOM 2772 O O . PRO A 1 344 ? -0.584 6.126 -12.792 1.00 85.88 344 PRO A O 1
ATOM 2775 N N . PRO A 1 345 ? -0.969 3.926 -12.479 1.00 85.12 345 PRO A N 1
ATOM 2776 C CA . PRO A 1 345 ? 0.432 3.513 -12.630 1.00 85.12 345 PRO A CA 1
ATOM 2777 C C . PRO A 1 345 ? 1.075 3.958 -13.953 1.00 85.12 345 PRO A C 1
ATOM 2779 O O . PRO A 1 345 ? 2.288 4.162 -14.018 1.00 85.12 345 PRO A O 1
ATOM 2782 N N . ARG A 1 346 ? 0.270 4.169 -15.011 1.00 82.88 346 ARG A N 1
ATOM 2783 C CA . ARG A 1 346 ? 0.753 4.625 -16.330 1.00 82.88 346 ARG A CA 1
ATOM 2784 C C . ARG A 1 346 ? 1.509 5.955 -16.285 1.00 82.88 346 ARG A C 1
ATOM 2786 O O . ARG A 1 346 ? 2.326 6.184 -17.167 1.00 82.88 346 ARG A O 1
ATOM 2793 N N . TYR A 1 347 ? 1.267 6.780 -15.261 1.00 84.88 347 TYR A N 1
ATOM 2794 C CA . TYR A 1 347 ? 1.932 8.069 -15.058 1.00 84.88 347 TYR A CA 1
ATOM 2795 C C . TYR A 1 347 ? 3.324 7.965 -14.424 1.00 84.88 347 TYR A C 1
ATOM 2797 O O . TYR A 1 347 ? 3.867 8.952 -13.943 1.00 84.88 347 TYR A O 1
ATOM 2805 N N . VAL A 1 348 ? 3.915 6.771 -14.365 1.00 85.56 348 VAL A N 1
ATOM 2806 C CA . VAL A 1 348 ? 5.203 6.543 -13.698 1.00 85.56 348 VAL A CA 1
ATOM 2807 C C . VAL A 1 348 ? 6.313 7.511 -14.127 1.00 85.56 348 VAL A C 1
ATOM 2809 O O . VAL A 1 348 ? 7.121 7.874 -13.283 1.00 85.56 348 VAL A O 1
ATOM 2812 N N . ASP A 1 349 ? 6.367 7.958 -15.385 1.00 85.19 349 ASP A N 1
ATOM 2813 C CA . ASP A 1 349 ? 7.394 8.912 -15.832 1.00 85.19 349 ASP A CA 1
ATOM 2814 C C . ASP A 1 349 ? 7.075 10.335 -15.386 1.00 85.19 349 ASP A C 1
ATOM 2816 O O . ASP A 1 349 ? 7.923 11.040 -14.836 1.00 85.19 349 ASP A O 1
ATOM 2820 N N . GLU A 1 350 ? 5.821 10.723 -15.564 1.00 87.50 350 GLU A N 1
ATOM 2821 C CA . GLU A 1 350 ? 5.289 12.035 -15.237 1.00 87.50 350 GLU A CA 1
ATOM 2822 C C . GLU A 1 350 ? 5.232 12.275 -13.723 1.00 87.50 350 GLU A C 1
ATOM 2824 O O . GLU A 1 350 ? 5.220 13.422 -13.287 1.00 87.50 350 GLU A O 1
ATOM 2829 N N . MET A 1 351 ? 5.249 11.211 -12.914 1.00 86.75 351 MET A N 1
ATOM 2830 C CA . MET A 1 351 ? 5.327 11.260 -11.452 1.00 86.75 351 MET A CA 1
ATOM 2831 C C . MET A 1 351 ? 6.770 11.378 -10.932 1.00 86.75 351 MET A C 1
ATOM 2833 O O . MET A 1 351 ? 6.959 11.525 -9.725 1.00 86.75 351 MET A O 1
ATOM 2837 N N . TYR A 1 352 ? 7.799 11.339 -11.786 1.00 87.94 352 TYR A N 1
ATOM 2838 C CA . TYR A 1 352 ? 9.211 11.528 -11.412 1.00 87.94 352 TYR A CA 1
ATOM 2839 C C . TYR A 1 352 ? 9.663 10.693 -10.192 1.00 87.94 352 TYR A C 1
ATOM 2841 O O . TYR A 1 352 ? 10.048 11.267 -9.169 1.00 87.94 352 TYR A O 1
ATOM 2849 N N . PRO A 1 353 ? 9.629 9.347 -10.238 1.00 85.19 353 PRO A N 1
ATOM 2850 C CA . PRO A 1 353 ? 10.022 8.480 -9.128 1.00 85.19 353 PRO A CA 1
ATOM 2851 C C . PRO A 1 353 ? 11.411 8.840 -8.604 1.00 85.19 353 PRO A C 1
ATOM 2853 O O . PRO A 1 353 ? 12.336 9.120 -9.368 1.00 85.19 353 PRO A O 1
ATOM 2856 N N . ASN A 1 354 ? 11.570 8.834 -7.285 1.00 79.06 354 ASN A N 1
ATOM 2857 C CA . ASN A 1 354 ? 12.858 9.037 -6.650 1.00 79.06 354 ASN A CA 1
ATOM 2858 C C . ASN A 1 354 ? 13.750 7.812 -6.941 1.00 79.06 354 ASN A C 1
ATOM 2860 O O . ASN A 1 354 ? 13.411 6.710 -6.502 1.00 79.06 354 ASN A O 1
ATOM 2864 N N . PRO A 1 355 ? 14.890 7.976 -7.639 1.00 65.56 355 PRO A N 1
ATOM 2865 C CA . PRO A 1 355 ? 15.731 6.860 -8.077 1.00 65.56 355 PRO A CA 1
ATOM 2866 C C . PRO A 1 355 ? 16.398 6.100 -6.924 1.00 65.56 355 PRO A C 1
ATOM 2868 O O . PRO A 1 355 ? 16.834 4.968 -7.110 1.00 65.56 355 PRO A O 1
ATOM 2871 N N . LEU A 1 356 ? 16.487 6.704 -5.735 1.00 59.62 356 LEU A N 1
ATOM 2872 C CA . LEU A 1 356 ? 17.000 6.033 -4.538 1.00 59.62 356 LEU A CA 1
ATOM 2873 C C . LEU A 1 356 ? 15.915 5.241 -3.790 1.00 59.62 356 LEU A C 1
ATOM 2875 O O . LEU A 1 356 ? 16.247 4.524 -2.847 1.00 59.62 356 LEU A O 1
ATOM 2879 N N . GLY A 1 357 ? 14.641 5.375 -4.187 1.00 57.09 357 GLY A N 1
ATOM 2880 C CA . GLY A 1 357 ? 13.492 4.911 -3.407 1.00 57.09 357 GLY A CA 1
ATOM 2881 C C . GLY A 1 357 ? 13.471 5.506 -1.992 1.00 57.09 357 GLY A C 1
ATOM 2882 O O . GLY A 1 357 ? 14.274 6.379 -1.646 1.00 57.09 357 GLY A O 1
ATOM 2883 N N . SER A 1 358 ? 12.570 5.028 -1.134 1.00 53.75 358 SER A N 1
ATOM 2884 C CA . SER A 1 358 ? 12.829 5.099 0.306 1.00 53.75 358 SER A CA 1
ATOM 2885 C C . SER A 1 358 ? 13.717 3.920 0.699 1.00 53.75 358 SER A C 1
ATOM 2887 O O . SER A 1 358 ? 13.774 2.911 0.006 1.00 53.75 358 SER A O 1
ATOM 2889 N N . TYR A 1 359 ? 14.327 3.967 1.885 1.00 48.28 359 TYR A N 1
ATOM 2890 C CA . TYR A 1 359 ? 14.916 2.773 2.518 1.00 48.28 359 TYR A CA 1
ATOM 2891 C C . TYR A 1 359 ? 13.881 1.641 2.794 1.00 48.28 359 TYR A C 1
ATOM 2893 O O . TYR A 1 359 ? 14.203 0.666 3.473 1.00 48.28 359 TYR A O 1
ATOM 2901 N N . GLY A 1 360 ? 12.629 1.777 2.334 1.00 54.25 360 GLY A N 1
ATOM 2902 C CA . GLY A 1 360 ? 11.550 0.792 2.403 1.00 54.25 360 GLY A CA 1
ATOM 2903 C C . GLY A 1 360 ? 11.203 0.177 1.038 1.00 54.25 360 GLY A C 1
ATOM 2904 O O . GLY A 1 360 ? 11.986 0.219 0.101 1.00 54.25 360 GLY A O 1
ATOM 2905 N N . ARG A 1 361 ? 10.013 -0.436 0.945 1.00 64.75 361 ARG A N 1
ATOM 2906 C CA . ARG A 1 361 ? 9.493 -1.074 -0.288 1.00 64.75 361 ARG A CA 1
ATOM 2907 C C . ARG A 1 361 ? 8.765 -0.113 -1.235 1.00 64.75 361 ARG A C 1
ATOM 2909 O O . ARG A 1 361 ? 8.429 -0.488 -2.346 1.00 64.75 361 ARG A O 1
ATOM 2916 N N . THR A 1 362 ? 8.487 1.094 -0.767 1.00 75.50 362 THR A N 1
ATOM 2917 C CA . THR A 1 362 ? 7.690 2.115 -1.457 1.00 75.50 362 THR A CA 1
ATOM 2918 C C . THR A 1 362 ? 8.587 3.000 -2.315 1.00 75.50 362 THR A C 1
ATOM 2920 O O . THR A 1 362 ? 9.687 3.335 -1.859 1.00 75.50 362 THR A O 1
ATOM 2923 N N . ILE A 1 363 ? 8.099 3.507 -3.442 1.00 80.19 363 ILE A N 1
ATOM 2924 C CA . ILE A 1 363 ? 8.816 4.528 -4.217 1.00 80.19 363 ILE A CA 1
ATOM 2925 C C . ILE A 1 363 ? 8.039 5.841 -4.186 1.00 80.19 363 ILE A C 1
ATOM 2927 O O . ILE A 1 363 ? 6.850 5.891 -4.488 1.00 80.19 363 ILE A O 1
ATOM 2931 N N . GLN A 1 364 ? 8.730 6.912 -3.811 1.00 83.81 364 GLN A N 1
ATOM 2932 C CA . GLN A 1 364 ? 8.185 8.261 -3.703 1.00 83.81 364 GLN A CA 1
ATOM 2933 C C . GLN A 1 364 ? 8.282 9.029 -5.028 1.00 83.81 364 GLN A C 1
ATOM 2935 O O . GLN A 1 364 ? 9.284 8.916 -5.729 1.00 83.81 364 GLN A O 1
ATOM 2940 N N . SER A 1 365 ? 7.290 9.865 -5.330 1.00 86.06 365 SER A N 1
ATOM 2941 C CA . SER A 1 365 ? 7.306 10.819 -6.451 1.00 86.06 365 SER A CA 1
ATOM 2942 C C . SER A 1 365 ? 8.130 12.046 -6.079 1.00 86.06 365 SER A C 1
ATOM 2944 O O . SER A 1 365 ? 7.882 12.621 -5.041 1.00 86.06 365 SER A O 1
ATOM 2946 N N . GLN A 1 366 ? 9.059 12.544 -6.889 1.00 82.69 366 GLN A N 1
ATOM 2947 C CA . GLN A 1 366 ? 9.801 13.773 -6.547 1.00 82.69 366 GLN A CA 1
ATOM 2948 C C . GLN A 1 366 ? 8.915 15.039 -6.502 1.00 82.69 366 GLN A C 1
ATOM 2950 O O . GLN A 1 366 ? 9.330 16.070 -5.962 1.00 82.69 366 GLN A O 1
ATOM 2955 N N . VAL A 1 367 ? 7.678 14.951 -6.996 1.00 81.44 367 VAL A N 1
ATOM 2956 C CA . VAL A 1 367 ? 6.698 16.038 -7.001 1.00 81.44 367 VAL A CA 1
ATOM 2957 C C . VAL A 1 367 ? 6.028 16.151 -5.625 1.00 81.44 367 VAL A C 1
ATOM 2959 O O . VAL A 1 367 ? 5.083 15.443 -5.292 1.00 81.44 367 VAL A O 1
ATOM 2962 N N . ASP A 1 368 ? 6.531 17.073 -4.797 1.00 64.12 368 ASP A N 1
ATOM 2963 C CA . ASP A 1 368 ? 6.150 17.178 -3.375 1.00 64.12 368 ASP A CA 1
ATOM 2964 C C . ASP A 1 368 ? 4.725 17.647 -3.120 1.00 64.12 368 ASP A C 1
ATOM 2966 O O . ASP A 1 368 ? 4.005 17.185 -2.230 1.00 64.12 368 ASP A O 1
ATOM 2970 N N . LYS A 1 369 ? 4.311 18.608 -3.925 1.00 61.88 369 LYS A N 1
ATOM 2971 C CA . LYS A 1 369 ? 3.179 19.458 -3.629 1.00 61.88 369 LYS A CA 1
ATOM 2972 C C . LYS A 1 369 ? 2.067 19.175 -4.608 1.00 61.88 369 LYS A C 1
ATOM 2974 O O . LYS A 1 369 ? 1.751 20.001 -5.435 1.00 61.88 369 LYS A O 1
ATOM 2979 N N . ILE A 1 370 ? 1.416 18.035 -4.469 1.00 53.69 370 ILE A N 1
ATOM 2980 C CA . ILE A 1 370 ? 0.165 17.806 -5.202 1.00 53.69 370 ILE A CA 1
ATOM 2981 C C . ILE A 1 370 ? -0.964 18.705 -4.627 1.00 53.69 370 ILE A C 1
ATOM 2983 O O . ILE A 1 370 ? -1.937 19.006 -5.302 1.00 53.69 370 ILE A O 1
ATOM 2987 N N . GLY A 1 371 ? -0.826 19.202 -3.382 1.00 47.59 371 GLY A N 1
ATOM 2988 C CA . GLY A 1 371 ? -1.764 20.143 -2.732 1.00 47.59 371 GLY A CA 1
ATOM 2989 C C . GLY A 1 371 ? -1.407 21.636 -2.811 1.00 47.59 371 GLY A C 1
ATOM 2990 O O . GLY A 1 371 ? -2.094 22.450 -2.205 1.00 47.59 371 GLY A O 1
ATOM 2991 N N . SER A 1 372 ? -0.328 22.011 -3.499 1.00 54.38 372 SER A N 1
ATOM 2992 C CA . SER A 1 372 ? -0.022 23.407 -3.870 1.00 54.38 372 SER A CA 1
ATOM 2993 C C . SER A 1 372 ? 0.555 23.401 -5.287 1.00 54.38 372 SER A C 1
ATOM 2995 O O . SER A 1 372 ? 0.579 22.345 -5.895 1.00 54.38 372 SER A O 1
ATOM 2997 N N . VAL A 1 373 ? 0.960 24.532 -5.860 1.00 59.28 373 VAL A N 1
ATOM 2998 C CA . VAL A 1 373 ? 1.466 24.540 -7.245 1.00 59.28 373 VAL A CA 1
ATOM 2999 C C . VAL A 1 373 ? 2.732 23.660 -7.348 1.00 59.28 373 VAL A C 1
ATOM 3001 O O . VAL A 1 373 ? 3.702 23.961 -6.642 1.00 59.28 373 VAL A O 1
ATOM 3004 N N . PRO A 1 374 ? 2.739 22.564 -8.140 1.00 70.62 374 PRO A N 1
ATOM 3005 C CA . PRO A 1 374 ? 3.929 21.774 -8.404 1.00 70.62 374 PRO A CA 1
ATOM 3006 C C . PRO A 1 374 ? 4.930 22.642 -9.159 1.00 70.62 374 PRO A C 1
ATOM 3008 O O . PRO A 1 374 ? 4.557 23.522 -9.934 1.00 70.62 374 PRO A O 1
ATOM 3011 N N . ASP A 1 375 ? 6.212 22.393 -8.925 1.00 77.25 375 ASP A N 1
ATOM 3012 C CA . ASP A 1 375 ? 7.287 23.061 -9.650 1.00 77.25 375 ASP A CA 1
ATOM 3013 C C . ASP A 1 375 ? 7.350 22.488 -11.075 1.00 77.25 375 ASP A C 1
ATOM 3015 O O . ASP A 1 375 ? 8.060 21.521 -11.333 1.00 77.25 375 ASP A O 1
ATOM 3019 N N . LEU A 1 376 ? 6.524 23.019 -11.980 1.00 80.56 376 LEU A N 1
ATOM 3020 C CA . LEU A 1 376 ? 6.445 22.572 -13.376 1.00 80.56 376 LEU A CA 1
ATOM 3021 C C . LEU A 1 376 ? 7.642 23.023 -14.219 1.00 80.56 376 LEU A C 1
ATOM 3023 O O . LEU A 1 376 ? 7.789 22.543 -15.344 1.00 80.56 376 LEU A O 1
ATOM 3027 N N . ASP A 1 377 ? 8.484 23.911 -13.691 1.00 83.56 377 ASP A N 1
ATOM 3028 C CA . ASP A 1 377 ? 9.773 24.223 -14.302 1.00 83.56 377 ASP A CA 1
ATOM 3029 C C . ASP A 1 377 ? 10.740 23.053 -14.068 1.00 83.56 377 ASP A C 1
ATOM 3031 O O . ASP A 1 377 ? 11.453 22.635 -14.981 1.00 83.56 377 ASP A O 1
ATOM 3035 N N . MET A 1 378 ? 10.711 22.463 -12.867 1.00 83.81 378 MET A N 1
ATOM 3036 C CA . MET A 1 378 ? 11.497 21.276 -12.518 1.00 83.81 378 MET A CA 1
ATOM 3037 C C . MET A 1 378 ? 10.870 19.957 -13.005 1.00 83.81 378 MET A C 1
ATOM 3039 O O . MET A 1 378 ? 11.596 19.030 -13.365 1.00 83.81 378 MET A O 1
ATOM 3043 N N . TYR A 1 379 ? 9.537 19.869 -13.029 1.00 87.12 379 TYR A N 1
ATOM 3044 C CA . TYR A 1 379 ? 8.760 18.658 -13.332 1.00 87.12 379 TYR A CA 1
ATOM 3045 C C . TYR A 1 379 ? 7.724 18.901 -14.447 1.00 87.12 379 TYR A C 1
ATOM 3047 O O . TYR A 1 379 ? 6.516 18.771 -14.218 1.00 87.12 379 TYR A O 1
ATOM 3055 N N . PRO A 1 380 ? 8.156 19.281 -15.662 1.00 85.88 380 PRO A N 1
ATOM 3056 C CA . PRO A 1 380 ? 7.256 19.733 -16.721 1.00 85.88 380 PRO A CA 1
ATOM 3057 C C . PRO A 1 380 ? 6.201 18.704 -17.132 1.00 85.88 380 PRO A C 1
ATOM 3059 O O . PRO A 1 380 ? 5.056 19.087 -17.357 1.00 85.88 380 PRO A O 1
ATOM 3062 N N . GLU A 1 381 ? 6.535 17.415 -17.176 1.00 86.88 381 GLU A N 1
ATOM 3063 C CA . GLU A 1 381 ? 5.628 16.352 -17.631 1.00 86.88 381 GLU A CA 1
ATOM 3064 C C . GLU A 1 381 ? 4.470 16.094 -16.662 1.00 86.88 381 GLU A C 1
ATOM 3066 O O . GLU A 1 381 ? 3.437 15.557 -17.063 1.00 86.88 381 GLU A O 1
ATOM 3071 N N . PHE A 1 382 ? 4.578 16.555 -15.410 1.00 85.69 382 PHE A N 1
ATOM 3072 C CA . PHE A 1 382 ? 3.517 16.397 -14.415 1.00 85.69 382 PHE A CA 1
ATOM 3073 C C . PHE A 1 382 ? 2.207 17.085 -14.844 1.00 85.69 382 PHE A C 1
ATOM 3075 O O . PHE A 1 382 ? 1.127 16.672 -14.432 1.00 85.69 382 PHE A O 1
ATOM 3082 N N . ARG A 1 383 ? 2.264 18.080 -15.745 1.00 82.69 383 ARG A N 1
ATOM 3083 C CA . ARG A 1 383 ? 1.070 18.729 -16.330 1.00 82.69 383 ARG A CA 1
ATOM 3084 C C . ARG A 1 383 ? 0.138 17.763 -17.077 1.00 82.69 383 ARG A C 1
ATOM 3086 O O . ARG A 1 383 ? -1.022 18.088 -17.316 1.00 82.69 383 ARG A O 1
ATOM 3093 N N . ASN A 1 384 ? 0.643 16.592 -17.466 1.00 82.25 384 ASN A N 1
ATOM 3094 C CA . ASN A 1 384 ? -0.110 15.573 -18.197 1.00 82.25 384 ASN A CA 1
ATOM 3095 C C . ASN A 1 384 ? -0.816 14.568 -17.266 1.00 82.25 384 ASN A C 1
ATOM 3097 O O . ASN A 1 384 ? -1.617 13.748 -17.739 1.00 82.25 384 ASN A O 1
ATOM 3101 N N . VAL A 1 385 ? -0.541 14.633 -15.959 1.00 82.12 385 VAL A N 1
ATOM 3102 C CA . VAL A 1 385 ? -1.070 13.716 -14.947 1.00 82.12 385 VAL A CA 1
ATOM 3103 C C . VAL A 1 385 ? -2.531 14.033 -14.639 1.00 82.12 385 VAL A C 1
ATOM 3105 O O . VAL A 1 385 ? -2.899 15.164 -14.333 1.00 82.12 385 VAL A O 1
ATOM 3108 N N . GLU A 1 386 ? -3.370 13.001 -14.690 1.00 79.06 386 GLU A N 1
ATOM 3109 C CA . GLU A 1 386 ? -4.748 13.021 -14.205 1.00 79.06 386 GLU A CA 1
ATOM 3110 C C . GLU A 1 386 ? -4.829 12.156 -12.950 1.00 79.06 386 GLU A C 1
ATOM 3112 O O . GLU A 1 386 ? -4.376 11.009 -12.941 1.00 79.06 386 GLU A O 1
ATOM 3117 N N . GLY A 1 387 ? -5.410 12.712 -11.893 1.00 80.50 387 GLY A N 1
ATOM 3118 C CA . GLY A 1 387 ? -5.660 12.003 -10.646 1.00 80.50 387 GLY A CA 1
ATOM 3119 C C . GLY A 1 387 ? -7.130 12.022 -10.268 1.00 80.50 387 GLY A C 1
ATOM 3120 O O . GLY A 1 387 ? -7.937 12.728 -10.878 1.00 80.50 387 GLY A O 1
ATOM 3121 N N . PHE A 1 388 ? -7.437 11.276 -9.216 1.00 82.56 388 PHE A N 1
ATOM 3122 C CA . PHE A 1 388 ? -8.745 11.232 -8.574 1.00 82.56 388 PHE A CA 1
ATOM 3123 C C . PHE A 1 388 ? -8.582 11.606 -7.108 1.00 82.56 388 PHE A C 1
ATOM 3125 O O . PHE A 1 388 ? -7.608 11.188 -6.484 1.00 82.56 388 PHE A O 1
ATOM 3132 N N . GLU A 1 389 ? -9.516 12.366 -6.543 1.00 83.00 389 GLU A N 1
ATOM 3133 C CA . GLU A 1 389 ? -9.511 12.772 -5.133 1.00 83.00 389 GLU A CA 1
ATOM 3134 C C . GLU A 1 389 ? -10.827 12.375 -4.480 1.00 83.00 389 GLU A C 1
ATOM 3136 O O . GLU A 1 389 ? -11.901 12.493 -5.068 1.00 83.00 389 GLU A O 1
ATOM 3141 N N . THR A 1 390 ? -10.746 11.898 -3.244 1.00 78.50 390 THR A N 1
ATOM 3142 C CA . THR A 1 390 ? -11.930 11.669 -2.425 1.00 78.50 390 THR A CA 1
ATOM 3143 C C . THR A 1 390 ? -11.605 11.814 -0.947 1.00 78.50 390 THR A C 1
ATOM 3145 O O . THR A 1 390 ? -10.509 11.472 -0.494 1.00 78.50 390 THR A O 1
ATOM 3148 N N . THR A 1 391 ? -12.566 12.305 -0.167 1.00 83.62 391 THR A N 1
ATOM 3149 C CA . THR A 1 391 ? -12.475 12.311 1.294 1.00 83.62 391 THR A CA 1
ATOM 3150 C C . THR A 1 391 ? -13.145 11.068 1.855 1.00 83.62 391 THR A C 1
ATOM 3152 O O . THR A 1 391 ? -14.354 10.888 1.729 1.00 83.62 391 THR A O 1
ATOM 3155 N N . LEU A 1 392 ? -12.354 10.223 2.503 1.00 86.94 392 LEU A N 1
ATOM 3156 C CA . LEU A 1 392 ? -12.792 9.084 3.297 1.00 86.94 392 LEU A CA 1
ATOM 3157 C C . LEU A 1 392 ? -13.185 9.556 4.701 1.00 86.94 392 LEU A C 1
ATOM 3159 O O . LEU A 1 392 ? -12.475 10.358 5.320 1.00 86.94 392 LEU A O 1
ATOM 3163 N N . GLN A 1 393 ? -14.301 9.047 5.204 1.00 89.19 393 GLN A N 1
ATOM 3164 C CA . GLN A 1 393 ? -14.824 9.306 6.543 1.00 89.19 393 GLN A CA 1
ATOM 3165 C C . GLN A 1 393 ? -14.769 8.034 7.389 1.00 89.19 393 GLN A C 1
ATOM 3167 O O . G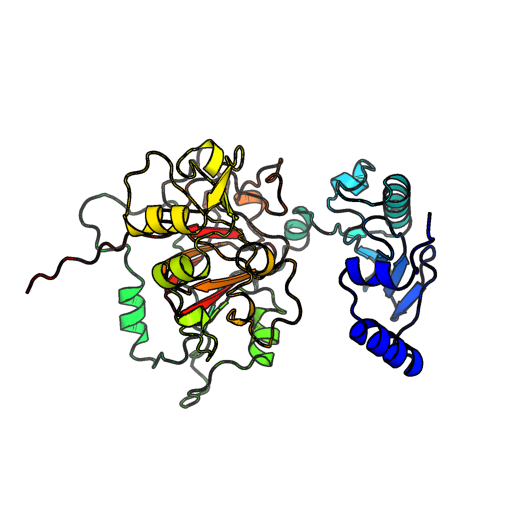LN A 1 393 ? -14.529 6.950 6.862 1.00 89.19 393 GLN A O 1
ATOM 3172 N N . THR A 1 394 ? -15.005 8.153 8.698 1.00 88.19 394 THR A N 1
ATOM 3173 C CA . THR A 1 394 ? -15.144 6.986 9.577 1.00 88.19 394 THR A CA 1
ATOM 3174 C C . THR A 1 394 ? -16.091 5.943 8.975 1.00 88.19 394 THR A C 1
ATOM 3176 O O . THR A 1 394 ? -17.210 6.265 8.575 1.00 88.19 394 THR A O 1
ATOM 3179 N N . GLY A 1 395 ? -15.624 4.695 8.921 1.00 86.56 395 GLY A N 1
ATOM 3180 C CA . GLY A 1 395 ? -16.339 3.563 8.333 1.00 86.56 395 GLY A CA 1
ATOM 3181 C C . GLY A 1 395 ? -16.048 3.334 6.849 1.00 86.56 395 GLY A C 1
ATOM 3182 O O . GLY A 1 395 ? -16.371 2.268 6.336 1.00 86.56 395 GLY A O 1
ATOM 3183 N N . ASP A 1 396 ? -15.410 4.269 6.147 1.00 90.06 396 ASP A N 1
ATOM 3184 C CA . ASP A 1 396 ? -15.062 4.069 4.742 1.00 90.06 396 ASP A CA 1
ATOM 3185 C C . ASP A 1 396 ? -13.791 3.227 4.590 1.00 90.06 396 ASP A C 1
ATOM 3187 O O . ASP A 1 396 ? -12.840 3.328 5.377 1.00 90.06 396 ASP A O 1
ATOM 3191 N N . MET A 1 397 ? -13.764 2.422 3.531 1.00 91.88 397 MET A N 1
ATOM 3192 C CA . MET A 1 397 ? -12.623 1.606 3.130 1.00 91.88 397 MET A CA 1
ATOM 3193 C C . MET A 1 397 ? -12.235 1.920 1.689 1.00 91.88 397 MET A C 1
ATOM 3195 O O . MET A 1 397 ? -13.094 1.945 0.819 1.00 91.88 397 MET A O 1
ATOM 3199 N N . LEU A 1 398 ? -10.949 2.120 1.421 1.00 93.19 398 LEU A N 1
ATOM 3200 C CA . LEU A 1 398 ? -10.396 2.301 0.081 1.00 93.19 398 LEU A CA 1
ATOM 3201 C C . LEU A 1 398 ? -9.462 1.135 -0.246 1.00 93.19 398 LEU A C 1
ATOM 3203 O O . LEU A 1 398 ? -8.480 0.910 0.463 1.00 93.19 398 LEU A O 1
ATOM 3207 N N . TYR A 1 399 ? -9.755 0.430 -1.334 1.00 93.06 399 TYR A N 1
ATOM 3208 C CA . TYR A 1 399 ? -8.814 -0.475 -1.982 1.00 93.06 399 TYR A CA 1
ATOM 3209 C C . TYR A 1 399 ? -7.879 0.328 -2.889 1.00 93.06 399 TYR A C 1
ATOM 3211 O O . TYR A 1 399 ? -8.344 1.087 -3.740 1.00 93.06 399 TYR A O 1
ATOM 3219 N N . ILE A 1 400 ? -6.574 0.175 -2.677 1.00 92.56 400 ILE A N 1
ATOM 3220 C CA . ILE A 1 400 ? -5.501 0.777 -3.470 1.00 92.56 400 ILE A CA 1
ATOM 3221 C C . ILE A 1 400 ? -4.717 -0.384 -4.077 1.00 92.56 400 ILE A C 1
ATOM 3223 O O . ILE A 1 400 ? -3.987 -1.053 -3.347 1.00 92.56 400 ILE A O 1
ATOM 3227 N N . PRO A 1 401 ? -4.869 -0.662 -5.375 1.00 89.44 401 PRO A N 1
ATOM 3228 C CA . PRO A 1 401 ? -4.126 -1.745 -5.987 1.00 89.44 401 PRO A CA 1
ATOM 3229 C C . PRO A 1 401 ? -2.617 -1.466 -6.008 1.00 89.44 401 PRO A C 1
ATOM 3231 O O . PRO A 1 401 ? -2.183 -0.307 -6.000 1.00 89.44 401 PRO A O 1
ATOM 3234 N N . ALA A 1 402 ? -1.818 -2.525 -6.111 1.00 86.25 402 ALA A N 1
ATOM 3235 C CA . ALA A 1 402 ? -0.375 -2.414 -6.291 1.00 86.25 402 ALA A CA 1
ATOM 3236 C C . ALA A 1 402 ? -0.013 -1.456 -7.445 1.00 86.25 402 ALA A C 1
ATOM 3238 O O . ALA A 1 402 ? -0.648 -1.440 -8.503 1.00 86.25 402 ALA A O 1
ATOM 3239 N N . PHE A 1 403 ? 1.043 -0.671 -7.231 1.00 86.19 403 PHE A N 1
ATOM 3240 C CA . PHE A 1 403 ? 1.606 0.337 -8.139 1.00 86.19 403 PHE A CA 1
ATOM 3241 C C . PHE A 1 403 ? 0.755 1.587 -8.386 1.00 86.19 403 PHE A C 1
ATOM 3243 O O . PHE A 1 403 ? 1.237 2.516 -9.041 1.00 86.19 403 PHE A O 1
ATOM 3250 N N . TRP A 1 404 ? -0.458 1.683 -7.833 1.00 89.62 404 TRP A N 1
ATOM 3251 C CA . TRP A 1 404 ? -1.189 2.946 -7.856 1.00 89.62 404 TRP A CA 1
ATOM 3252 C C . TRP A 1 404 ? -0.497 3.974 -6.971 1.00 89.62 404 TRP A C 1
ATOM 3254 O O . TRP A 1 404 ? -0.287 3.782 -5.767 1.00 89.62 404 TRP A O 1
ATOM 3264 N N . TRP A 1 405 ? -0.171 5.107 -7.583 1.00 90.50 405 TRP A N 1
ATOM 3265 C CA . TRP A 1 405 ? 0.319 6.255 -6.849 1.00 90.50 405 TRP A CA 1
ATOM 3266 C C . TRP A 1 405 ? -0.798 6.781 -5.973 1.00 90.50 405 TRP A C 1
ATOM 3268 O O . TRP A 1 405 ? -1.933 6.930 -6.424 1.00 90.50 405 TRP A O 1
ATOM 3278 N N . HIS A 1 406 ? -0.480 7.121 -4.739 1.00 91.19 406 HIS A N 1
ATOM 3279 C CA . HIS A 1 406 ? -1.445 7.700 -3.837 1.00 91.19 406 HIS A CA 1
ATOM 3280 C C . HIS A 1 406 ? -0.800 8.704 -2.891 1.00 91.19 406 HIS A C 1
ATOM 3282 O O . HIS A 1 406 ? 0.391 8.656 -2.576 1.00 91.19 406 HIS A O 1
ATOM 3288 N N . GLN A 1 407 ? -1.603 9.669 -2.468 1.00 87.81 407 GLN A N 1
ATOM 3289 C CA . GLN A 1 407 ? -1.246 10.679 -1.487 1.00 87.81 407 GLN A CA 1
ATOM 3290 C C . GLN A 1 407 ? -2.367 10.757 -0.463 1.00 87.81 407 GLN A C 1
ATOM 3292 O O . GLN A 1 407 ? -3.531 10.865 -0.834 1.00 87.81 407 GLN A O 1
ATOM 3297 N N . VAL A 1 408 ? -2.023 10.743 0.821 1.00 87.44 408 VAL A N 1
ATOM 3298 C CA . VAL A 1 408 ? -3.001 10.832 1.909 1.00 87.44 408 VAL A CA 1
ATOM 3299 C C . VAL A 1 408 ? -2.727 12.090 2.712 1.00 87.44 408 VAL A C 1
ATOM 3301 O O . VAL A 1 408 ? -1.608 12.291 3.182 1.00 87.44 408 VAL A O 1
ATOM 3304 N N . TYR A 1 409 ? -3.744 12.919 2.917 1.00 82.50 409 TYR A N 1
ATOM 3305 C CA . TYR A 1 409 ? -3.653 14.076 3.797 1.00 82.50 409 TYR A CA 1
ATOM 3306 C C . TYR A 1 409 ? -4.874 14.205 4.704 1.00 82.50 409 TYR A C 1
ATOM 3308 O O . TYR A 1 409 ? -5.991 13.819 4.367 1.00 82.50 409 TYR A O 1
ATOM 3316 N N . ILE A 1 410 ? -4.642 14.742 5.895 1.00 79.00 410 ILE A N 1
ATOM 3317 C CA . ILE A 1 410 ? -5.664 15.010 6.901 1.00 79.00 410 ILE A CA 1
ATOM 3318 C C . ILE A 1 410 ? -5.963 16.503 6.829 1.00 79.00 410 ILE A C 1
ATOM 3320 O O . ILE A 1 410 ? -5.166 17.324 7.286 1.00 79.00 410 ILE A O 1
ATOM 3324 N N . ALA A 1 411 ? -7.080 16.860 6.197 1.00 59.06 411 ALA A N 1
ATOM 3325 C CA . ALA A 1 411 ? -7.518 18.247 6.086 1.00 59.06 411 ALA A CA 1
ATOM 3326 C C . ALA A 1 411 ? -7.896 18.827 7.462 1.00 59.06 411 ALA A C 1
ATOM 3328 O O . ALA A 1 411 ? -8.330 18.099 8.356 1.00 59.06 411 ALA A O 1
ATOM 3329 N N . LEU A 1 412 ? -7.755 20.146 7.619 1.00 50.03 412 LEU A N 1
ATOM 3330 C CA . LEU A 1 412 ? -8.285 20.861 8.778 1.00 50.03 412 LEU A CA 1
ATOM 3331 C C . LEU A 1 412 ? -9.818 20.778 8.744 1.00 50.03 412 LEU A C 1
ATOM 3333 O O . LEU A 1 412 ? -10.428 21.114 7.727 1.00 50.03 412 LEU A O 1
ATOM 3337 N N . SER A 1 413 ? -10.463 20.370 9.837 1.00 39.88 413 SER A N 1
ATOM 3338 C CA . SER A 1 413 ? -11.916 20.498 9.962 1.00 39.88 413 SER A CA 1
ATOM 3339 C C . SER A 1 413 ? -12.267 21.963 10.233 1.00 39.88 413 SER A C 1
ATOM 3341 O O . SER A 1 413 ? -12.487 22.356 11.377 1.00 39.88 413 SER A O 1
ATOM 3343 N N . ILE A 1 414 ? -12.297 22.795 9.193 1.00 31.28 414 ILE A N 1
ATOM 3344 C CA . ILE A 1 414 ? -12.930 24.114 9.273 1.00 31.28 414 ILE A CA 1
ATOM 3345 C C . ILE A 1 414 ? -14.431 23.875 9.099 1.00 31.28 414 ILE A C 1
ATOM 3347 O O . ILE A 1 414 ? -14.975 24.002 8.007 1.00 31.28 414 ILE A O 1
ATOM 3351 N N . LEU A 1 415 ? -15.112 23.456 10.165 1.00 27.88 415 LEU A N 1
ATOM 3352 C CA . LEU A 1 415 ? -16.553 23.681 10.223 1.00 27.88 415 LEU A CA 1
ATOM 3353 C C . LEU A 1 415 ? -16.747 25.188 10.449 1.00 27.88 415 LEU A C 1
ATOM 3355 O O . LEU A 1 415 ? -16.064 25.746 11.314 1.00 27.88 415 LEU A O 1
ATOM 3359 N N . PRO A 1 416 ? -17.644 25.875 9.720 1.00 27.92 416 PRO A N 1
ATOM 3360 C CA . PRO A 1 416 ? -18.106 27.172 10.178 1.00 27.92 416 PRO A CA 1
ATOM 3361 C C . PRO A 1 416 ? -18.690 26.965 11.576 1.00 27.92 416 PRO A C 1
ATOM 3363 O O . PRO A 1 416 ? -19.521 26.077 11.775 1.00 27.92 416 PRO A O 1
ATOM 3366 N N . ALA A 1 417 ? -18.253 27.763 12.547 1.00 25.75 417 ALA A N 1
ATOM 3367 C CA . ALA A 1 417 ? -18.976 27.890 13.797 1.00 25.75 417 ALA A CA 1
ATOM 3368 C C . ALA A 1 417 ? -20.345 28.493 13.456 1.00 25.75 417 ALA A C 1
ATOM 3370 O O . ALA A 1 417 ? -20.478 29.706 13.321 1.00 25.75 417 ALA A O 1
ATOM 3371 N N . ILE A 1 418 ? -21.355 27.648 13.250 1.00 28.44 418 ILE A N 1
ATOM 3372 C CA . ILE A 1 418 ? -22.743 28.092 13.314 1.00 28.44 418 ILE A CA 1
ATOM 3373 C C . ILE A 1 418 ? -23.039 28.197 14.806 1.00 28.44 418 ILE A C 1
ATOM 3375 O O . ILE A 1 418 ? -23.444 27.234 15.451 1.00 28.44 418 ILE A O 1
ATOM 3379 N N . THR A 1 419 ? -22.722 29.354 15.376 1.00 26.75 419 THR A N 1
ATOM 3380 C CA . THR A 1 419 ? -23.277 29.760 16.662 1.00 26.75 419 THR A CA 1
ATOM 3381 C C . THR A 1 419 ? -24.755 30.055 16.430 1.00 26.75 419 THR A C 1
ATOM 3383 O O . THR A 1 419 ? -25.071 30.964 15.661 1.00 26.75 419 THR A O 1
ATOM 3386 N N . SER A 1 420 ? -25.641 29.267 17.039 1.00 31.47 420 SER A N 1
ATOM 3387 C CA . SER A 1 420 ? -27.027 29.678 17.288 1.00 31.47 420 SER A CA 1
ATOM 3388 C C . SER A 1 420 ? -27.083 30.644 18.458 1.00 31.47 420 SER A C 1
ATOM 3390 O O . SER A 1 420 ? -26.410 30.315 19.466 1.00 31.47 420 SER A O 1
#

Organism: NCBI:txid215587

InterPro domains:
  IPR003347 JmjC domain [PS51184] (287-420)
  IPR014710 RmlC-like jelly roll fold [G3DSA:2.60.120.10] (154-415)
  IPR036866 Ribonuclease Z/Hydroxyacylglutathione hydrolase-like [G3DSA:3.60.15.10] (6-136)
  IPR041667 Cupin-like domain 8 [PF13621] (197-408)

Foldseek 3Di:
DDDDDPVVVVVVPPQDPVNVVVQVVCVVVVVDDDDPAADWDCPDVQKTKHHLCWQHHRDIWMWGQDPVRFIEIACAQLAAEVCCLPVVFGDPHTPDSVSSSVSSVVNVVPGPHYDHRHYLCVCVVPVPLPVQPAAEEEELPDDVVCVVVVVVVFPPPPPPPDDPDPPPLAPPFDAHYYDPDDDDDDDDPSDDDDLVRCCVPDVVSQHKYKYAQADDPQCLLVDDLVVLCVQQVAFKAKKFKQCVDPCNLQLNDTDIDIDGSNVVSCCQVVVPPDPMWIKRPFTACCPGPVSRVVSDDDDPSCPDDDSHDGDIDGHAFDKHAKKFAQAKDKDAASAAKKKKKKFGSNCVVLQCWDPVARVDRIIGRSQRPPPDDTPCVVRVSVSVTHMHMGMGHRNMMMIRGGSIIMMMHRHDPPDPPPDD

Secondary structure (DSSP, 8-state):
-----TTTGGGGGT--HHHHHHHHHHHHTT------TTSEEEEETTEEEEE--SSSTT-EEEEEE-TTS-EEEEEETT-SSHHHHHTT---SS-S-HHHHHHHHHHHHHH-SEEEESS-HHHHHHT---TT-S--EEE-TT--TTTHHHHHHHH--SS---SS----TTSPPPBPPEESS-SSSS-TT------HHHHIIIIITTT--EEETT---SSGGGG--HHHHHHHTTT-EEEEE--TTSHHHHTTS---EEEEEHHHHHHHHHTT---SSPPBEEEEEHHHH-GGGGGG----TT----SS--EEEE--TT-BPPPEE-SS-EEEE--SSEEEEEEE-GGGTTTT-B-TT--SSS-EEBS---TTS---TTT-GGGGG---EEEEEETT-EEEE-TT-EEEEE-----------

pLDDT: mean 75.52, std 19.86, range [25.75, 98.31]

Radius of gyration: 24.17 Å; chains: 1; bounding box: 60×72×59 Å